Protein AF-0000000079914458 (afdb_homodimer)

Sequence (464 aa):
MTTPLTSVVPEGGSRGGVIVIQEAFGITQHIVDVCSRFADAGYHAVAPHLFHRAGDPVLGYDDLKTAMPLLGTLTSAQIDEDVDAAATALSAAGIGAGNTAIVGFCMGGTVAFHTAARLKLGAAVSFYGGGVEKGRFGYPSQIEAAGQLSTPWLGLFGDRDTGIPSEQVEELRNALSQVPVDTEIVRYPDAEHGFNCNDRPAVYNEAAARDAWSRTVDWFGTHLQVSSGGIGMTTPLTSVVPEGGSRGGVIVIQEAFGITQHIVDVCSRFADAGYHAVAPHLFHRAGDPVLGYDDLKTAMPLLGTLTSAQIDEDVDAAATALSAAGIGAGNTAIVGFCMGGTVAFHTAARLKLGAAVSFYGGGVEKGRFGYPSQIEAAGQLSTPWLGLFGDRDTGIPSEQVEELRNALSQVPVDTEIVRYPDAEHGFNCNDRPAVYNEAAARDAWSRTVDWFGTHLQVSSGGIG

Radius of gyration: 23.38 Å; Cα contacts (8 Å, |Δi|>4): 1071; chains: 2; bounding box: 54×64×51 Å

pLDDT: mean 94.35, std 11.03, range [17.78, 98.94]

Structure (mmCIF, N/CA/C/O backbone):
data_AF-0000000079914458-model_v1
#
loop_
_entity.id
_entity.type
_entity.pdbx_description
1 polymer Carboxymethylenebutenolidase
#
loop_
_atom_site.group_PDB
_atom_site.id
_atom_site.type_symbol
_atom_site.label_atom_id
_atom_site.label_alt_id
_atom_site.label_comp_id
_atom_site.label_asym_id
_atom_site.label_entity_id
_atom_site.label_seq_id
_atom_site.pdbx_PDB_ins_code
_atom_site.Cartn_x
_atom_site.Cartn_y
_atom_site.Cartn_z
_atom_site.occupancy
_atom_site.B_iso_or_equiv
_atom_site.auth_seq_id
_atom_site.auth_comp_id
_atom_site.auth_asym_id
_atom_site.auth_atom_id
_atom_site.pdbx_PDB_model_num
ATOM 1 N N . MET A 1 1 ? 5.465 6.758 -14.68 1 62.91 1 MET A N 1
ATOM 2 C CA . MET A 1 1 ? 4.852 6.898 -13.359 1 62.91 1 MET A CA 1
ATOM 3 C C . MET A 1 1 ? 5.371 5.832 -12.398 1 62.91 1 MET A C 1
ATOM 5 O O . MET A 1 1 ? 5.57 4.68 -12.797 1 62.91 1 MET A O 1
ATOM 9 N N . THR A 1 2 ? 5.734 6.363 -11.312 1 87 2 THR A N 1
ATOM 10 C CA . THR A 1 2 ? 6.328 5.449 -10.344 1 87 2 THR A CA 1
ATOM 11 C C . THR A 1 2 ? 5.266 4.555 -9.719 1 87 2 THR A C 1
ATOM 13 O O . THR A 1 2 ? 4.172 5.016 -9.391 1 87 2 THR A O 1
ATOM 16 N N . THR A 1 3 ? 5.457 3.311 -9.742 1 96.25 3 THR A N 1
ATOM 17 C CA . THR A 1 3 ? 4.527 2.311 -9.234 1 96.25 3 THR A CA 1
ATOM 18 C C . THR A 1 3 ? 4.422 2.398 -7.711 1 96.25 3 THR A C 1
ATOM 20 O O . THR A 1 3 ? 5.414 2.215 -7.004 1 96.25 3 THR A O 1
ATOM 23 N N . PRO A 1 4 ? 3.195 2.723 -7.234 1 98.44 4 PRO A N 1
ATOM 24 C CA . PRO A 1 4 ? 3.033 2.57 -5.785 1 98.44 4 PRO A CA 1
ATOM 25 C C . PRO A 1 4 ? 3.219 1.129 -5.32 1 98.44 4 PRO A C 1
ATOM 27 O O . PRO A 1 4 ? 2.795 0.194 -6.004 1 98.44 4 PRO A O 1
ATOM 30 N N . LEU A 1 5 ? 3.93 0.969 -4.188 1 98.75 5 LEU A N 1
ATOM 31 C CA . LEU A 1 5 ? 4.191 -0.349 -3.621 1 98.75 5 LEU A CA 1
ATOM 32 C C . LEU A 1 5 ? 3.682 -0.435 -2.186 1 98.75 5 LEU A C 1
ATOM 34 O O . LEU A 1 5 ? 3.916 0.474 -1.385 1 98.75 5 LEU A O 1
ATOM 38 N N . THR A 1 6 ? 2.926 -1.457 -1.888 1 98.75 6 THR A N 1
ATOM 39 C CA . THR A 1 6 ? 2.725 -1.828 -0.492 1 98.75 6 THR A CA 1
ATOM 40 C C . THR A 1 6 ? 3.834 -2.758 -0.013 1 98.75 6 THR A C 1
ATOM 42 O O . THR A 1 6 ? 4.098 -3.791 -0.634 1 98.75 6 THR A O 1
ATOM 45 N N . SER A 1 7 ? 4.473 -2.391 1.071 1 98.25 7 SER A N 1
ATOM 46 C CA . SER A 1 7 ? 5.641 -3.115 1.558 1 98.25 7 SER A CA 1
ATOM 47 C C . SER A 1 7 ? 5.508 -3.451 3.039 1 98.25 7 SER A C 1
ATOM 49 O O . SER A 1 7 ? 5.047 -2.625 3.83 1 98.25 7 SER A O 1
ATOM 51 N N . VAL A 1 8 ? 5.785 -4.645 3.391 1 98 8 VAL A N 1
ATOM 52 C CA . VAL A 1 8 ? 5.875 -5.086 4.777 1 98 8 VAL A CA 1
ATOM 53 C C . VAL A 1 8 ? 7.242 -5.723 5.031 1 98 8 VAL A C 1
ATOM 55 O O . VAL A 1 8 ? 7.582 -6.738 4.422 1 98 8 VAL A O 1
ATOM 58 N N . VAL A 1 9 ? 8 -5.133 5.891 1 96.25 9 VAL A N 1
ATOM 59 C CA . VAL A 1 9 ? 9.344 -5.602 6.215 1 96.25 9 VAL A CA 1
ATOM 60 C C . VAL A 1 9 ? 9.305 -6.457 7.48 1 96.25 9 VAL A C 1
ATOM 62 O O . VAL A 1 9 ? 8.68 -6.078 8.469 1 96.25 9 VAL A O 1
ATOM 65 N N . PRO A 1 10 ? 9.922 -7.656 7.383 1 95.44 10 PRO A N 1
ATOM 66 C CA . PRO A 1 10 ? 9.945 -8.469 8.602 1 95.44 10 PRO A CA 1
ATOM 67 C C . PRO A 1 10 ? 10.773 -7.836 9.719 1 95.44 10 PRO A C 1
ATOM 69 O O . PRO A 1 10 ? 11.648 -7.012 9.445 1 95.44 10 PRO A O 1
ATOM 72 N N . GLU A 1 11 ? 10.414 -8.281 10.914 1 88.81 11 GLU A N 1
ATOM 73 C CA . GLU A 1 11 ? 11.242 -7.879 12.055 1 88.81 11 GLU A CA 1
ATOM 74 C C . GLU A 1 11 ? 12.57 -8.625 12.062 1 88.81 11 GLU A C 1
ATOM 76 O O . GLU A 1 11 ? 12.617 -9.82 11.75 1 88.81 11 GLU A O 1
ATOM 81 N N . GLY A 1 12 ? 13.734 -8.086 12.375 1 85.44 12 GLY A N 1
ATOM 82 C CA . GLY A 1 12 ? 15 -8.758 12.602 1 85.44 12 GLY A CA 1
ATOM 83 C C . GLY A 1 12 ? 15.75 -9.078 11.32 1 85.44 12 GLY A C 1
ATOM 84 O O . GLY A 1 12 ? 16.625 -9.945 11.305 1 85.44 12 GLY A O 1
ATOM 85 N N . GLY A 1 13 ? 15.461 -8.492 10.156 1 86.44 13 GLY A N 1
ATOM 86 C CA . GLY A 1 13 ? 16.125 -8.766 8.898 1 86.44 13 GLY A CA 1
ATOM 87 C C . GLY A 1 13 ? 15.328 -9.664 7.977 1 86.44 13 GLY A C 1
ATOM 88 O O . GLY A 1 13 ? 14.484 -10.445 8.438 1 86.44 13 GLY A O 1
ATOM 89 N N . SER A 1 14 ? 15.633 -9.633 6.707 1 93.12 14 SER A N 1
ATOM 90 C CA . SER A 1 14 ? 14.875 -10.375 5.711 1 93.12 14 SER A CA 1
ATOM 91 C C . SER A 1 14 ? 15.664 -11.578 5.199 1 93.12 14 SER A C 1
ATOM 93 O O . SER A 1 14 ? 16.812 -11.438 4.793 1 93.12 14 SER A O 1
ATOM 95 N N . ARG A 1 15 ? 15.125 -12.766 5.246 1 94.94 15 ARG A N 1
ATOM 96 C CA . ARG A 1 15 ? 15.766 -13.953 4.684 1 94.94 15 ARG A CA 1
ATOM 97 C C . ARG A 1 15 ? 15.57 -14.008 3.174 1 94.94 15 ARG A C 1
ATOM 99 O O . ARG A 1 15 ? 16.141 -14.875 2.504 1 94.94 15 ARG A O 1
ATOM 106 N N . GLY A 1 16 ? 14.789 -13.164 2.615 1 97.38 16 GLY A N 1
ATOM 107 C CA . GLY A 1 16 ? 14.477 -13.031 1.202 1 97.38 16 GLY A CA 1
ATOM 108 C C . GLY A 1 16 ? 13.336 -12.07 0.932 1 97.38 16 GLY A C 1
ATOM 109 O O . GLY A 1 16 ? 12.867 -11.383 1.843 1 97.38 16 GLY A O 1
ATOM 110 N N . GLY A 1 17 ? 12.984 -11.953 -0.343 1 98.25 17 GLY A N 1
ATOM 111 C CA . GLY A 1 17 ? 11.891 -11.086 -0.754 1 98.25 17 GLY A CA 1
ATOM 112 C C . GLY A 1 17 ? 10.773 -11.836 -1.45 1 98.25 17 GLY A C 1
ATOM 113 O O . GLY A 1 17 ? 11 -12.883 -2.051 1 98.25 17 GLY A O 1
ATOM 114 N N . VAL A 1 18 ? 9.578 -11.328 -1.312 1 98.88 18 VAL A N 1
ATOM 115 C CA . VAL A 1 18 ? 8.43 -11.891 -2.018 1 98.88 18 VAL A CA 1
ATOM 116 C C . VAL A 1 18 ? 7.637 -10.773 -2.688 1 98.88 18 VAL A C 1
ATOM 118 O O . VAL A 1 18 ? 7.184 -9.844 -2.021 1 98.88 18 VAL A O 1
ATOM 121 N N . ILE A 1 19 ? 7.5 -10.812 -4.004 1 98.94 19 ILE A N 1
ATOM 122 C CA . ILE A 1 19 ? 6.574 -9.961 -4.738 1 98.94 19 ILE A CA 1
ATOM 123 C C . ILE A 1 19 ? 5.18 -10.586 -4.734 1 98.94 19 ILE A C 1
ATOM 125 O O . ILE A 1 19 ? 5 -11.719 -5.176 1 98.94 19 ILE A O 1
ATOM 129 N N . VAL A 1 20 ? 4.195 -9.883 -4.199 1 98.94 20 VAL A N 1
ATOM 130 C CA . VAL A 1 20 ? 2.828 -10.375 -4.074 1 98.94 20 VAL A CA 1
ATOM 131 C C . VAL A 1 20 ? 1.931 -9.688 -5.098 1 98.94 20 VAL A C 1
ATOM 133 O O . VAL A 1 20 ? 1.787 -8.461 -5.078 1 98.94 20 VAL A O 1
ATOM 136 N N . ILE A 1 21 ? 1.296 -10.461 -5.969 1 98.94 21 ILE A N 1
ATOM 137 C CA . ILE A 1 21 ? 0.483 -9.883 -7.031 1 98.94 21 ILE A CA 1
ATOM 138 C C . ILE A 1 21 ? -0.998 -10.086 -6.723 1 98.94 21 ILE A C 1
ATOM 140 O O . ILE A 1 21 ? -1.425 -11.203 -6.418 1 98.94 21 ILE A O 1
ATOM 144 N N . GLN A 1 22 ? -1.751 -9.094 -6.883 1 98.25 22 GLN A N 1
ATOM 145 C CA . GLN A 1 22 ? -3.148 -8.961 -6.48 1 98.25 22 GLN A CA 1
ATOM 146 C C . GLN A 1 22 ? -4.055 -9.82 -7.367 1 98.25 22 GLN A C 1
ATOM 148 O O . GLN A 1 22 ? -3.611 -10.344 -8.391 1 98.25 22 GLN A O 1
ATOM 153 N N . GLU A 1 23 ? -5.344 -9.938 -6.879 1 96.81 23 GLU A N 1
ATOM 154 C CA . GLU A 1 23 ? -6.465 -10.375 -7.703 1 96.81 23 GLU A CA 1
ATOM 155 C C . GLU A 1 23 ? -7.098 -9.195 -8.438 1 96.81 23 GLU A C 1
ATOM 157 O O . GLU A 1 23 ? -6.5 -8.125 -8.531 1 96.81 23 GLU A O 1
ATOM 162 N N . ALA A 1 24 ? -8.336 -9.414 -9 1 95.31 24 ALA A N 1
ATOM 163 C CA . ALA A 1 24 ? -9.016 -8.43 -9.828 1 95.31 24 ALA A CA 1
ATOM 164 C C . ALA A 1 24 ? -9.633 -7.316 -8.984 1 95.31 24 ALA A C 1
ATOM 166 O O . ALA A 1 24 ? -10.375 -6.477 -9.492 1 95.31 24 ALA A O 1
ATOM 167 N N . PHE A 1 25 ? -9.305 -7.254 -7.68 1 94.94 25 PHE A N 1
ATOM 168 C CA . PHE A 1 25 ? -10.023 -6.352 -6.793 1 94.94 25 PHE A CA 1
ATOM 169 C C . PHE A 1 25 ? -9.086 -5.301 -6.207 1 94.94 25 PHE A C 1
ATOM 171 O O . PHE A 1 25 ? -9.492 -4.492 -5.371 1 94.94 25 PHE A O 1
ATOM 178 N N . GLY A 1 26 ? -7.863 -5.305 -6.656 1 95.44 26 GLY A N 1
ATOM 179 C CA . GLY A 1 26 ? -6.891 -4.332 -6.184 1 95.44 26 GLY A CA 1
ATOM 180 C C . GLY A 1 26 ? -6.137 -4.789 -4.953 1 95.44 26 GLY A C 1
ATOM 181 O O . GLY A 1 26 ? -6.102 -5.984 -4.648 1 95.44 26 GLY A O 1
ATOM 182 N N . ILE A 1 27 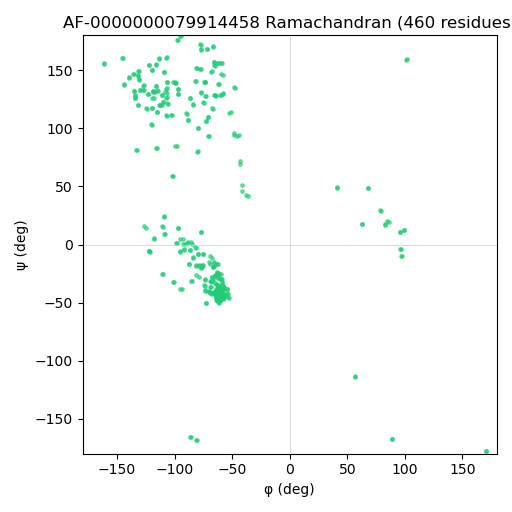? -5.426 -3.844 -4.309 1 97.44 27 ILE A N 1
ATOM 183 C CA . ILE A 1 27 ? -4.699 -4.133 -3.076 1 97.44 27 ILE A CA 1
ATOM 184 C C . ILE A 1 27 ? -5.664 -4.121 -1.893 1 97.44 27 ILE A C 1
ATOM 186 O O . ILE A 1 27 ? -5.73 -3.139 -1.148 1 97.44 27 ILE A O 1
ATOM 190 N N . THR A 1 28 ? -6.355 -5.242 -1.776 1 94.88 28 THR A N 1
ATOM 191 C CA . THR A 1 28 ? -7.363 -5.406 -0.735 1 94.88 28 THR A CA 1
ATOM 192 C C . THR A 1 28 ? -6.707 -5.684 0.614 1 94.88 28 THR A C 1
ATOM 194 O O . THR A 1 28 ? -5.5 -5.93 0.686 1 94.88 28 THR A O 1
ATOM 197 N N . GLN A 1 29 ? -7.586 -5.672 1.641 1 93.62 29 GLN A N 1
ATOM 198 C CA . GLN A 1 29 ? -7.129 -6.078 2.965 1 93.62 29 GLN A CA 1
ATOM 199 C C . GLN A 1 29 ? -6.496 -7.469 2.924 1 93.62 29 GLN A C 1
ATOM 201 O O . GLN A 1 29 ? -5.508 -7.727 3.611 1 93.62 29 GLN A O 1
ATOM 206 N N . HIS A 1 30 ? -7.062 -8.328 2.152 1 94.31 30 HIS A N 1
ATOM 207 C CA . HIS A 1 30 ? -6.547 -9.688 2.029 1 94.31 30 HIS A CA 1
ATOM 208 C C . HIS A 1 30 ? -5.129 -9.688 1.472 1 94.31 30 HIS A C 1
ATOM 210 O O . HIS A 1 30 ? -4.258 -10.398 1.981 1 94.31 30 HIS A O 1
ATOM 216 N N . ILE A 1 31 ? -4.875 -8.891 0.479 1 97.12 31 ILE A N 1
ATOM 217 C CA . ILE A 1 31 ? -3.553 -8.844 -0.134 1 97.12 31 ILE A CA 1
ATOM 218 C C . ILE A 1 31 ? -2.539 -8.297 0.869 1 97.12 31 ILE A C 1
ATOM 220 O O . ILE A 1 31 ? -1.424 -8.812 0.978 1 97.12 31 ILE A O 1
ATOM 224 N N . VAL A 1 32 ? -2.898 -7.289 1.619 1 97.19 32 VAL A N 1
ATOM 225 C CA . VAL A 1 32 ? -2.012 -6.746 2.643 1 97.19 32 VAL A CA 1
ATOM 226 C C . VAL A 1 32 ? -1.752 -7.801 3.717 1 97.19 32 VAL A C 1
ATOM 228 O O . VAL A 1 32 ? -0.623 -7.949 4.188 1 97.19 32 VAL A O 1
ATOM 231 N N . ASP A 1 33 ? -2.773 -8.539 4.086 1 95.81 33 ASP A N 1
ATOM 232 C CA . ASP A 1 33 ? -2.627 -9.617 5.055 1 95.81 33 ASP A CA 1
ATOM 233 C C . ASP A 1 33 ? -1.656 -10.68 4.551 1 95.81 33 ASP A C 1
ATOM 235 O O . ASP A 1 33 ? -0.872 -11.234 5.324 1 95.81 33 ASP A O 1
ATOM 239 N N . VAL A 1 34 ? -1.77 -10.992 3.285 1 97.19 34 VAL A N 1
ATOM 240 C CA . VAL A 1 34 ? -0.833 -11.945 2.695 1 97.19 34 VAL A CA 1
ATOM 241 C C . VAL A 1 34 ? 0.593 -11.414 2.828 1 97.19 34 VAL A C 1
ATOM 243 O O . VAL A 1 34 ? 1.505 -12.156 3.201 1 97.19 34 VAL A O 1
ATOM 246 N N . CYS A 1 35 ? 0.813 -10.141 2.533 1 98.12 35 CYS A N 1
ATOM 247 C CA . CYS A 1 35 ? 2.131 -9.539 2.713 1 98.12 35 CYS A CA 1
ATOM 248 C C . CYS A 1 35 ? 2.596 -9.672 4.16 1 98.12 35 CYS A C 1
ATOM 250 O O . CYS A 1 35 ? 3.752 -10.008 4.414 1 98.12 35 CYS A O 1
ATOM 252 N N . SER A 1 36 ? 1.718 -9.438 5.086 1 96.88 36 SER A N 1
ATOM 253 C CA . SER A 1 36 ? 2.049 -9.523 6.504 1 96.88 36 SER A CA 1
ATOM 254 C C . SER A 1 36 ? 2.418 -10.945 6.902 1 96.88 36 SER A C 1
ATOM 256 O O . SER A 1 36 ? 3.336 -11.156 7.699 1 96.88 36 SER A O 1
ATOM 258 N N . ARG A 1 37 ? 1.702 -11.922 6.387 1 96.44 37 ARG A N 1
ATOM 259 C CA . ARG A 1 37 ? 2.012 -13.32 6.672 1 96.44 37 ARG A CA 1
ATOM 260 C C . ARG A 1 37 ? 3.408 -13.688 6.18 1 96.44 37 ARG A C 1
ATOM 262 O O . ARG A 1 37 ? 4.145 -14.398 6.859 1 96.44 37 ARG A O 1
ATOM 269 N N . PHE A 1 38 ? 3.754 -13.211 4.984 1 97.69 38 PHE A N 1
ATOM 270 C CA . PHE A 1 38 ? 5.102 -13.477 4.496 1 97.69 38 PHE A CA 1
ATOM 271 C C . PHE A 1 38 ? 6.137 -12.781 5.375 1 97.69 38 PHE A C 1
ATOM 273 O O . PHE A 1 38 ? 7.203 -13.336 5.645 1 97.69 38 PHE A O 1
ATOM 280 N N . ALA A 1 39 ? 5.875 -11.562 5.797 1 97.12 39 ALA A N 1
ATOM 281 C CA . ALA A 1 39 ? 6.789 -10.867 6.703 1 97.12 39 ALA A CA 1
ATOM 282 C C . ALA A 1 39 ? 6.969 -11.648 8 1 97.12 39 ALA A C 1
ATOM 284 O O . ALA A 1 39 ? 8.086 -11.781 8.508 1 97.12 39 ALA A O 1
ATOM 285 N N . ASP A 1 40 ? 5.855 -12.164 8.539 1 95.25 40 ASP A N 1
ATOM 286 C CA . ASP A 1 40 ? 5.902 -12.984 9.75 1 95.25 40 ASP A CA 1
ATOM 287 C C . ASP A 1 40 ? 6.777 -14.219 9.547 1 95.25 40 ASP A C 1
ATOM 289 O O . ASP A 1 40 ? 7.391 -14.711 10.492 1 95.25 40 ASP A O 1
ATOM 293 N N . ALA A 1 41 ? 6.82 -14.672 8.305 1 95 41 ALA A N 1
ATOM 294 C CA . ALA A 1 41 ? 7.645 -15.828 7.969 1 95 41 ALA A CA 1
ATOM 295 C C . ALA A 1 41 ? 9.078 -15.406 7.664 1 95 41 ALA A C 1
ATOM 297 O O . ALA A 1 41 ? 9.906 -16.234 7.254 1 95 41 ALA A O 1
ATOM 298 N N . GLY A 1 42 ? 9.391 -14.117 7.773 1 95.38 42 GLY A N 1
ATOM 299 C CA . GLY A 1 42 ? 10.758 -13.633 7.664 1 95.38 42 GLY A CA 1
ATOM 300 C C . GLY A 1 42 ? 11.086 -13.078 6.293 1 95.38 42 GLY A C 1
ATOM 301 O O . GLY A 1 42 ? 12.258 -12.859 5.973 1 95.38 42 GLY A O 1
ATOM 302 N N . TYR A 1 43 ? 10.078 -12.844 5.434 1 97.38 43 TYR A N 1
ATOM 303 C CA . TYR A 1 43 ? 10.32 -12.344 4.086 1 97.38 43 TYR A CA 1
ATOM 304 C C . TYR A 1 43 ? 9.914 -10.883 3.969 1 97.38 43 TYR A C 1
ATOM 306 O O . TYR A 1 43 ? 8.898 -10.469 4.527 1 97.38 43 TYR A O 1
ATOM 314 N N . HIS A 1 44 ? 10.703 -10.039 3.258 1 97.69 44 HIS A N 1
ATOM 315 C CA . HIS A 1 44 ? 10.273 -8.711 2.846 1 97.69 44 HIS A CA 1
ATOM 316 C C . HIS A 1 44 ? 9.25 -8.789 1.712 1 97.69 44 HIS A C 1
ATOM 318 O O . HIS A 1 44 ? 9.609 -9.094 0.571 1 97.69 44 HIS A O 1
ATOM 324 N N . ALA A 1 45 ? 7.996 -8.523 2.029 1 98.75 45 ALA A N 1
ATOM 325 C CA . ALA A 1 45 ? 6.922 -8.656 1.05 1 98.75 45 ALA A CA 1
ATOM 326 C C . ALA A 1 45 ? 6.594 -7.309 0.409 1 98.75 45 ALA A C 1
ATOM 328 O O . ALA A 1 45 ? 6.484 -6.293 1.103 1 98.75 45 ALA A O 1
ATOM 329 N N . VAL A 1 46 ? 6.457 -7.297 -0.93 1 98.75 46 VAL A N 1
ATOM 330 C CA . VAL A 1 46 ? 6.145 -6.09 -1.683 1 98.75 46 VAL A CA 1
ATOM 331 C C . VAL A 1 46 ? 5.047 -6.383 -2.699 1 98.75 46 VAL A C 1
ATOM 333 O O . VAL A 1 46 ? 5.156 -7.32 -3.492 1 98.75 46 VAL A O 1
ATOM 336 N N . ALA A 1 47 ? 4.008 -5.602 -2.65 1 98.88 47 ALA A N 1
ATOM 337 C CA . ALA A 1 47 ? 2.912 -5.727 -3.611 1 98.88 47 ALA A CA 1
ATOM 338 C C . ALA A 1 47 ? 2.797 -4.473 -4.473 1 98.88 47 ALA A C 1
ATOM 340 O O . ALA A 1 47 ? 2.467 -3.395 -3.973 1 98.88 47 ALA A O 1
ATOM 341 N N . PRO A 1 48 ? 3.059 -4.613 -5.777 1 98.81 48 PRO A N 1
ATOM 342 C CA . PRO A 1 48 ? 2.812 -3.467 -6.652 1 98.81 48 PRO A CA 1
ATOM 343 C C . PRO A 1 48 ? 1.326 -3.227 -6.906 1 98.81 48 PRO A C 1
ATOM 345 O O . PRO A 1 48 ? 0.556 -4.184 -7.035 1 98.81 48 PRO A O 1
ATOM 348 N N . HIS A 1 49 ? 0.945 -1.956 -6.918 1 98.5 49 HIS A N 1
ATOM 349 C CA . HIS A 1 49 ? -0.425 -1.571 -7.238 1 98.5 49 HIS A CA 1
ATOM 350 C C . HIS A 1 49 ? -0.662 -1.581 -8.75 1 98.5 49 HIS A C 1
ATOM 352 O O . HIS A 1 49 ? -0.4 -0.586 -9.43 1 98.5 49 HIS A O 1
ATOM 358 N N . LEU A 1 50 ? -1.271 -2.625 -9.242 1 97.81 50 LEU A N 1
ATOM 359 C CA . LEU A 1 50 ? -1.343 -2.787 -10.688 1 97.81 50 LEU A CA 1
ATOM 360 C C . LEU A 1 50 ? -2.393 -1.858 -11.289 1 97.81 50 LEU A C 1
ATOM 362 O O . LEU A 1 50 ? -2.361 -1.571 -12.492 1 97.81 50 LEU A O 1
ATOM 366 N N . PHE A 1 51 ? -3.314 -1.379 -10.484 1 96.5 51 PHE A N 1
ATOM 367 C CA . PHE A 1 51 ? -4.395 -0.539 -10.992 1 96.5 51 PHE A CA 1
ATOM 368 C C . PHE A 1 51 ? -4.07 0.937 -10.789 1 96.5 51 PHE A C 1
ATOM 370 O O . PHE A 1 51 ? -4.945 1.793 -10.93 1 96.5 51 PHE A O 1
ATOM 377 N N . HIS A 1 52 ? -2.85 1.283 -10.492 1 95.44 52 HIS A N 1
ATOM 378 C CA . HIS A 1 52 ? -2.523 2.654 -10.117 1 95.44 52 HIS A CA 1
ATOM 379 C C . HIS A 1 52 ? -2.758 3.613 -11.281 1 95.44 52 HIS A C 1
ATOM 381 O O . HIS A 1 52 ? -3.115 4.773 -11.07 1 95.44 52 HIS A O 1
ATOM 387 N N . ARG A 1 53 ? -2.674 3.131 -12.562 1 94.69 53 ARG A N 1
ATOM 388 C CA . ARG A 1 53 ? -2.887 3.98 -13.734 1 94.69 53 ARG A CA 1
ATOM 389 C C . ARG A 1 53 ? -4.371 4.27 -13.938 1 94.69 53 ARG A C 1
ATOM 391 O O . ARG A 1 53 ? -4.734 5.184 -14.68 1 94.69 53 ARG A O 1
ATOM 398 N N . ALA A 1 54 ? -5.215 3.453 -13.289 1 92.38 54 ALA A N 1
ATOM 399 C CA . ALA A 1 54 ? -6.66 3.639 -13.383 1 92.38 54 ALA A CA 1
ATOM 400 C C . ALA A 1 54 ? -7.23 4.152 -12.062 1 92.38 54 ALA A C 1
ATOM 402 O O . ALA A 1 54 ? -8.391 3.889 -11.734 1 92.38 54 ALA A O 1
ATOM 403 N N . GLY A 1 55 ? -6.41 4.797 -11.219 1 88.38 55 GLY A N 1
ATOM 404 C CA . GLY A 1 55 ? -6.867 5.43 -9.992 1 88.38 55 GLY A CA 1
ATOM 405 C C . GLY A 1 55 ? -6.664 4.566 -8.766 1 88.38 55 GLY A C 1
ATOM 406 O O . GLY A 1 55 ? -6.988 4.98 -7.648 1 88.38 55 GLY A O 1
ATOM 407 N N . ASP A 1 56 ? -6.293 3.26 -8.953 1 91.69 56 ASP A N 1
ATOM 408 C CA . ASP A 1 56 ? -5.918 2.324 -7.898 1 91.69 56 ASP A CA 1
ATOM 409 C C . ASP A 1 56 ? -7.113 1.979 -7.016 1 91.69 56 ASP A C 1
ATOM 411 O O . ASP A 1 56 ? -7.043 2.09 -5.793 1 91.69 56 ASP A O 1
ATOM 415 N N . PRO A 1 57 ? -8.164 1.651 -7.598 1 90.19 57 PRO A N 1
ATOM 416 C CA . PRO A 1 57 ? -9.336 1.316 -6.789 1 90.19 57 PRO A CA 1
ATOM 417 C C . PRO A 1 57 ? -9.156 0.026 -5.992 1 90.19 57 PRO A C 1
ATOM 419 O O . PRO A 1 57 ? -8.398 -0.856 -6.402 1 90.19 57 PRO A O 1
ATOM 422 N N . VAL A 1 58 ? -9.773 -0.051 -4.871 1 92.81 58 VAL A N 1
ATOM 423 C CA . VAL A 1 58 ? -9.984 -1.278 -4.113 1 92.81 58 VAL A CA 1
ATOM 424 C C . VAL A 1 58 ? -11.469 -1.63 -4.105 1 92.81 58 VAL A C 1
ATOM 426 O O . VAL A 1 58 ? -12.297 -0.856 -3.615 1 92.81 58 VAL A O 1
ATOM 429 N N . LEU A 1 59 ? -11.789 -2.758 -4.609 1 91.25 59 LEU A N 1
ATOM 430 C CA . LEU A 1 59 ? -13.172 -3.119 -4.871 1 91.25 59 LEU A CA 1
ATOM 431 C C . LEU A 1 59 ? -13.648 -4.199 -3.902 1 91.25 59 LEU A C 1
ATOM 433 O O . LEU A 1 59 ? -12.852 -5.027 -3.451 1 91.25 59 LEU A O 1
ATOM 437 N N . GLY A 1 60 ? -14.953 -4.137 -3.605 1 88.25 60 GLY A N 1
ATOM 438 C CA . GLY A 1 60 ? -15.555 -5.281 -2.947 1 88.25 60 GLY A CA 1
ATOM 439 C C . GLY A 1 60 ? -15.578 -6.527 -3.812 1 88.25 60 GLY A C 1
ATOM 440 O O . GLY A 1 60 ? -15.625 -6.438 -5.039 1 88.25 60 GLY A O 1
ATOM 441 N N . TYR A 1 61 ? -15.602 -7.668 -3.203 1 88.12 61 TYR A N 1
ATOM 442 C CA . TYR A 1 61 ? -15.5 -8.93 -3.922 1 88.12 61 TYR A CA 1
ATOM 443 C C . TYR A 1 61 ? -16.766 -9.203 -4.73 1 88.12 61 TYR A C 1
ATOM 445 O O . TYR A 1 61 ? -16.766 -10.055 -5.621 1 88.12 61 TYR A O 1
ATOM 453 N N . ASP A 1 62 ? -17.781 -8.508 -4.445 1 86.5 62 ASP A N 1
ATOM 454 C CA . ASP A 1 62 ? -19.047 -8.664 -5.168 1 86.5 62 ASP A CA 1
ATOM 455 C C . ASP A 1 62 ? -19.125 -7.688 -6.34 1 86.5 62 ASP A C 1
ATOM 457 O O . ASP A 1 62 ? -20.094 -7.715 -7.109 1 86.5 62 ASP A O 1
ATOM 461 N N . ASP A 1 63 ? -18.125 -6.914 -6.527 1 89.06 63 ASP A N 1
ATOM 462 C CA . ASP A 1 63 ? -18.156 -5.871 -7.547 1 89.06 63 ASP A CA 1
ATOM 463 C C . ASP A 1 63 ? -17.391 -6.297 -8.797 1 89.06 63 ASP A C 1
ATOM 465 O O . ASP A 1 63 ? -16.516 -5.578 -9.266 1 89.06 63 ASP A O 1
ATOM 469 N N . LEU A 1 64 ? -17.828 -7.398 -9.391 1 83.94 64 LEU A N 1
ATOM 470 C CA . LEU A 1 64 ? -17.188 -7.914 -10.594 1 83.94 64 LEU A CA 1
ATOM 471 C C . LEU A 1 64 ? -17.438 -6.988 -11.781 1 83.94 64 LEU A C 1
ATOM 473 O O . LEU A 1 64 ? -16.594 -6.887 -12.68 1 83.94 64 LEU A O 1
ATOM 477 N N . LYS A 1 65 ? -18.609 -6.301 -11.805 1 88.12 65 LYS A N 1
ATOM 478 C CA . LYS A 1 65 ? -18.953 -5.395 -12.891 1 88.12 65 LYS A CA 1
ATOM 479 C C . LYS A 1 65 ? -17.922 -4.285 -13.047 1 88.12 65 LYS A C 1
ATOM 481 O O . LYS A 1 65 ? -17.594 -3.885 -14.164 1 88.12 65 LYS A O 1
ATOM 486 N N . THR A 1 66 ? -17.359 -3.84 -11.938 1 87.62 66 THR A N 1
ATOM 487 C CA . THR A 1 66 ? -16.344 -2.793 -11.961 1 87.62 66 THR A CA 1
ATOM 488 C C . THR A 1 66 ? -14.961 -3.389 -12.195 1 87.62 66 THR A C 1
ATOM 490 O O . THR A 1 66 ? -14.117 -2.773 -12.844 1 87.62 66 THR A O 1
ATOM 493 N N . ALA A 1 67 ? -14.719 -4.555 -11.75 1 90.38 67 ALA A N 1
ATOM 494 C CA . ALA A 1 67 ? -13.406 -5.199 -11.805 1 90.38 67 ALA A CA 1
ATOM 495 C C . ALA A 1 67 ? -13.039 -5.574 -13.234 1 90.38 67 ALA A C 1
ATOM 497 O O . ALA A 1 67 ? -11.883 -5.43 -13.641 1 90.38 67 ALA A O 1
ATOM 498 N N . MET A 1 68 ? -13.969 -6.066 -13.992 1 89.5 68 MET A N 1
ATOM 499 C CA . MET A 1 68 ? -13.695 -6.629 -15.312 1 89.5 68 MET A CA 1
ATOM 500 C C . MET A 1 68 ? -13.156 -5.562 -16.266 1 89.5 68 MET A C 1
ATOM 502 O O . MET A 1 68 ? -12.141 -5.773 -16.922 1 89.5 68 MET A O 1
ATOM 506 N N . PRO A 1 69 ? -13.781 -4.34 -16.297 1 90.69 69 PRO A N 1
ATOM 507 C CA . PRO A 1 69 ? -13.211 -3.285 -17.141 1 90.69 69 PRO A CA 1
ATOM 508 C C . PRO A 1 69 ? -11.797 -2.895 -16.703 1 90.69 69 PRO A C 1
ATOM 510 O O . PRO A 1 69 ? -10.961 -2.551 -17.547 1 90.69 69 PRO A O 1
ATOM 513 N N . LEU A 1 70 ? -11.555 -2.875 -15.438 1 91.44 70 LEU A N 1
ATOM 514 C CA . LEU A 1 70 ? -10.219 -2.555 -14.945 1 91.44 70 LEU A CA 1
ATOM 515 C C . LEU A 1 70 ? -9.188 -3.559 -15.461 1 91.44 70 LEU A C 1
ATOM 517 O O . LEU A 1 70 ? -8.094 -3.174 -15.867 1 91.44 70 LEU A O 1
ATOM 521 N N . LEU A 1 71 ? -9.57 -4.824 -15.445 1 92.75 71 LEU A N 1
ATOM 522 C CA . LEU A 1 71 ? -8.695 -5.859 -15.984 1 92.75 71 LEU A CA 1
ATOM 523 C C . LEU A 1 71 ? -8.383 -5.602 -17.453 1 92.75 71 LEU A C 1
ATOM 525 O O . LEU A 1 71 ? -7.258 -5.84 -17.906 1 92.75 71 LEU A O 1
ATOM 529 N N . GLY A 1 72 ? -9.383 -5.137 -18.125 1 91.75 72 GLY A N 1
ATOM 530 C CA . GLY A 1 72 ? -9.242 -4.875 -19.562 1 91.75 72 GLY A CA 1
ATOM 531 C C . GLY A 1 72 ? -8.281 -3.748 -19.859 1 91.75 72 GLY A C 1
ATOM 532 O O . GLY A 1 72 ? -7.797 -3.633 -21 1 91.75 72 GLY A O 1
ATOM 533 N N . THR A 1 73 ? -7.973 -2.881 -18.906 1 92 73 THR A N 1
ATOM 534 C CA . THR A 1 73 ? -7.074 -1.752 -19.125 1 92 73 THR A CA 1
ATOM 535 C C . THR A 1 73 ? -5.617 -2.18 -18.969 1 92 73 THR A C 1
ATOM 537 O O . THR A 1 73 ? -4.703 -1.448 -19.344 1 92 73 THR A O 1
ATOM 540 N N . LEU A 1 74 ? -5.367 -3.312 -18.469 1 96.19 74 LEU A N 1
ATOM 541 C CA . LEU A 1 74 ? -4.008 -3.768 -18.172 1 96.19 74 LEU A CA 1
ATOM 542 C C . LEU A 1 74 ? -3.334 -4.297 -19.438 1 96.19 74 LEU A C 1
ATOM 544 O O . LEU A 1 74 ? -3.977 -4.949 -20.266 1 96.19 74 LEU A O 1
ATOM 548 N N . THR A 1 75 ? -2.082 -4 -19.594 1 97.62 75 THR A N 1
ATOM 549 C CA . THR A 1 75 ? -1.244 -4.578 -20.641 1 97.62 75 THR A CA 1
ATOM 550 C C . THR A 1 75 ? -0.04 -5.293 -20.031 1 97.62 75 THR A C 1
ATOM 552 O O . THR A 1 75 ? 0.432 -4.922 -18.953 1 97.62 75 THR A O 1
ATOM 555 N N . SER A 1 76 ? 0.458 -6.273 -20.797 1 98.31 76 SER A N 1
ATOM 556 C CA . SER A 1 76 ? 1.617 -7.016 -20.312 1 98.31 76 SER A CA 1
ATOM 557 C C . SER A 1 76 ? 2.799 -6.086 -20.047 1 98.31 76 SER A C 1
ATOM 559 O O . SER A 1 76 ? 3.512 -6.242 -19.047 1 98.31 76 SER A O 1
ATOM 561 N N . ALA A 1 77 ? 2.979 -5.102 -20.906 1 97.94 77 ALA A N 1
ATOM 562 C CA . ALA A 1 77 ? 4.09 -4.168 -20.734 1 97.94 77 ALA A CA 1
ATOM 563 C C . ALA A 1 77 ? 3.971 -3.387 -19.438 1 97.94 77 ALA A C 1
ATOM 565 O O . ALA A 1 77 ? 4.953 -3.234 -18.703 1 97.94 77 ALA A O 1
ATOM 566 N N . GLN A 1 78 ? 2.773 -2.914 -19.141 1 97.5 78 GLN A N 1
ATOM 567 C CA . GLN A 1 78 ? 2.539 -2.146 -17.922 1 97.5 78 GLN A CA 1
ATOM 568 C C . GLN A 1 78 ? 2.68 -3.025 -16.672 1 97.5 78 GLN A C 1
ATOM 570 O O . GLN A 1 78 ? 3.258 -2.605 -15.672 1 97.5 78 GLN A O 1
ATOM 575 N N . ILE A 1 79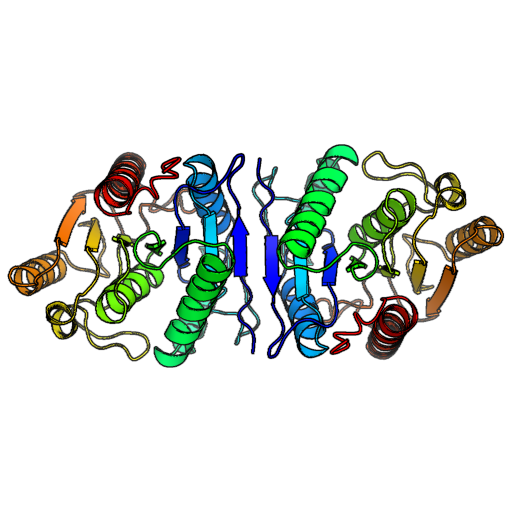 ? 2.148 -4.223 -16.75 1 98.56 79 ILE A N 1
ATOM 576 C CA . ILE A 1 79 ? 2.246 -5.176 -15.641 1 98.56 79 ILE A CA 1
ATOM 577 C C . ILE A 1 79 ? 3.713 -5.484 -15.359 1 98.56 79 ILE A C 1
ATOM 579 O O . ILE A 1 79 ? 4.148 -5.449 -14.203 1 98.56 79 ILE A O 1
ATOM 583 N N . ASP A 1 80 ? 4.457 -5.734 -16.438 1 98.69 80 ASP A N 1
ATOM 584 C CA . ASP A 1 80 ? 5.875 -6.047 -16.297 1 98.69 80 ASP A CA 1
ATOM 585 C C . ASP A 1 80 ? 6.629 -4.891 -15.633 1 98.69 80 ASP A C 1
ATOM 587 O O . ASP A 1 80 ? 7.48 -5.113 -14.773 1 98.69 80 ASP A O 1
ATOM 591 N N . GLU A 1 81 ? 6.301 -3.701 -16.047 1 98 81 GLU A N 1
ATOM 592 C CA . GLU A 1 81 ? 6.914 -2.518 -15.453 1 98 81 GLU A CA 1
ATOM 593 C C . GLU A 1 81 ? 6.648 -2.457 -13.945 1 98 81 GLU A C 1
ATOM 595 O O . GLU A 1 81 ? 7.543 -2.131 -13.164 1 98 81 GLU A O 1
ATOM 600 N N . ASP A 1 82 ? 5.457 -2.75 -13.555 1 98.44 82 ASP A N 1
ATOM 601 C CA . ASP A 1 82 ? 5.078 -2.699 -12.141 1 98.44 82 ASP A CA 1
ATOM 602 C C . ASP A 1 82 ? 5.773 -3.805 -11.352 1 98.44 82 ASP A C 1
ATOM 604 O O . ASP A 1 82 ? 6.223 -3.578 -10.227 1 98.44 82 ASP A O 1
ATOM 608 N N . VAL A 1 83 ? 5.867 -5.012 -11.914 1 98.81 83 VAL A N 1
ATOM 609 C CA . VAL A 1 83 ? 6.578 -6.109 -11.266 1 98.81 83 VAL A CA 1
ATOM 610 C C . VAL A 1 83 ? 8.055 -5.75 -11.117 1 98.81 83 VAL A C 1
ATOM 612 O O . VAL A 1 83 ? 8.656 -5.996 -10.07 1 98.81 83 VAL A O 1
ATOM 615 N N . ASP A 1 84 ? 8.617 -5.156 -12.164 1 98.5 84 ASP A N 1
ATOM 616 C CA . ASP A 1 84 ? 10.023 -4.758 -12.125 1 98.5 84 ASP A CA 1
ATOM 617 C C . ASP A 1 84 ? 10.266 -3.711 -11.039 1 98.5 84 ASP A C 1
ATOM 619 O O . ASP A 1 84 ? 11.32 -3.701 -10.398 1 98.5 84 ASP A O 1
ATOM 623 N N . ALA A 1 85 ? 9.336 -2.826 -10.836 1 97.94 85 ALA A N 1
ATOM 624 C CA . ALA A 1 85 ? 9.453 -1.836 -9.773 1 97.94 85 ALA A CA 1
ATOM 625 C C . ALA A 1 85 ? 9.539 -2.512 -8.406 1 97.94 85 ALA A C 1
ATOM 627 O O . ALA A 1 85 ? 10.328 -2.1 -7.551 1 97.94 85 ALA A O 1
ATOM 628 N N . ALA A 1 86 ? 8.719 -3.514 -8.188 1 98.56 86 ALA A N 1
ATOM 629 C CA . ALA A 1 86 ? 8.758 -4.262 -6.934 1 98.56 86 ALA A CA 1
ATOM 630 C C . ALA A 1 86 ? 10.094 -4.98 -6.766 1 98.56 86 ALA A C 1
ATOM 632 O O . ALA A 1 86 ? 10.688 -4.961 -5.684 1 98.56 86 ALA A O 1
ATOM 633 N N . ALA A 1 87 ? 10.57 -5.602 -7.824 1 98.31 87 ALA A N 1
ATOM 634 C CA . ALA A 1 87 ? 11.859 -6.281 -7.785 1 98.31 87 ALA A CA 1
ATOM 635 C C . ALA A 1 87 ? 12.992 -5.293 -7.488 1 98.31 87 ALA A C 1
ATOM 637 O O . ALA A 1 87 ? 13.906 -5.602 -6.719 1 98.31 87 ALA A O 1
ATOM 638 N N . THR A 1 88 ? 12.93 -4.176 -8.102 1 96.69 88 THR A N 1
ATOM 639 C CA . THR A 1 88 ? 13.93 -3.137 -7.879 1 96.69 88 THR A CA 1
ATOM 640 C C . THR A 1 88 ? 13.922 -2.686 -6.422 1 96.69 88 THR A C 1
ATOM 642 O O . THR A 1 88 ? 14.984 -2.473 -5.832 1 96.69 88 THR A O 1
ATOM 645 N N . ALA A 1 89 ? 12.734 -2.533 -5.867 1 96.12 89 ALA A N 1
ATOM 646 C CA . ALA A 1 89 ? 12.641 -2.15 -4.461 1 96.12 89 ALA A CA 1
ATOM 647 C C . ALA A 1 89 ? 13.32 -3.188 -3.566 1 96.12 89 ALA A C 1
ATOM 649 O O . ALA A 1 89 ? 14.016 -2.832 -2.615 1 96.12 89 ALA A O 1
ATOM 650 N N . LEU A 1 90 ? 13.102 -4.441 -3.818 1 97.25 90 LEU A N 1
ATOM 651 C CA . LEU A 1 90 ? 13.727 -5.508 -3.043 1 97.25 90 LEU A CA 1
ATOM 652 C C . LEU A 1 90 ? 15.242 -5.5 -3.232 1 97.25 90 LEU A C 1
ATOM 654 O O . LEU A 1 90 ? 15.992 -5.684 -2.271 1 97.25 90 LEU A O 1
ATOM 658 N N . SER A 1 91 ? 15.688 -5.293 -4.477 1 96.56 91 SER A N 1
ATOM 659 C CA . SER A 1 91 ? 17.125 -5.195 -4.746 1 96.56 91 SER A CA 1
ATOM 660 C C . SER A 1 91 ? 17.75 -4.043 -3.975 1 96.56 91 SER A C 1
ATOM 662 O O . SER A 1 91 ? 18.844 -4.188 -3.414 1 96.56 91 SER A O 1
ATOM 664 N N . ALA A 1 92 ? 17.094 -2.914 -3.908 1 92.31 92 ALA A N 1
ATOM 665 C CA . ALA A 1 92 ? 17.578 -1.747 -3.178 1 92.31 92 ALA A CA 1
ATOM 666 C C . ALA A 1 92 ? 17.703 -2.043 -1.686 1 92.31 92 ALA A C 1
ATOM 668 O O . ALA A 1 92 ? 18.484 -1.411 -0.981 1 92.31 92 ALA A O 1
ATOM 669 N N . ALA A 1 93 ? 16.906 -3.02 -1.255 1 93.62 93 ALA A N 1
ATOM 670 C CA . ALA A 1 93 ? 16.969 -3.426 0.147 1 93.62 93 ALA A CA 1
ATOM 671 C C . ALA A 1 93 ? 18.016 -4.508 0.368 1 93.62 93 ALA A C 1
ATOM 673 O O . ALA A 1 93 ? 18.109 -5.074 1.457 1 93.62 93 ALA A O 1
ATOM 674 N N . GLY A 1 94 ? 18.734 -4.891 -0.677 1 94.69 94 GLY A N 1
ATOM 675 C CA . GLY A 1 94 ? 19.828 -5.852 -0.556 1 94.69 94 GLY A CA 1
ATOM 676 C C . GLY A 1 94 ? 19.406 -7.273 -0.874 1 94.69 94 GLY A C 1
ATOM 677 O O . GLY A 1 94 ? 20.141 -8.219 -0.605 1 94.69 94 GLY A O 1
ATOM 678 N N . ILE A 1 95 ? 18.234 -7.418 -1.401 1 96.75 95 ILE A N 1
ATOM 679 C CA . ILE A 1 95 ? 17.719 -8.742 -1.728 1 96.75 95 ILE A CA 1
ATOM 680 C C . ILE A 1 95 ? 17.844 -8.992 -3.229 1 96.75 95 ILE A C 1
ATOM 682 O O . ILE A 1 95 ? 17.125 -8.391 -4.027 1 96.75 95 ILE A O 1
ATOM 686 N N . GLY A 1 96 ? 18.719 -9.906 -3.623 1 96.62 96 GLY A N 1
ATOM 687 C CA . GLY A 1 96 ? 18.984 -10.195 -5.023 1 96.62 96 GLY A CA 1
ATOM 688 C C . GLY A 1 96 ? 17.891 -11.039 -5.668 1 96.62 96 GLY A C 1
ATOM 689 O O . GLY A 1 96 ? 17.047 -11.609 -4.973 1 96.62 96 GLY A O 1
ATOM 690 N N . ALA A 1 97 ? 17.891 -11.141 -6.938 1 97.56 97 ALA A N 1
ATOM 691 C CA . ALA A 1 97 ? 16.875 -11.844 -7.711 1 97.56 97 ALA A CA 1
ATOM 692 C C . ALA A 1 97 ? 16.797 -13.312 -7.305 1 97.56 97 ALA A C 1
ATOM 694 O O . ALA A 1 97 ? 15.703 -13.875 -7.203 1 97.56 97 ALA A O 1
ATOM 695 N N . GLY A 1 98 ? 17.906 -13.938 -7.062 1 97.38 98 GLY A N 1
ATOM 696 C CA . GLY A 1 98 ? 17.922 -15.336 -6.68 1 97.38 98 GLY A CA 1
ATOM 697 C C . GLY A 1 98 ? 17.281 -15.594 -5.324 1 97.38 98 GLY A C 1
ATOM 698 O O . GLY A 1 98 ? 16.938 -16.734 -5.004 1 97.38 98 GLY A O 1
ATOM 699 N N . ASN A 1 99 ? 17.156 -14.516 -4.531 1 98.19 99 ASN A N 1
ATOM 700 C CA . ASN A 1 99 ? 16.531 -14.617 -3.219 1 98.19 99 ASN A CA 1
ATOM 701 C C . ASN A 1 99 ? 15.172 -13.922 -3.186 1 98.19 99 ASN A C 1
ATOM 703 O O . ASN A 1 99 ? 14.664 -13.578 -2.113 1 98.19 99 ASN A O 1
ATOM 707 N N . THR A 1 100 ? 14.648 -13.633 -4.34 1 98.56 100 THR A N 1
ATOM 708 C CA . THR A 1 100 ? 13.32 -13.039 -4.492 1 98.56 100 THR A CA 1
ATOM 709 C C . THR A 1 100 ? 12.344 -14.039 -5.109 1 98.56 100 THR A C 1
ATOM 711 O O . THR A 1 100 ? 12.672 -14.711 -6.086 1 98.56 100 THR A O 1
ATOM 714 N N . ALA A 1 101 ? 11.227 -14.219 -4.492 1 98.88 101 ALA A N 1
ATOM 715 C CA . ALA A 1 101 ? 10.133 -15.008 -5.055 1 98.88 101 ALA A CA 1
ATOM 716 C C . ALA A 1 101 ? 8.984 -14.102 -5.512 1 98.88 101 ALA A C 1
ATOM 718 O O . ALA A 1 101 ? 8.938 -12.922 -5.16 1 98.88 101 ALA A O 1
ATOM 719 N N . ILE A 1 102 ? 8.125 -14.648 -6.387 1 98.94 102 ILE A N 1
ATOM 720 C CA . ILE A 1 102 ? 6.871 -13.984 -6.746 1 98.94 102 ILE A CA 1
ATOM 721 C C . ILE A 1 102 ? 5.703 -14.945 -6.543 1 98.94 102 ILE A C 1
ATOM 723 O O . ILE A 1 102 ? 5.82 -16.141 -6.82 1 98.94 102 ILE A O 1
ATOM 727 N N . VAL A 1 103 ? 4.617 -14.438 -5.969 1 98.94 103 VAL A N 1
ATOM 728 C CA . VAL A 1 103 ? 3.369 -15.18 -5.82 1 98.94 103 VAL A CA 1
ATOM 729 C C . VAL A 1 103 ? 2.199 -14.328 -6.297 1 98.94 103 VAL A C 1
ATOM 731 O O . VAL A 1 103 ? 2.197 -13.102 -6.109 1 98.94 103 VAL A O 1
ATOM 734 N N . GLY A 1 104 ? 1.263 -14.938 -6.93 1 98.88 104 GLY A N 1
ATOM 735 C CA . GLY A 1 104 ? 0.098 -14.203 -7.395 1 98.88 104 GLY A CA 1
ATOM 736 C C . GLY A 1 104 ? -1.183 -15.016 -7.332 1 98.88 104 GLY A C 1
ATOM 737 O O . GLY A 1 104 ? -1.143 -16.25 -7.289 1 98.88 104 GLY A O 1
ATOM 738 N N . PHE A 1 105 ? -2.314 -14.336 -7.352 1 98.56 105 PHE A N 1
ATOM 739 C CA . PHE A 1 105 ? -3.635 -14.938 -7.184 1 98.56 105 PHE A CA 1
ATOM 740 C C . PHE A 1 105 ? -4.559 -14.539 -8.328 1 98.56 105 PHE A C 1
ATOM 742 O O . PHE A 1 105 ? -4.684 -13.352 -8.641 1 98.56 105 PHE A O 1
ATOM 749 N N . CYS A 1 106 ? -5.305 -15.516 -8.945 1 97.56 106 CYS A N 1
ATOM 750 C CA . CYS A 1 106 ? -6.199 -15.227 -10.062 1 97.56 106 CYS A CA 1
ATOM 751 C C . CYS A 1 106 ? -5.441 -14.562 -11.211 1 97.56 106 CYS A C 1
ATOM 753 O O . CYS A 1 106 ? -4.512 -15.141 -11.766 1 97.56 106 CYS A O 1
ATOM 755 N N . MET A 1 107 ? -5.711 -13.281 -11.539 1 97.38 107 MET A N 1
ATOM 756 C CA . MET A 1 107 ? -4.91 -12.562 -12.531 1 97.38 107 MET A CA 1
ATOM 757 C C . MET A 1 107 ? -3.443 -12.516 -12.109 1 97.38 107 MET A C 1
ATOM 759 O O . MET A 1 107 ? -2.549 -12.586 -12.953 1 97.38 107 MET A O 1
ATOM 763 N N . GLY A 1 108 ? -3.254 -12.398 -10.82 1 98.69 108 GLY A N 1
ATOM 764 C CA . GLY A 1 108 ? -1.896 -12.367 -10.305 1 98.69 108 GLY A CA 1
ATOM 765 C C . GLY A 1 108 ? -1.146 -13.672 -10.523 1 98.69 108 GLY A C 1
ATOM 766 O O . GLY A 1 108 ? 0.08 -13.672 -10.664 1 98.69 108 GLY A O 1
ATOM 767 N N . GLY A 1 109 ? -1.896 -14.781 -10.469 1 98.81 109 GLY A N 1
ATOM 768 C CA . GLY A 1 109 ? -1.271 -16.047 -10.812 1 98.81 109 GLY A CA 1
ATOM 769 C C . GLY A 1 109 ? -0.773 -16.094 -12.242 1 98.81 109 GLY A C 1
ATOM 770 O O . GLY A 1 109 ? 0.275 -16.688 -12.523 1 98.81 109 GLY A O 1
ATOM 771 N N . THR A 1 110 ? -1.55 -15.5 -13.172 1 98.75 110 THR A N 1
ATOM 772 C CA . THR A 1 110 ? -1.112 -15.352 -14.555 1 98.75 110 THR A CA 1
ATOM 773 C C . THR A 1 110 ? 0.166 -14.523 -14.641 1 98.75 110 THR A C 1
ATOM 775 O O . THR A 1 110 ? 1.121 -14.914 -15.312 1 98.75 110 THR A O 1
ATOM 778 N N . VAL A 1 111 ? 0.22 -13.461 -13.914 1 98.88 111 VAL A N 1
ATOM 779 C CA . VAL A 1 111 ? 1.367 -12.555 -13.898 1 98.88 111 VAL A CA 1
ATOM 780 C C . VAL A 1 111 ? 2.586 -13.281 -13.328 1 98.88 111 VAL A C 1
ATOM 782 O O . VAL A 1 111 ? 3.689 -13.172 -13.875 1 98.88 111 VAL A O 1
ATOM 785 N N . ALA A 1 112 ? 2.395 -14.039 -12.25 1 98.94 112 ALA A N 1
ATOM 786 C CA . ALA A 1 112 ? 3.498 -14.773 -11.641 1 98.94 112 ALA A CA 1
ATOM 787 C C . ALA A 1 112 ? 4.113 -15.758 -12.633 1 98.94 112 ALA A C 1
ATOM 789 O O . ALA A 1 112 ? 5.336 -15.875 -12.727 1 98.94 112 ALA A O 1
ATOM 790 N N . PHE A 1 113 ? 3.297 -16.484 -13.406 1 98.94 113 PHE A N 1
ATOM 791 C CA . PHE A 1 113 ? 3.781 -17.438 -14.398 1 98.94 113 PHE A CA 1
ATOM 792 C C . PHE A 1 113 ? 4.625 -16.719 -15.453 1 98.94 113 PHE A C 1
ATOM 794 O O . PHE A 1 113 ? 5.746 -17.141 -15.742 1 98.94 113 PHE A O 1
ATOM 801 N N . HIS A 1 114 ? 4.086 -15.648 -15.93 1 98.94 114 HIS A N 1
ATOM 802 C CA . HIS A 1 114 ? 4.773 -14.977 -17.031 1 98.94 114 HIS A CA 1
ATOM 803 C C . HIS A 1 114 ? 6.02 -14.25 -16.531 1 98.94 114 HIS A C 1
ATOM 805 O O . HIS A 1 114 ? 6.996 -14.102 -17.266 1 98.94 114 HIS A O 1
ATOM 811 N N . THR A 1 115 ? 5.984 -13.781 -15.281 1 98.88 115 THR A N 1
ATOM 812 C CA . THR A 1 115 ? 7.211 -13.242 -14.695 1 98.88 115 THR A CA 1
ATOM 813 C C . THR A 1 115 ? 8.281 -14.328 -14.609 1 98.88 115 THR A C 1
ATOM 815 O O . THR A 1 115 ? 9.453 -14.07 -14.891 1 98.88 115 THR A O 1
ATOM 818 N N . ALA A 1 116 ? 7.891 -15.562 -14.25 1 98.75 116 ALA A N 1
ATOM 819 C CA . ALA A 1 116 ? 8.812 -16.688 -14.148 1 98.75 116 ALA A CA 1
ATOM 820 C C . ALA A 1 116 ? 9.422 -17.016 -15.508 1 98.75 116 ALA A C 1
ATOM 822 O O . ALA A 1 116 ? 10.531 -17.562 -15.578 1 98.75 116 ALA A O 1
ATOM 823 N N . ALA A 1 117 ? 8.664 -16.719 -16.562 1 98.31 117 ALA A N 1
ATOM 824 C CA . ALA A 1 117 ? 9.164 -16.938 -17.906 1 98.31 117 ALA A CA 1
ATOM 825 C C . ALA A 1 117 ? 10.125 -15.828 -18.328 1 98.31 117 ALA A C 1
ATOM 827 O O . ALA A 1 117 ? 11.031 -16.062 -19.141 1 98.31 117 ALA A O 1
ATOM 828 N N . ARG A 1 118 ? 9.953 -14.68 -17.797 1 98.19 118 ARG A N 1
ATOM 829 C CA . ARG A 1 118 ? 10.664 -13.484 -18.234 1 98.19 118 ARG A CA 1
ATOM 830 C C . ARG A 1 118 ? 11.922 -13.25 -17.406 1 98.19 118 ARG A C 1
ATOM 832 O O . ARG A 1 118 ? 12.93 -12.766 -17.906 1 98.19 118 ARG A O 1
ATOM 839 N N . LEU A 1 119 ? 11.836 -13.523 -16.109 1 98.19 119 LEU A N 1
ATOM 840 C CA . LEU A 1 119 ? 12.914 -13.234 -15.172 1 98.19 119 LEU A CA 1
ATOM 841 C C . LEU A 1 119 ? 13.461 -14.516 -14.555 1 98.19 119 LEU A C 1
ATOM 843 O O . LEU A 1 119 ? 12.75 -15.523 -14.477 1 98.19 119 LEU A O 1
ATOM 847 N N . LYS A 1 120 ? 14.711 -14.445 -14.133 1 98.06 120 LYS A N 1
ATOM 848 C CA . LYS A 1 120 ? 15.305 -15.508 -13.328 1 98.06 120 LYS A CA 1
ATOM 849 C C . LYS A 1 120 ? 15.273 -15.156 -11.844 1 98.06 120 LYS A C 1
ATOM 851 O O . LYS A 1 120 ? 16.25 -14.625 -11.305 1 98.06 120 LYS A O 1
ATOM 856 N N . LEU A 1 121 ? 14.164 -15.461 -11.25 1 98.5 121 LEU A N 1
ATOM 857 C CA . LEU A 1 121 ? 14.016 -15.305 -9.805 1 98.5 121 LEU A CA 1
ATOM 858 C C . LEU A 1 121 ? 14.305 -16.609 -9.086 1 98.5 121 LEU A C 1
ATOM 860 O O . LEU A 1 121 ? 14.688 -17.609 -9.719 1 98.5 121 LEU A O 1
ATOM 864 N N . GLY A 1 122 ? 14.219 -16.609 -7.766 1 98.56 122 GLY A N 1
ATOM 865 C CA . GLY A 1 122 ? 14.422 -17.828 -6.996 1 98.56 122 GLY A CA 1
ATOM 866 C C . GLY A 1 122 ? 13.258 -18.797 -7.102 1 98.56 122 GLY A C 1
ATOM 867 O O . GLY A 1 122 ? 13.469 -20 -7.199 1 98.56 122 GLY A O 1
ATOM 868 N N . ALA A 1 123 ? 12.008 -18.188 -7.082 1 98.81 123 ALA A N 1
ATOM 869 C CA . ALA A 1 123 ? 10.828 -19.047 -7.102 1 98.81 123 ALA A CA 1
ATOM 870 C C . ALA A 1 123 ? 9.594 -18.266 -7.543 1 98.81 123 ALA A C 1
ATOM 872 O O . ALA A 1 123 ? 9.539 -17.047 -7.398 1 98.81 123 ALA A O 1
ATOM 873 N N . ALA A 1 124 ? 8.625 -19 -8.078 1 98.94 124 ALA A N 1
ATOM 874 C CA . ALA A 1 124 ? 7.328 -18.422 -8.43 1 98.94 124 ALA A CA 1
ATOM 875 C C . ALA A 1 124 ? 6.195 -19.375 -8.062 1 98.94 124 ALA A C 1
ATOM 877 O O . ALA A 1 124 ? 6.34 -20.594 -8.164 1 98.94 124 ALA A O 1
ATOM 878 N N . VAL A 1 125 ? 5.094 -18.812 -7.633 1 98.94 125 VAL A N 1
ATOM 879 C CA . VAL A 1 125 ? 3.908 -19.609 -7.309 1 98.94 125 VAL A CA 1
ATOM 880 C C . VAL A 1 125 ? 2.666 -18.938 -7.891 1 98.94 125 VAL A C 1
ATOM 882 O O . VAL A 1 125 ? 2.473 -17.719 -7.73 1 98.94 125 VAL A O 1
ATOM 885 N N . SER A 1 126 ? 1.828 -19.688 -8.562 1 98.94 126 SER A N 1
ATOM 886 C CA . SER A 1 126 ? 0.548 -19.219 -9.094 1 98.94 126 SER A CA 1
ATOM 887 C C . SER A 1 126 ? -0.619 -19.891 -8.375 1 98.94 126 SER A C 1
ATOM 889 O O . SER A 1 126 ? -0.738 -21.125 -8.391 1 98.94 126 SER A O 1
ATOM 891 N N . PHE A 1 127 ? -1.442 -19.109 -7.762 1 98.88 127 PHE A N 1
ATOM 892 C CA . PHE A 1 127 ? -2.744 -19.562 -7.297 1 98.88 127 PHE A CA 1
ATOM 893 C C . PHE A 1 127 ? -3.807 -19.375 -8.367 1 98.88 127 PHE A C 1
ATOM 895 O O . PHE A 1 127 ? -4.16 -18.234 -8.703 1 98.88 127 PHE A O 1
ATOM 902 N N . TYR A 1 128 ? -4.34 -20.391 -8.914 1 98.38 128 TYR A N 1
ATOM 903 C CA . TYR A 1 128 ? -5.422 -20.422 -9.891 1 98.38 128 TYR A CA 1
ATOM 904 C C . TYR A 1 128 ? -5.254 -19.328 -10.93 1 98.38 128 TYR A C 1
ATOM 906 O O . TYR A 1 128 ? -6.188 -18.562 -11.188 1 98.38 128 TYR A O 1
ATOM 914 N N . GLY A 1 129 ? -4.051 -19.25 -11.461 1 98.31 129 GLY A N 1
ATOM 915 C CA . GLY A 1 129 ? -3.758 -18.297 -12.523 1 98.31 129 GLY A CA 1
ATOM 916 C C . GLY A 1 129 ? -4.328 -18.719 -13.867 1 98.31 129 GLY A C 1
ATOM 917 O O . GLY A 1 129 ? -3.996 -19.797 -14.383 1 98.31 129 GLY A O 1
ATOM 918 N N . GLY A 1 130 ? -5.133 -17.906 -14.438 1 97.25 130 GLY A N 1
ATOM 919 C CA . GLY A 1 130 ? -5.738 -18.188 -15.734 1 97.25 130 GLY A CA 1
ATOM 920 C C . GLY A 1 130 ? -4.816 -17.891 -16.906 1 97.25 130 GLY A C 1
ATOM 921 O O . GLY A 1 130 ? -3.604 -17.766 -16.719 1 97.25 130 GLY A O 1
ATOM 922 N N . GLY A 1 131 ? -5.426 -17.906 -18.141 1 97.5 131 GLY A N 1
ATOM 923 C CA . GLY A 1 131 ? -4.656 -17.672 -19.359 1 97.5 131 GLY A CA 1
ATOM 924 C C . GLY A 1 131 ? -3.865 -18.891 -19.812 1 97.5 131 GLY A C 1
ATOM 925 O O . GLY A 1 131 ? -2.791 -18.75 -20.391 1 97.5 131 GLY A O 1
ATOM 926 N N . VAL A 1 132 ? -4.41 -20.078 -19.484 1 98.19 132 VAL A N 1
ATOM 927 C CA . VAL A 1 132 ? -3.689 -21.312 -19.75 1 98.19 132 VAL A CA 1
ATOM 928 C C . VAL A 1 132 ? -3.691 -21.609 -21.25 1 98.19 132 VAL A C 1
ATOM 930 O O . VAL A 1 132 ? -2.631 -21.781 -21.859 1 98.19 132 VAL A O 1
ATOM 933 N N . GLU A 1 133 ? -4.84 -21.562 -21.812 1 96.88 133 GLU A N 1
ATOM 934 C CA . GLU A 1 133 ? -4.969 -21.906 -23.219 1 96.88 133 GLU A CA 1
ATOM 935 C C . GLU A 1 133 ? -5.062 -20.641 -24.094 1 96.88 133 GLU A C 1
ATOM 937 O O . GLU A 1 133 ? -4.676 -20.656 -25.25 1 96.88 133 GLU A O 1
ATOM 942 N N . LYS A 1 134 ? -5.648 -19.609 -23.547 1 96.56 134 LYS A N 1
ATOM 943 C CA . LYS A 1 134 ? -5.773 -18.328 -24.234 1 96.56 134 LYS A CA 1
ATOM 944 C C . LYS A 1 134 ? -5.066 -17.219 -23.469 1 96.56 134 LYS A C 1
ATOM 946 O O . LYS A 1 134 ? -5.305 -17.031 -22.281 1 96.56 134 LYS A O 1
ATOM 951 N N . GLY A 1 135 ? -4.309 -16.5 -24.203 1 96.56 135 GLY A N 1
ATOM 952 C CA . GLY A 1 135 ? -3.547 -15.422 -23.594 1 96.56 135 GLY A CA 1
ATOM 953 C C . GLY A 1 135 ? -4.422 -14.391 -22.906 1 96.56 135 GLY A C 1
ATOM 954 O O . GLY A 1 135 ? -5.594 -14.234 -23.25 1 96.56 135 GLY A O 1
ATOM 955 N N . ARG A 1 136 ? -3.836 -13.688 -21.938 1 96 136 ARG A N 1
ATOM 956 C CA . ARG A 1 136 ? -4.484 -12.602 -21.219 1 96 136 ARG A CA 1
ATOM 957 C C . ARG A 1 136 ? -3.549 -11.414 -21.062 1 96 136 ARG A C 1
ATOM 959 O O . ARG A 1 136 ? -2.334 -11.578 -20.938 1 96 136 ARG A O 1
ATOM 966 N N . PHE A 1 137 ? -4.102 -10.203 -21.078 1 96.94 137 PHE A N 1
ATOM 967 C CA . PHE A 1 137 ? -3.426 -8.945 -20.797 1 96.94 137 PHE A CA 1
ATOM 968 C C . PHE A 1 137 ? -2.322 -8.672 -21.812 1 96.94 137 PHE A C 1
ATOM 970 O O . PHE A 1 137 ? -1.366 -7.949 -21.516 1 96.94 137 PHE A O 1
ATOM 977 N N . GLY A 1 138 ? -2.379 -9.352 -22.922 1 97.44 138 GLY A N 1
ATOM 978 C CA . GLY A 1 138 ? -1.354 -9.195 -23.938 1 97.44 138 GLY A CA 1
ATOM 979 C C . GLY A 1 138 ? -0.268 -10.25 -23.859 1 97.44 138 GLY A C 1
ATOM 980 O O . GLY A 1 138 ? 0.654 -10.266 -24.672 1 97.44 138 GLY A O 1
ATOM 981 N N . TYR A 1 139 ? -0.313 -11.125 -22.859 1 98.38 139 TYR A N 1
ATOM 982 C CA . TYR A 1 139 ? 0.589 -12.266 -22.781 1 98.38 139 TYR A CA 1
ATOM 983 C C . TYR A 1 139 ? 0.136 -13.383 -23.719 1 98.38 139 TYR A C 1
ATOM 985 O O . TYR A 1 139 ? -1.059 -13.523 -23.984 1 98.38 139 TYR A O 1
ATOM 993 N N . PRO A 1 140 ? 1.082 -14.156 -24.188 1 98.5 140 PRO A N 1
ATOM 994 C CA . PRO A 1 140 ? 0.653 -15.422 -24.781 1 98.5 140 PRO A CA 1
ATOM 995 C C . PRO A 1 140 ? 0.048 -16.375 -23.766 1 98.5 140 PRO A C 1
ATOM 997 O O . PRO A 1 140 ? 0.049 -16.094 -22.562 1 98.5 140 PRO A O 1
ATOM 1000 N N . SER A 1 141 ? -0.55 -17.469 -24.25 1 98.62 141 SER A N 1
ATOM 1001 C CA . SER A 1 141 ? -1.039 -18.469 -23.312 1 98.62 141 SER A CA 1
ATOM 1002 C C . SER A 1 141 ? 0.103 -19.062 -22.5 1 98.62 141 SER A C 1
ATOM 1004 O O . SER A 1 141 ? 1.261 -19.031 -22.922 1 98.62 141 SER A O 1
ATOM 1006 N N . GLN A 1 142 ? -0.209 -19.578 -21.344 1 98.69 142 GLN A N 1
ATOM 1007 C CA . GLN A 1 142 ? 0.805 -20.219 -20.5 1 98.69 142 GLN A CA 1
ATOM 1008 C C . GLN A 1 142 ? 1.407 -21.438 -21.203 1 98.69 142 GLN A C 1
ATOM 1010 O O . GLN A 1 142 ? 2.605 -21.703 -21.062 1 98.69 142 GLN A O 1
ATOM 1015 N N . ILE A 1 143 ? 0.604 -22.141 -21.969 1 98.31 143 ILE A N 1
ATOM 1016 C CA . ILE A 1 143 ? 1.092 -23.312 -22.703 1 98.31 143 ILE A CA 1
ATOM 1017 C C . ILE A 1 143 ? 2.129 -22.859 -23.734 1 98.31 143 ILE A C 1
ATOM 1019 O O . ILE A 1 143 ? 3.195 -23.469 -23.859 1 98.31 143 ILE A O 1
ATOM 1023 N N . GLU A 1 144 ? 1.837 -21.734 -24.406 1 97.88 144 GLU A N 1
ATOM 1024 C CA . GLU A 1 144 ? 2.764 -21.203 -25.406 1 97.88 144 GLU A CA 1
ATOM 1025 C C . GLU A 1 144 ? 4.055 -20.719 -24.766 1 97.88 144 GLU A C 1
ATOM 1027 O O . GLU A 1 144 ? 5.129 -20.812 -25.359 1 97.88 144 GLU A O 1
ATOM 1032 N N . ALA A 1 145 ? 3.975 -20.25 -23.531 1 98.12 145 ALA A N 1
ATOM 1033 C CA . ALA A 1 145 ? 5.113 -19.625 -22.875 1 98.12 145 ALA A CA 1
ATOM 1034 C C . ALA A 1 145 ? 5.875 -20.625 -22.016 1 98.12 145 ALA A C 1
ATOM 1036 O O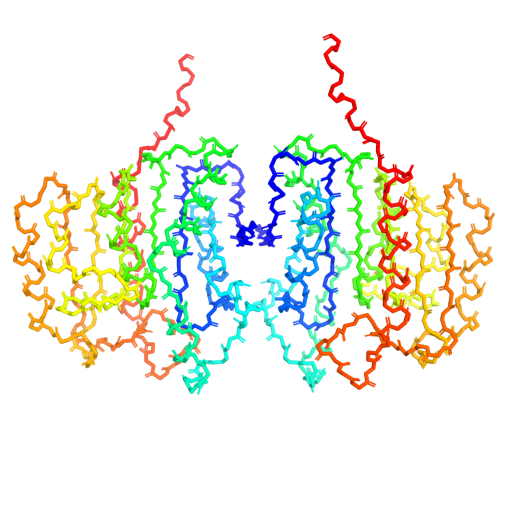 . ALA A 1 145 ? 6.93 -20.297 -21.469 1 98.12 145 ALA A O 1
ATOM 1037 N N . ALA A 1 146 ? 5.371 -21.828 -21.875 1 98.12 146 ALA A N 1
ATOM 1038 C CA . ALA A 1 146 ? 5.891 -22.828 -20.938 1 98.12 146 ALA A CA 1
ATOM 1039 C C . ALA A 1 146 ? 7.383 -23.047 -21.141 1 98.12 146 ALA A C 1
ATOM 1041 O O . ALA A 1 146 ? 8.148 -23.094 -20.172 1 98.12 146 ALA A O 1
ATOM 1042 N N . GLY A 1 147 ? 7.816 -23.125 -22.328 1 97.31 147 GLY A N 1
ATOM 1043 C CA . GLY A 1 147 ? 9.203 -23.406 -22.656 1 97.31 147 GLY A CA 1
ATOM 1044 C C . GLY A 1 147 ? 10.156 -22.297 -22.266 1 97.31 147 GLY A C 1
ATOM 1045 O O . GLY A 1 147 ? 11.375 -22.484 -22.266 1 97.31 147 GLY A O 1
ATOM 1046 N N . GLN A 1 148 ? 9.648 -21.141 -21.906 1 97.56 148 GLN A N 1
ATOM 1047 C CA . GLN A 1 148 ? 10.477 -19.969 -21.594 1 97.56 148 GLN A CA 1
ATOM 1048 C C . GLN A 1 148 ? 10.68 -19.828 -20.094 1 97.56 148 GLN A C 1
ATOM 1050 O O . GLN A 1 148 ? 11.359 -18.906 -19.641 1 97.56 148 GLN A O 1
ATOM 1055 N N . LEU A 1 149 ? 10.125 -20.75 -19.297 1 98.12 149 LEU A N 1
ATOM 1056 C CA . LEU A 1 149 ? 10.25 -20.625 -17.844 1 98.12 149 LEU A CA 1
ATOM 1057 C C . LEU A 1 149 ? 11.711 -20.625 -17.422 1 98.12 149 LEU A C 1
ATOM 1059 O O . LEU A 1 149 ? 12.477 -21.5 -17.812 1 98.12 149 LEU A O 1
ATOM 1063 N N . SER A 1 150 ? 12.07 -19.609 -16.625 1 97.56 150 SER A N 1
ATOM 1064 C CA . SER A 1 150 ? 13.438 -19.469 -16.141 1 97.56 150 SER A CA 1
ATOM 1065 C C . SER A 1 150 ? 13.484 -19.453 -14.609 1 97.56 150 SER A C 1
ATOM 1067 O O . SER A 1 150 ? 14.562 -19.453 -14.016 1 97.56 150 SER A O 1
ATOM 1069 N N . THR A 1 151 ? 12.391 -19.453 -13.969 1 98.56 151 THR A N 1
ATOM 1070 C CA . THR A 1 151 ? 12.219 -19.5 -12.516 1 98.56 151 THR A CA 1
ATOM 1071 C C . THR A 1 151 ? 11.453 -20.75 -12.109 1 98.56 151 THR A C 1
ATOM 1073 O O . THR A 1 151 ? 10.438 -21.094 -12.711 1 98.56 151 THR A O 1
ATOM 1076 N N . PRO A 1 152 ? 11.977 -21.516 -11.094 1 98.75 152 PRO A N 1
ATOM 1077 C CA . PRO A 1 152 ? 11.148 -22.609 -10.586 1 98.75 152 PRO A CA 1
ATOM 1078 C C . PRO A 1 152 ? 9.711 -22.188 -10.289 1 98.75 152 PRO A C 1
ATOM 1080 O O . PRO A 1 152 ? 9.492 -21.125 -9.703 1 98.75 152 PRO A O 1
ATOM 1083 N N . TRP A 1 153 ? 8.742 -23.031 -10.727 1 98.88 153 TRP A N 1
ATOM 1084 C CA . TRP A 1 153 ? 7.355 -22.578 -10.711 1 98.88 153 TRP A CA 1
ATOM 1085 C C . TRP A 1 153 ? 6.43 -23.641 -10.133 1 98.88 153 TRP A C 1
ATOM 1087 O O . TRP A 1 153 ? 6.488 -24.797 -10.539 1 98.88 153 TRP A O 1
ATOM 1097 N N . LEU A 1 154 ? 5.617 -23.25 -9.148 1 98.94 154 LEU A N 1
ATOM 1098 C CA . LEU A 1 154 ? 4.559 -24.047 -8.555 1 98.94 154 LEU A CA 1
ATOM 1099 C C . LEU A 1 154 ? 3.186 -23.5 -8.93 1 98.94 154 LEU A C 1
ATOM 1101 O O . LEU A 1 154 ? 2.898 -22.328 -8.719 1 98.94 154 LEU A O 1
ATOM 1105 N N . GLY A 1 155 ? 2.379 -24.344 -9.531 1 98.88 155 GLY A N 1
ATOM 1106 C CA . GLY A 1 155 ? 1.003 -23.984 -9.844 1 98.88 155 GLY A CA 1
ATOM 1107 C C . GLY A 1 155 ? -0.009 -24.703 -8.961 1 98.88 155 GLY A C 1
ATOM 1108 O O . GLY A 1 155 ? 0.071 -25.922 -8.766 1 98.88 155 GLY A O 1
ATOM 1109 N N . LEU A 1 156 ? -0.958 -23.922 -8.406 1 98.94 156 LEU A N 1
ATOM 1110 C CA . LEU A 1 156 ? -2 -24.422 -7.516 1 98.94 156 LEU A CA 1
ATOM 1111 C C . LEU A 1 156 ? -3.385 -24.156 -8.094 1 98.94 156 LEU A C 1
ATOM 1113 O O . LEU A 1 156 ? -3.768 -23 -8.273 1 98.94 156 LEU A O 1
ATOM 1117 N N . PHE 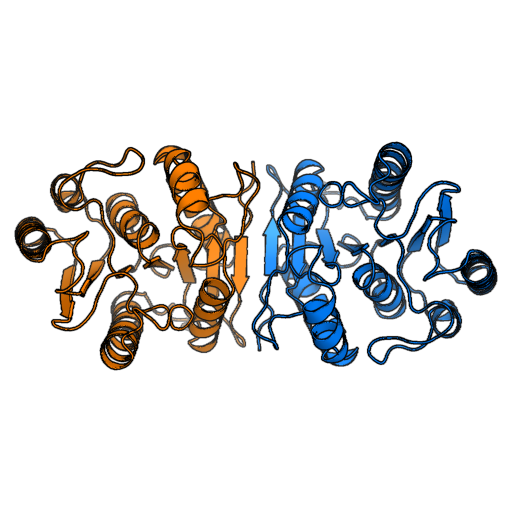A 1 157 ? -4.121 -25.219 -8.375 1 98.75 157 PHE A N 1
ATOM 1118 C CA . PHE A 1 157 ? -5.387 -25.062 -9.086 1 98.75 157 PHE A CA 1
ATOM 1119 C C . PHE A 1 157 ? -6.5 -25.828 -8.383 1 98.75 157 PHE A C 1
ATOM 1121 O O . PHE A 1 157 ? -6.242 -26.844 -7.723 1 98.75 157 PHE A O 1
ATOM 1128 N N . GLY A 1 158 ? -7.707 -25.328 -8.492 1 98.56 158 GLY A N 1
ATOM 1129 C CA . GLY A 1 158 ? -8.891 -26.047 -8.055 1 98.56 158 GLY A CA 1
ATOM 1130 C C . GLY A 1 158 ? -9.625 -26.734 -9.188 1 98.56 158 GLY A C 1
ATOM 1131 O O . GLY A 1 158 ? -9.891 -26.125 -10.227 1 98.56 158 GLY A O 1
ATOM 1132 N N . ASP A 1 159 ? -10.078 -27.922 -8.961 1 98 159 ASP A N 1
ATOM 1133 C CA . ASP A 1 159 ? -10.719 -28.688 -10.023 1 98 159 ASP A CA 1
ATOM 1134 C C . ASP A 1 159 ? -12.141 -28.203 -10.281 1 98 159 ASP A C 1
ATOM 1136 O O . ASP A 1 159 ? -12.734 -28.516 -11.32 1 98 159 ASP A O 1
ATOM 1140 N N . ARG A 1 160 ? -12.711 -27.516 -9.367 1 97.69 160 ARG A N 1
ATOM 1141 C CA . ARG A 1 160 ? -14.07 -27 -9.555 1 97.69 160 ARG A CA 1
ATOM 1142 C C . ARG A 1 160 ? -14.055 -25.594 -10.117 1 97.69 160 ARG A C 1
ATOM 1144 O O . ARG A 1 160 ? -15.094 -24.922 -10.164 1 97.69 160 ARG A O 1
ATOM 1151 N N . ASP A 1 161 ? -12.852 -25.094 -10.445 1 97.31 161 ASP A N 1
ATOM 1152 C CA . ASP A 1 161 ? -12.719 -23.812 -11.133 1 97.31 161 ASP A CA 1
ATOM 1153 C C . ASP A 1 161 ? -13.188 -23.922 -12.586 1 97.31 161 ASP A C 1
ATOM 1155 O O . ASP A 1 161 ? -12.484 -24.484 -13.43 1 97.31 161 ASP A O 1
ATOM 1159 N N . THR A 1 162 ? -14.289 -23.328 -12.93 1 94.75 162 THR A N 1
ATOM 1160 C CA . THR A 1 162 ? -14.867 -23.453 -14.266 1 94.75 162 THR A CA 1
ATOM 1161 C C . THR A 1 162 ? -14.141 -22.562 -15.258 1 94.75 162 THR A C 1
ATOM 1163 O O . THR A 1 162 ? -14.258 -22.75 -16.469 1 94.75 162 THR A O 1
ATOM 1166 N N . GLY A 1 163 ? -13.406 -21.562 -14.75 1 95.31 163 GLY A N 1
ATOM 1167 C CA . GLY A 1 163 ? -12.641 -20.672 -15.617 1 95.31 163 GLY A CA 1
ATOM 1168 C C . GLY A 1 163 ? -11.312 -21.266 -16.047 1 95.31 163 GLY A C 1
ATOM 1169 O O . GLY A 1 163 ? -10.695 -20.781 -17 1 95.31 163 GLY A O 1
ATOM 1170 N N . ILE A 1 164 ? -10.844 -22.281 -15.352 1 97.81 164 ILE A N 1
ATOM 1171 C CA . ILE A 1 164 ? -9.617 -23 -15.656 1 97.81 164 ILE A CA 1
ATOM 1172 C C . ILE A 1 164 ? -9.875 -24.5 -15.586 1 97.81 164 ILE A C 1
ATOM 1174 O O . ILE A 1 164 ? -9.492 -25.172 -14.617 1 97.81 164 ILE A O 1
ATOM 1178 N N . PRO A 1 165 ? -10.414 -25 -16.625 1 96.88 165 PRO A N 1
ATOM 1179 C CA . PRO A 1 165 ? -10.758 -26.422 -16.625 1 96.88 165 PRO A CA 1
ATOM 1180 C C . PRO A 1 165 ? -9.555 -27.328 -16.359 1 96.88 165 PRO A C 1
ATOM 1182 O O . PRO A 1 165 ? -8.453 -27.031 -16.844 1 96.88 165 PRO A O 1
ATOM 1185 N N . SER A 1 166 ? -9.836 -28.453 -15.656 1 97.19 166 SER A N 1
ATOM 1186 C CA . SER A 1 166 ? -8.766 -29.375 -15.266 1 97.19 166 SER A CA 1
ATOM 1187 C C . SER A 1 166 ? -8.023 -29.906 -16.484 1 97.19 166 SER A C 1
ATOM 1189 O O . SER A 1 166 ? -6.816 -30.156 -16.422 1 97.19 166 SER A O 1
ATOM 1191 N N . GLU A 1 167 ? -8.703 -30.062 -17.594 1 97.25 167 GLU A N 1
ATOM 1192 C CA . GLU A 1 167 ? -8.062 -30.516 -18.828 1 97.25 167 GLU A CA 1
ATOM 1193 C C . GLU A 1 167 ? -6.973 -29.547 -19.281 1 97.25 167 GLU A C 1
ATOM 1195 O O . GLU A 1 167 ? -5.91 -29.969 -19.734 1 97.25 167 GLU A O 1
ATOM 1200 N N . GLN A 1 168 ? -7.227 -28.281 -19.188 1 97.56 168 GLN A N 1
ATOM 1201 C CA . GLN A 1 168 ? -6.242 -27.266 -19.531 1 97.56 168 GLN A CA 1
ATOM 1202 C C . GLN A 1 168 ? -5.031 -27.328 -18.609 1 97.56 168 GLN A C 1
ATOM 1204 O O . GLN A 1 168 ? -3.895 -27.141 -19.047 1 97.56 168 GLN A O 1
ATOM 1209 N N . VAL A 1 169 ? -5.273 -27.562 -17.344 1 98.44 169 VAL A N 1
ATOM 1210 C CA . VAL A 1 169 ? -4.207 -27.672 -16.344 1 98.44 169 VAL A CA 1
ATOM 1211 C C . VAL A 1 169 ? -3.295 -28.844 -16.688 1 98.44 169 VAL A C 1
ATOM 1213 O O . VAL A 1 169 ? -2.07 -28.734 -16.594 1 98.44 169 VAL A O 1
ATOM 1216 N N . GLU A 1 170 ? -3.908 -29.938 -17.094 1 98.19 170 GLU A N 1
ATOM 1217 C CA . GLU A 1 170 ? -3.113 -31.109 -17.469 1 98.19 170 GLU A CA 1
ATOM 1218 C C . GLU A 1 170 ? -2.326 -30.844 -18.75 1 98.19 170 GLU A C 1
ATOM 1220 O O . GLU A 1 170 ? -1.203 -31.344 -18.906 1 98.19 170 GLU A O 1
ATOM 1225 N N . GLU A 1 171 ? -2.945 -30.109 -19.672 1 98 171 GLU A N 1
ATOM 1226 C CA . GLU A 1 171 ? -2.195 -29.719 -20.859 1 98 171 GLU A CA 1
ATOM 1227 C C . GLU A 1 171 ? -0.987 -28.859 -20.5 1 98 171 GLU A C 1
ATOM 1229 O O . GLU A 1 171 ? 0.09 -29.016 -21.078 1 98 171 GLU A O 1
ATOM 1234 N N . LEU A 1 172 ? -1.164 -27.984 -19.562 1 98.5 172 LEU A N 1
ATOM 1235 C CA . LEU A 1 172 ? -0.057 -27.172 -19.078 1 98.5 172 LEU A CA 1
ATOM 1236 C C . LEU A 1 172 ? 1.019 -28.047 -18.438 1 98.5 172 LEU A C 1
ATOM 1238 O O . LEU A 1 172 ? 2.211 -27.844 -18.688 1 98.5 172 LEU A O 1
ATOM 1242 N N . ARG A 1 173 ? 0.633 -29.031 -17.609 1 98.31 173 ARG A N 1
ATOM 1243 C CA . ARG A 1 173 ? 1.568 -29.969 -17 1 98.31 173 ARG A CA 1
ATOM 1244 C C . ARG A 1 173 ? 2.434 -30.641 -18.062 1 98.31 173 ARG A C 1
ATOM 1246 O O . ARG A 1 173 ? 3.65 -30.766 -17.891 1 98.31 173 ARG A O 1
ATOM 1253 N N . ASN A 1 174 ? 1.792 -31.062 -19.094 1 98 174 ASN A N 1
ATOM 1254 C CA . ASN A 1 174 ? 2.512 -31.703 -20.188 1 98 174 ASN A CA 1
ATOM 1255 C C . ASN A 1 174 ? 3.506 -30.75 -20.844 1 98 174 ASN A C 1
ATOM 1257 O O . ASN A 1 174 ? 4.637 -31.141 -21.141 1 98 174 ASN A O 1
ATOM 1261 N N . ALA A 1 175 ? 3.055 -29.531 -21.094 1 97.62 175 ALA A N 1
ATOM 1262 C CA . ALA A 1 175 ? 3.912 -28.531 -21.719 1 97.62 175 ALA A CA 1
ATOM 1263 C C . ALA A 1 175 ? 5.133 -28.234 -20.859 1 97.62 175 ALA A C 1
ATOM 1265 O O . ALA A 1 175 ? 6.18 -27.812 -21.375 1 97.62 175 ALA A O 1
ATOM 1266 N N . LEU A 1 176 ? 5.035 -28.453 -19.547 1 97.88 176 LEU A N 1
ATOM 1267 C CA . LEU A 1 176 ? 6.082 -28.109 -18.594 1 97.88 176 LEU A CA 1
ATOM 1268 C C . LEU A 1 176 ? 7.031 -29.281 -18.375 1 97.88 176 LEU A C 1
ATOM 1270 O O . LEU A 1 176 ? 8.023 -29.156 -17.656 1 97.88 176 LEU A O 1
ATOM 1274 N N . SER A 1 177 ? 6.781 -30.406 -18.953 1 94.31 177 SER A N 1
ATOM 1275 C CA . SER A 1 177 ? 7.508 -31.641 -18.688 1 94.31 177 SER A CA 1
ATOM 1276 C C . SER A 1 177 ? 8.961 -31.547 -19.141 1 94.31 177 SER A C 1
ATOM 1278 O O . SER A 1 177 ? 9.82 -32.281 -18.641 1 94.31 177 SER A O 1
ATOM 1280 N N . GLN A 1 178 ? 9.367 -30.609 -19.953 1 89.94 178 GLN A N 1
ATOM 1281 C CA . GLN A 1 178 ? 10.727 -30.578 -20.5 1 89.94 178 GLN A CA 1
ATOM 1282 C C . GLN A 1 178 ? 11.414 -29.25 -20.203 1 89.94 178 GLN A C 1
ATOM 1284 O O . GLN A 1 178 ? 12.414 -28.906 -20.844 1 89.94 178 GLN A O 1
ATOM 1289 N N . VAL A 1 179 ? 10.859 -28.547 -19.344 1 94.62 179 VAL A N 1
ATOM 1290 C CA . VAL A 1 179 ? 11.484 -27.25 -19.047 1 94.62 179 VAL A CA 1
ATOM 1291 C C . VAL A 1 179 ? 12.664 -27.453 -18.094 1 94.62 179 VAL A C 1
ATOM 1293 O O . VAL A 1 179 ? 12.68 -28.391 -17.312 1 94.62 179 VAL A O 1
ATOM 1296 N N . PRO A 1 180 ? 13.688 -26.578 -18.125 1 94.12 180 PRO A N 1
ATOM 1297 C CA . PRO A 1 180 ? 14.945 -26.781 -17.406 1 94.12 180 PRO A CA 1
ATOM 1298 C C . PRO A 1 180 ? 14.859 -26.375 -15.93 1 94.12 180 PRO A C 1
ATOM 1300 O O . PRO A 1 180 ? 15.844 -26.484 -15.203 1 94.12 180 PRO A O 1
ATOM 1303 N N . VAL A 1 181 ? 13.82 -25.891 -15.469 1 97.56 181 VAL A N 1
ATOM 1304 C CA 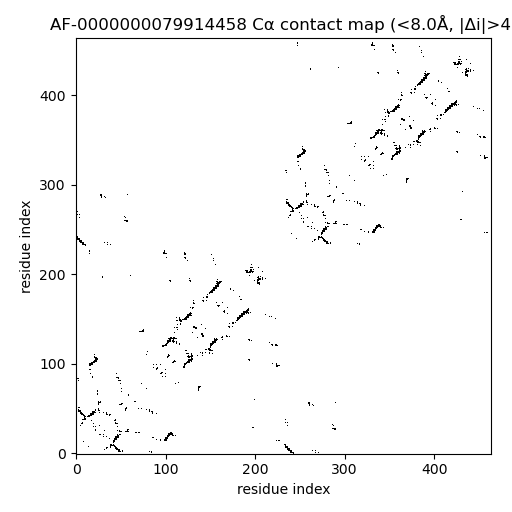. VAL A 1 181 ? 13.664 -25.5 -14.07 1 97.56 181 VAL A CA 1
ATOM 1305 C C . VAL A 1 181 ? 12.633 -26.406 -13.398 1 97.56 181 VAL A C 1
ATOM 1307 O O . VAL A 1 181 ? 11.836 -27.062 -14.07 1 97.56 181 VAL A O 1
ATOM 1310 N N . ASP A 1 182 ? 12.672 -26.438 -12.078 1 98.06 182 ASP A N 1
ATOM 1311 C CA . ASP A 1 182 ? 11.695 -27.234 -11.336 1 98.06 182 ASP A CA 1
ATOM 1312 C C . ASP A 1 182 ? 10.281 -26.672 -11.516 1 98.06 182 ASP A C 1
ATOM 1314 O O . ASP A 1 182 ? 10.07 -25.453 -11.391 1 98.06 182 ASP A O 1
ATOM 1318 N N . THR A 1 183 ? 9.383 -27.531 -11.891 1 98.69 183 THR A N 1
ATOM 1319 C CA . THR A 1 183 ? 7.973 -27.156 -11.945 1 98.69 183 THR A CA 1
ATOM 1320 C C . THR A 1 183 ? 7.105 -28.203 -11.25 1 98.69 183 THR A C 1
ATOM 1322 O O . THR A 1 183 ? 7.426 -29.391 -11.266 1 98.69 183 THR A O 1
ATOM 1325 N N . GLU A 1 184 ? 6.082 -27.766 -10.633 1 98.44 184 GLU A N 1
ATOM 1326 C CA . GLU A 1 184 ? 5.09 -28.625 -10 1 98.44 184 GLU A CA 1
ATOM 1327 C C . GLU A 1 184 ? 3.686 -28.047 -10.141 1 98.44 184 GLU A C 1
ATOM 1329 O O . GLU A 1 184 ? 3.504 -26.828 -10.086 1 98.44 184 GLU A O 1
ATOM 1334 N N . ILE A 1 185 ? 2.717 -28.906 -10.43 1 98.75 185 ILE A N 1
ATOM 1335 C CA . ILE A 1 185 ? 1.311 -28.516 -10.43 1 98.75 185 ILE A CA 1
ATOM 1336 C C . ILE A 1 185 ? 0.549 -29.359 -9.398 1 98.75 185 ILE A C 1
ATOM 1338 O O . ILE A 1 185 ? 0.64 -30.578 -9.398 1 98.75 185 ILE A O 1
ATOM 1342 N N . VAL A 1 186 ? -0.132 -28.719 -8.523 1 98.81 186 VAL A N 1
ATOM 1343 C CA . VAL A 1 186 ? -1.008 -29.359 -7.539 1 98.81 186 VAL A CA 1
ATOM 1344 C C . VAL A 1 186 ? -2.459 -28.969 -7.812 1 98.81 186 VAL A C 1
ATOM 1346 O O . VAL A 1 186 ? -2.76 -27.797 -8.039 1 98.81 186 VAL A O 1
ATOM 1349 N N . ARG A 1 187 ? -3.33 -29.953 -7.824 1 98.69 187 ARG A N 1
ATOM 1350 C CA . ARG A 1 187 ? -4.758 -29.734 -8.031 1 98.69 187 ARG A CA 1
ATOM 1351 C C . ARG A 1 187 ? -5.559 -30.141 -6.797 1 98.69 187 ARG A C 1
ATOM 1353 O O . ARG A 1 187 ? -5.266 -31.156 -6.164 1 98.69 187 ARG A O 1
ATOM 1360 N N . TYR A 1 188 ? -6.512 -29.281 -6.445 1 98.69 188 TYR A N 1
ATOM 1361 C CA . TYR A 1 188 ? -7.414 -29.531 -5.324 1 98.69 188 TYR A CA 1
ATOM 1362 C C . TYR A 1 188 ? -8.812 -29.891 -5.816 1 98.69 188 TYR A C 1
ATOM 1364 O O . TYR A 1 188 ? -9.555 -29.016 -6.277 1 98.69 188 TYR A O 1
ATOM 1372 N N . PRO A 1 189 ? -9.258 -31.125 -5.645 1 97.94 189 PRO A N 1
ATOM 1373 C CA . PRO A 1 189 ? -10.477 -31.625 -6.293 1 97.94 189 PRO A CA 1
ATOM 1374 C C . PRO A 1 189 ? -11.719 -30.828 -5.879 1 97.94 189 PRO A C 1
ATOM 1376 O O . PRO A 1 189 ? -12.641 -30.656 -6.684 1 97.94 189 PRO A O 1
ATOM 1379 N N . ASP A 1 190 ? -11.719 -30.281 -4.648 1 97.31 190 ASP A N 1
ATOM 1380 C CA . ASP A 1 190 ? -12.953 -29.688 -4.141 1 97.31 190 ASP A CA 1
ATOM 1381 C C . ASP A 1 190 ? -12.859 -28.172 -4.102 1 97.31 190 ASP A C 1
ATOM 1383 O O . ASP A 1 190 ? -13.734 -27.5 -3.551 1 97.31 190 ASP A O 1
ATOM 1387 N N . ALA A 1 191 ? -11.828 -27.641 -4.66 1 97.81 191 ALA A N 1
ATOM 1388 C CA . ALA A 1 191 ? -11.609 -26.188 -4.555 1 97.81 191 ALA A CA 1
ATOM 1389 C C . ALA A 1 191 ? -12.055 -25.469 -5.824 1 97.81 191 ALA A C 1
ATOM 1391 O O . ALA A 1 191 ? -11.867 -25.984 -6.934 1 97.81 191 ALA A O 1
ATOM 1392 N N . GLU A 1 192 ? -12.688 -24.312 -5.648 1 97.19 192 GLU A N 1
ATOM 1393 C CA . GLU A 1 192 ? -13.125 -23.438 -6.73 1 97.19 192 GLU A CA 1
ATOM 1394 C C . GLU A 1 192 ? -12.117 -22.312 -6.977 1 97.19 192 GLU A C 1
ATOM 1396 O O . GLU A 1 192 ? -11.078 -22.266 -6.324 1 97.19 192 GLU A O 1
ATOM 1401 N N . HIS A 1 193 ? -12.398 -21.5 -8.031 1 95.81 193 HIS A N 1
ATOM 1402 C CA . HIS A 1 193 ? -11.586 -20.312 -8.273 1 95.81 193 HIS A CA 1
ATOM 1403 C C . HIS A 1 193 ? -11.602 -19.391 -7.062 1 95.81 193 HIS A C 1
ATOM 1405 O O . HIS A 1 193 ? -12.664 -19.094 -6.508 1 95.81 193 HIS A O 1
ATOM 1411 N N . GLY A 1 194 ? -10.414 -18.969 -6.625 1 95.69 194 GLY A N 1
ATOM 1412 C CA . GLY A 1 194 ? -10.336 -18.062 -5.496 1 95.69 194 GLY A CA 1
ATOM 1413 C C . GLY A 1 194 ? -10.367 -18.766 -4.156 1 95.69 194 GLY A C 1
ATOM 1414 O O . GLY A 1 194 ? -10.625 -18.141 -3.123 1 95.69 194 GLY A O 1
ATOM 1415 N N . PHE A 1 195 ? -10.062 -20.016 -4.074 1 95.75 195 PHE A N 1
ATOM 1416 C CA . PHE A 1 195 ? -10.234 -20.844 -2.883 1 95.75 195 PHE A CA 1
ATOM 1417 C C . PHE A 1 195 ? -9.352 -20.328 -1.747 1 95.75 195 PHE A C 1
ATOM 1419 O O . PHE A 1 195 ? -9.562 -20.688 -0.585 1 95.75 195 PHE A O 1
ATOM 1426 N N . ASN A 1 196 ? -8.367 -19.5 -2.018 1 95.25 196 ASN A N 1
ATOM 1427 C CA . ASN A 1 196 ? -7.406 -19.062 -1.014 1 95.25 196 ASN A CA 1
ATOM 1428 C C . ASN A 1 196 ? -7.898 -17.828 -0.263 1 95.25 196 ASN A C 1
ATOM 1430 O O . ASN A 1 196 ? -7.344 -17.453 0.776 1 95.25 196 ASN A O 1
ATOM 1434 N N . CYS A 1 197 ? -8.867 -17.125 -0.757 1 91.75 197 CYS A N 1
ATOM 1435 C CA . CYS A 1 197 ? -9.273 -15.836 -0.197 1 91.75 197 CYS A CA 1
ATOM 1436 C C . CYS A 1 197 ? -10.312 -16.016 0.904 1 91.75 197 CYS A C 1
ATOM 1438 O O . CYS A 1 197 ? -11.492 -16.203 0.623 1 91.75 197 CYS A O 1
ATOM 1440 N N . ASN A 1 198 ? -9.898 -15.82 2.098 1 90.5 198 ASN A N 1
ATOM 1441 C CA . ASN A 1 198 ? -10.781 -16.031 3.242 1 90.5 198 ASN A CA 1
ATOM 1442 C C . ASN A 1 198 ? -11.789 -14.883 3.383 1 90.5 198 ASN A C 1
ATOM 1444 O O . ASN A 1 198 ? -12.758 -14.992 4.133 1 90.5 198 ASN A O 1
ATOM 1448 N N . ASP A 1 199 ? -11.633 -13.844 2.629 1 87.62 199 ASP A N 1
ATOM 1449 C CA . ASP A 1 199 ? -12.594 -12.742 2.623 1 87.62 199 ASP A CA 1
ATOM 1450 C C . ASP A 1 199 ? -13.734 -13.016 1.648 1 87.62 199 ASP A C 1
ATOM 1452 O O . ASP A 1 199 ? -14.672 -12.219 1.545 1 87.62 199 ASP A O 1
ATOM 1456 N N . ARG A 1 200 ? -13.609 -14.102 0.937 1 89.81 200 ARG A N 1
ATOM 1457 C CA . ARG A 1 200 ? -14.68 -14.578 0.058 1 89.81 200 ARG A CA 1
ATOM 1458 C C . ARG A 1 200 ? -15.219 -15.922 0.528 1 89.81 200 ARG A C 1
ATOM 1460 O O . ARG A 1 200 ? -14.938 -16.953 -0.086 1 89.81 200 ARG A O 1
ATOM 1467 N N . PRO A 1 201 ? -16.109 -15.922 1.475 1 88.44 201 PRO A N 1
ATOM 1468 C CA . PRO A 1 201 ? -16.547 -17.156 2.119 1 88.44 201 PRO A CA 1
ATOM 1469 C C . PRO A 1 201 ? -17.25 -18.109 1.151 1 88.44 201 PRO A C 1
ATOM 1471 O O . PRO A 1 201 ? -17.234 -19.328 1.354 1 88.44 201 PRO A O 1
ATOM 1474 N N . ALA A 1 202 ? -17.812 -17.641 0.081 1 89.5 202 ALA A N 1
ATOM 1475 C CA . ALA A 1 202 ? -18.562 -18.453 -0.864 1 89.5 202 ALA A CA 1
ATOM 1476 C C . ALA A 1 202 ? -17.641 -19.422 -1.596 1 89.5 202 ALA A C 1
ATOM 1478 O O . ALA A 1 202 ? -18.062 -20.516 -2.004 1 89.5 202 ALA A O 1
ATOM 1479 N N . VAL A 1 203 ? -16.375 -19.062 -1.753 1 92.5 203 VAL A N 1
ATOM 1480 C CA . VAL A 1 203 ? -15.484 -19.906 -2.559 1 92.5 203 VAL A CA 1
ATOM 1481 C C . VAL A 1 203 ? -14.281 -20.344 -1.722 1 92.5 203 VAL A C 1
ATOM 1483 O O . VAL A 1 203 ? -13.523 -21.219 -2.129 1 92.5 203 VAL A O 1
ATOM 1486 N N . TYR A 1 204 ? -14.188 -19.828 -0.518 1 94.38 204 TYR A N 1
ATOM 1487 C CA . TYR A 1 204 ? -13.062 -20.172 0.347 1 94.38 204 TYR A CA 1
ATOM 1488 C C . TYR A 1 204 ? -13.094 -21.656 0.704 1 94.38 204 TYR A C 1
ATOM 1490 O O . TYR A 1 204 ? -14.133 -22.188 1.095 1 94.38 204 TYR A O 1
ATOM 1498 N N . ASN A 1 205 ? -11.945 -22.297 0.487 1 97.25 205 ASN A N 1
ATOM 1499 C CA . ASN A 1 205 ? -11.727 -23.672 0.909 1 97.25 205 ASN A CA 1
ATOM 1500 C C . ASN A 1 205 ? -10.555 -23.781 1.885 1 97.25 205 ASN A C 1
ATOM 1502 O O . ASN A 1 205 ? -9.391 -23.734 1.476 1 97.25 205 ASN A O 1
ATOM 1506 N N . GLU A 1 206 ? -10.906 -23.938 3.154 1 96.5 206 GLU A N 1
ATOM 1507 C CA . GLU A 1 206 ? -9.914 -23.828 4.219 1 96.5 206 GLU A CA 1
ATOM 1508 C C . GLU A 1 206 ? -8.812 -24.875 4.055 1 96.5 206 GLU A C 1
ATOM 1510 O O . GLU A 1 206 ? -7.629 -24.562 4.176 1 96.5 206 GLU A O 1
ATOM 1515 N N . ALA A 1 207 ? -9.195 -26.141 3.777 1 97.44 207 ALA A N 1
ATOM 1516 C CA . ALA A 1 207 ? -8.219 -27.219 3.65 1 97.44 207 ALA A CA 1
ATOM 1517 C C . ALA A 1 207 ? -7.266 -26.953 2.486 1 97.44 207 ALA A C 1
ATOM 1519 O O . ALA A 1 207 ? -6.047 -27.078 2.635 1 97.44 207 ALA A O 1
ATOM 1520 N N . ALA A 1 208 ? -7.77 -26.609 1.328 1 98.19 208 ALA A N 1
ATOM 1521 C CA . ALA A 1 208 ? -6.949 -26.312 0.157 1 98.19 208 ALA A CA 1
ATOM 1522 C C . ALA A 1 208 ? -6.051 -25.109 0.411 1 98.19 208 ALA A C 1
ATOM 1524 O O . ALA A 1 208 ? -4.867 -25.125 0.066 1 98.19 208 ALA A O 1
ATOM 1525 N N . ALA A 1 209 ? -6.617 -24.078 1.025 1 97.88 209 ALA A N 1
ATOM 1526 C CA . ALA A 1 209 ? -5.859 -22.859 1.312 1 97.88 209 ALA A CA 1
ATOM 1527 C C . ALA A 1 209 ? -4.691 -23.141 2.248 1 97.88 209 ALA A C 1
ATOM 1529 O O . ALA A 1 209 ? -3.58 -22.656 2.035 1 97.88 209 ALA A O 1
ATOM 1530 N N . ARG A 1 210 ? -4.898 -23.906 3.328 1 97.12 210 ARG A N 1
ATOM 1531 C CA . ARG A 1 210 ? -3.859 -24.25 4.293 1 97.12 210 ARG A CA 1
ATOM 1532 C C . ARG A 1 210 ? -2.738 -25.047 3.635 1 97.12 210 ARG A C 1
ATOM 1534 O O . ARG A 1 210 ? -1.559 -24.766 3.852 1 97.12 210 ARG A O 1
ATOM 1541 N N . ASP A 1 211 ? -3.137 -26.047 2.867 1 98.56 211 ASP A N 1
ATOM 1542 C CA . ASP A 1 211 ? -2.139 -26.844 2.17 1 98.56 211 ASP A CA 1
ATOM 1543 C C . ASP A 1 211 ? -1.357 -26 1.164 1 98.56 211 ASP A C 1
ATOM 1545 O O . ASP A 1 211 ? -0.131 -26.109 1.085 1 98.56 211 ASP A O 1
ATOM 1549 N N . ALA A 1 212 ? -2.076 -25.234 0.37 1 98.62 212 ALA A N 1
ATOM 1550 C CA . ALA A 1 212 ? -1.455 -24.375 -0.641 1 98.62 212 ALA A CA 1
ATOM 1551 C C . ALA A 1 212 ? -0.442 -23.438 -0.01 1 98.62 212 ALA A C 1
ATOM 1553 O O . ALA A 1 212 ? 0.643 -23.219 -0.557 1 98.62 212 ALA A O 1
ATOM 1554 N N . TRP A 1 213 ? -0.796 -22.828 1.116 1 98.19 213 TRP A N 1
ATOM 1555 C CA . TRP A 1 213 ? 0.125 -21.953 1.829 1 98.19 213 TRP A CA 1
ATOM 1556 C C . TRP A 1 213 ? 1.375 -22.719 2.264 1 98.19 213 TRP A C 1
ATOM 1558 O O . TRP A 1 213 ? 2.496 -22.25 2.055 1 98.19 213 TRP A O 1
ATOM 1568 N N . SER A 1 214 ? 1.188 -23.844 2.855 1 98.06 214 SER A N 1
ATOM 1569 C CA . SER A 1 214 ? 2.316 -24.656 3.297 1 98.06 214 SER A CA 1
ATOM 1570 C C . SER A 1 214 ? 3.242 -25 2.133 1 98.06 214 SER A C 1
ATOM 1572 O O . SER A 1 214 ? 4.465 -24.875 2.25 1 98.06 214 SER A O 1
ATOM 1574 N N . ARG A 1 215 ? 2.676 -25.406 1.037 1 98.5 215 ARG A N 1
ATOM 1575 C CA . ARG A 1 215 ? 3.463 -25.734 -0.145 1 98.5 215 ARG A CA 1
ATOM 1576 C C . ARG A 1 215 ? 4.215 -24.516 -0.664 1 98.5 215 ARG A C 1
ATOM 1578 O O . ARG A 1 215 ? 5.348 -24.641 -1.136 1 98.5 215 ARG A O 1
ATOM 1585 N N . THR A 1 216 ? 3.588 -23.359 -0.621 1 98.69 216 THR A N 1
ATOM 1586 C CA . THR A 1 216 ? 4.211 -22.125 -1.066 1 98.69 216 THR A CA 1
ATOM 1587 C C . THR A 1 216 ? 5.441 -21.797 -0.226 1 98.69 216 THR A C 1
ATOM 1589 O O . THR A 1 216 ? 6.523 -21.547 -0.768 1 98.69 216 THR A O 1
ATOM 1592 N N . VAL A 1 217 ? 5.316 -21.828 1.078 1 97.38 217 VAL A N 1
ATOM 1593 C CA . VAL A 1 217 ? 6.418 -21.516 1.982 1 97.38 217 VAL A CA 1
ATOM 1594 C C . VAL A 1 217 ? 7.539 -22.531 1.812 1 97.38 217 VAL A C 1
ATOM 1596 O O . VAL A 1 217 ? 8.719 -22.172 1.761 1 97.38 217 VAL A O 1
ATOM 1599 N N . ASP A 1 218 ? 7.18 -23.812 1.691 1 97.5 218 ASP A N 1
ATOM 1600 C CA . ASP A 1 218 ? 8.172 -24.875 1.464 1 97.5 218 ASP A CA 1
ATOM 1601 C C . ASP A 1 218 ? 8.906 -24.656 0.144 1 97.5 218 ASP A C 1
ATOM 1603 O O . ASP A 1 218 ? 10.117 -24.859 0.062 1 97.5 218 ASP A O 1
ATOM 1607 N N . TRP A 1 219 ? 8.109 -24.297 -0.922 1 98.44 219 TRP A N 1
ATOM 1608 C CA . TRP A 1 219 ? 8.695 -24.031 -2.234 1 98.44 219 TRP A CA 1
ATOM 1609 C C . TRP A 1 219 ? 9.727 -22.922 -2.156 1 98.44 219 TRP A C 1
ATOM 1611 O O . TRP A 1 219 ? 10.82 -23.031 -2.713 1 98.44 219 TRP A O 1
ATOM 1621 N N . PHE A 1 220 ? 9.391 -21.828 -1.483 1 98 220 PHE A N 1
ATOM 1622 C CA . PHE A 1 220 ? 10.32 -20.734 -1.301 1 98 220 PHE A CA 1
ATOM 1623 C C . PHE A 1 220 ? 11.547 -21.172 -0.51 1 98 220 PHE A C 1
ATOM 1625 O O . PHE A 1 220 ? 12.68 -20.844 -0.869 1 98 220 PHE A O 1
ATOM 1632 N N . GLY A 1 221 ? 11.367 -21.922 0.581 1 94.94 221 GLY A N 1
ATOM 1633 C CA . GLY A 1 221 ? 12.469 -22.438 1.372 1 94.94 221 GLY A CA 1
ATOM 1634 C C . GLY A 1 221 ? 13.445 -23.281 0.565 1 94.94 221 GLY A C 1
ATOM 1635 O O . GLY A 1 221 ? 14.656 -23.234 0.798 1 94.94 221 GLY A O 1
ATOM 1636 N N . THR A 1 222 ? 12.938 -24.031 -0.353 1 96.06 222 THR A N 1
ATOM 1637 C CA . THR A 1 222 ? 13.734 -24.922 -1.175 1 96.06 222 THR A CA 1
ATOM 1638 C C . THR A 1 222 ? 14.531 -24.156 -2.217 1 96.06 222 THR A C 1
ATOM 1640 O O . THR A 1 222 ? 15.672 -24.5 -2.516 1 96.06 222 THR A O 1
ATOM 1643 N N . HIS A 1 223 ? 13.961 -23.047 -2.754 1 97.5 223 HIS A N 1
ATOM 1644 C CA . HIS A 1 223 ? 14.508 -22.5 -3.988 1 97.5 223 HIS A CA 1
ATOM 1645 C C . HIS A 1 223 ? 15.188 -21.156 -3.736 1 97.5 223 HIS A C 1
ATOM 1647 O O . HIS A 1 223 ? 15.984 -20.688 -4.559 1 97.5 223 HIS A O 1
ATOM 1653 N N . LEU A 1 224 ? 14.75 -20.438 -2.639 1 95.5 224 LEU A N 1
ATOM 1654 C CA . LEU A 1 224 ? 15.422 -19.188 -2.346 1 95.5 224 LEU A CA 1
ATOM 1655 C C . LEU A 1 224 ? 16.766 -19.422 -1.675 1 95.5 224 LEU A C 1
ATOM 1657 O O . LEU A 1 224 ? 16.906 -20.344 -0.861 1 95.5 224 LEU A O 1
ATOM 1661 N N . GLN A 1 225 ? 17.781 -18.797 -2.162 1 77.75 225 GLN A N 1
ATOM 1662 C CA . GLN A 1 225 ? 19.156 -18.953 -1.701 1 77.75 225 GLN A CA 1
ATOM 1663 C C . GLN A 1 225 ? 19.344 -18.328 -0.32 1 77.75 225 GLN A C 1
ATOM 1665 O O . GLN A 1 225 ? 18.828 -17.25 -0.047 1 77.75 225 GLN A O 1
ATOM 1670 N N . VAL A 1 226 ? 19.219 -19.016 0.774 1 61.88 226 VAL A N 1
ATOM 1671 C CA . VAL A 1 226 ? 19.453 -18.375 2.062 1 61.88 226 VAL A CA 1
ATOM 1672 C C . VAL A 1 226 ? 20.766 -17.594 2.023 1 61.88 226 VAL A C 1
ATOM 1674 O O . VAL A 1 226 ? 21.797 -18.141 1.629 1 61.88 226 VAL A O 1
ATOM 1677 N N . SER A 1 227 ? 20.75 -16.312 1.736 1 51.41 227 SER A N 1
ATOM 1678 C CA . SER A 1 227 ? 22 -15.57 1.875 1 51.41 227 SER A CA 1
ATOM 1679 C C . SER A 1 227 ? 22.719 -15.93 3.172 1 51.41 227 SER A C 1
ATOM 1681 O O . SER A 1 227 ? 22.109 -15.977 4.238 1 51.41 227 SER A O 1
ATOM 1683 N N . SER A 1 228 ? 23.656 -16.922 3.049 1 41.41 228 SER A N 1
ATOM 1684 C CA . SER A 1 228 ? 24.594 -17.078 4.156 1 41.41 228 SER A CA 1
ATOM 1685 C C . SER A 1 228 ? 25.094 -15.719 4.656 1 41.41 228 SER A C 1
ATOM 1687 O O . SER A 1 228 ? 25.719 -14.969 3.902 1 41.41 228 SER A O 1
ATOM 1689 N N . GLY A 1 229 ? 24.469 -14.883 5.234 1 37.59 229 GLY A N 1
ATOM 1690 C CA . GLY A 1 229 ? 25.359 -14 5.98 1 37.59 229 GLY A CA 1
ATOM 1691 C C . GLY A 1 229 ? 26.531 -14.727 6.621 1 37.59 229 GLY A C 1
ATOM 1692 O O . GLY A 1 229 ? 26.406 -15.242 7.734 1 37.59 229 GLY A O 1
ATOM 1693 N N . GLY A 1 230 ? 27.203 -15.656 6 1 26.34 230 GLY A N 1
ATOM 1694 C CA . GLY A 1 230 ? 28.469 -16.078 6.574 1 26.34 230 GLY A CA 1
ATOM 1695 C C . GLY A 1 230 ? 29.391 -14.922 6.883 1 26.34 230 GLY A C 1
ATOM 1696 O O . GLY A 1 230 ? 29.438 -13.938 6.145 1 26.34 230 GLY A O 1
ATOM 1697 N N . ILE A 1 231 ? 29.688 -14.664 8.18 1 28.67 231 ILE A N 1
ATOM 1698 C CA . ILE A 1 231 ? 30.969 -14.172 8.664 1 28.67 231 ILE A CA 1
ATOM 1699 C C . ILE A 1 231 ? 32.094 -14.891 7.945 1 28.67 231 ILE A C 1
ATOM 1701 O O . ILE A 1 231 ? 32.375 -16.062 8.211 1 28.67 231 ILE A O 1
ATOM 1705 N N . GLY A 1 232 ? 31.969 -14.867 6.598 1 17.78 232 GLY A N 1
ATOM 1706 C CA . GLY A 1 232 ? 33.344 -15.086 6.195 1 17.78 232 GLY A CA 1
ATOM 1707 C C . GLY A 1 232 ? 34.25 -13.922 6.539 1 17.78 232 GLY A C 1
ATOM 1708 O O . GLY A 1 232 ? 33.781 -12.797 6.711 1 17.78 232 GLY A O 1
ATOM 1709 N N . MET B 1 1 ? 4.148 -6.238 15.211 1 62.75 1 MET B N 1
ATOM 1710 C CA . MET B 1 1 ? 3.707 -6.387 13.82 1 62.75 1 MET B CA 1
ATOM 1711 C C . MET B 1 1 ? 4.258 -5.258 12.953 1 62.75 1 MET B C 1
ATOM 1713 O O . MET B 1 1 ? 4.324 -4.109 13.391 1 62.75 1 MET B O 1
ATOM 1717 N N . THR B 1 2 ? 4.793 -5.73 11.914 1 87.25 2 THR B N 1
ATOM 1718 C CA . THR B 1 2 ? 5.43 -4.75 11.039 1 87.25 2 THR B CA 1
ATOM 1719 C C . THR B 1 2 ? 4.387 -3.932 10.289 1 87.25 2 THR B C 1
ATOM 1721 O O . THR B 1 2 ? 3.377 -4.473 9.828 1 87.25 2 THR B O 1
ATOM 1724 N N . THR B 1 3 ? 4.461 -2.684 10.344 1 96.31 3 THR B N 1
ATOM 1725 C CA . THR B 1 3 ? 3.531 -1.75 9.719 1 96.31 3 THR B CA 1
ATOM 1726 C C . THR B 1 3 ? 3.613 -1.84 8.195 1 96.31 3 THR B C 1
ATOM 1728 O O . THR B 1 3 ? 4.668 -1.586 7.609 1 96.31 3 THR B O 1
ATOM 1731 N N . PRO B 1 4 ? 2.488 -2.248 7.578 1 98.5 4 PRO B N 1
ATOM 1732 C CA . PRO B 1 4 ? 2.486 -2.102 6.121 1 98.5 4 PRO B CA 1
ATOM 1733 C C . PRO B 1 4 ? 2.625 -0.649 5.676 1 98.5 4 PRO B C 1
ATOM 1735 O O . PRO B 1 4 ? 2.057 0.25 6.297 1 98.5 4 PRO B O 1
ATOM 1738 N N . LEU B 1 5 ? 3.449 -0.426 4.641 1 98.75 5 LEU B N 1
ATOM 1739 C CA . LEU B 1 5 ? 3.684 0.91 4.102 1 98.75 5 LEU B CA 1
ATOM 1740 C C . LEU B 1 5 ? 3.346 0.965 2.615 1 98.75 5 LEU B C 1
ATOM 1742 O O . LEU B 1 5 ? 3.736 0.08 1.853 1 98.75 5 LEU B O 1
ATOM 1746 N N . THR B 1 6 ? 2.564 1.926 2.221 1 98.75 6 THR B N 1
ATOM 1747 C CA . THR B 1 6 ? 2.504 2.289 0.81 1 98.75 6 THR B CA 1
ATOM 1748 C C . THR B 1 6 ? 3.594 3.297 0.462 1 98.75 6 THR B C 1
ATOM 1750 O O . THR B 1 6 ? 3.707 4.344 1.104 1 98.75 6 THR B O 1
ATOM 1753 N N . SER B 1 7 ? 4.375 2.98 -0.531 1 98.31 7 SER B N 1
ATOM 1754 C CA . SER B 1 7 ? 5.543 3.785 -0.875 1 98.31 7 SER B CA 1
ATOM 1755 C C . SER B 1 7 ? 5.57 4.113 -2.363 1 98.31 7 SER B C 1
ATOM 1757 O O . SER B 1 7 ? 5.27 3.258 -3.199 1 98.31 7 SER B O 1
ATOM 1759 N N . VAL B 1 8 ? 5.809 5.324 -2.684 1 98 8 VAL B N 1
ATOM 1760 C CA . VAL B 1 8 ? 6.035 5.777 -4.051 1 98 8 VAL B CA 1
ATOM 1761 C C . VAL B 1 8 ? 7.375 6.504 -4.141 1 98 8 VAL B C 1
ATOM 1763 O O . VAL B 1 8 ? 7.57 7.539 -3.496 1 98 8 VAL B O 1
ATOM 1766 N N . VAL B 1 9 ? 8.273 5.98 -4.902 1 96.12 9 VAL B N 1
ATOM 1767 C CA . VAL B 1 9 ? 9.609 6.543 -5.066 1 96.12 9 VAL B CA 1
ATOM 1768 C C . VAL B 1 9 ? 9.664 7.395 -6.332 1 96.12 9 VAL B C 1
ATOM 1770 O O . VAL B 1 9 ? 9.195 6.973 -7.391 1 96.12 9 VAL B O 1
ATOM 1773 N N . PRO B 1 10 ? 10.18 8.625 -6.164 1 95.31 10 PRO B N 1
ATOM 1774 C CA . PRO B 1 10 ? 10.289 9.438 -7.375 1 95.31 10 PRO B CA 1
ATOM 1775 C C . PRO B 1 10 ? 11.289 8.875 -8.375 1 95.31 10 PRO B C 1
ATOM 1777 O O . PRO B 1 10 ? 12.188 8.109 -7.996 1 95.31 10 PRO B O 1
ATOM 1780 N N . GLU B 1 11 ? 11.047 9.289 -9.617 1 88.75 11 GLU B N 1
ATOM 1781 C CA . GLU B 1 11 ? 12.031 8.953 -10.641 1 88.75 11 GLU B CA 1
ATOM 1782 C C . GLU B 1 11 ? 13.297 9.797 -10.5 1 88.75 11 GLU B C 1
ATOM 1784 O O . GLU B 1 11 ? 13.219 10.984 -10.188 1 88.75 11 GLU B O 1
ATOM 1789 N N . GLY B 1 12 ? 14.516 9.328 -10.664 1 85.5 12 GLY B N 1
ATOM 1790 C CA . GLY B 1 12 ? 15.75 10.094 -10.742 1 85.5 12 GLY B CA 1
ATOM 1791 C C . GLY B 1 12 ? 16.312 10.461 -9.383 1 85.5 12 GLY B C 1
ATOM 1792 O O . GLY B 1 12 ? 17.094 11.406 -9.266 1 85.5 12 GLY B O 1
ATOM 1793 N N . GLY B 1 13 ? 15.93 9.844 -8.266 1 86.31 13 GLY B N 1
ATOM 1794 C CA . GLY B 1 13 ? 16.422 10.164 -6.938 1 86.31 13 GLY B CA 1
ATOM 1795 C C . GLY B 1 13 ? 15.461 11.008 -6.129 1 86.31 13 GLY B C 1
ATOM 1796 O O . GLY B 1 13 ? 14.625 11.719 -6.691 1 86.31 13 GLY B O 1
ATOM 1797 N N . SER B 1 14 ? 15.602 10.984 -4.824 1 93 14 SER B N 1
ATOM 1798 C CA . SER B 1 14 ? 14.68 11.68 -3.93 1 93 14 SER B CA 1
ATOM 1799 C C . SER B 1 14 ? 15.32 12.93 -3.338 1 93 14 SER B C 1
ATOM 1801 O O . SER B 1 14 ? 16.438 12.875 -2.797 1 93 14 SER B O 1
ATOM 1803 N N . ARG B 1 15 ? 14.719 14.086 -3.443 1 94.81 15 ARG B N 1
ATOM 1804 C CA . ARG B 1 15 ? 15.203 15.312 -2.809 1 94.81 15 ARG B CA 1
ATOM 1805 C C . ARG B 1 15 ? 14.828 15.344 -1.332 1 94.81 15 ARG B C 1
ATOM 1807 O O . ARG B 1 15 ? 15.25 16.25 -0.6 1 94.81 15 ARG B O 1
ATOM 1814 N N . GLY B 1 16 ? 14.047 14.438 -0.873 1 97.38 16 GLY B N 1
ATOM 1815 C CA . GLY B 1 16 ? 13.578 14.281 0.494 1 97.38 16 GLY B CA 1
ATOM 1816 C C . GLY B 1 16 ? 12.477 13.242 0.628 1 97.38 16 GLY B C 1
ATOM 1817 O O . GLY B 1 16 ? 12.172 12.523 -0.326 1 97.38 16 GLY B O 1
ATOM 1818 N N . GLY B 1 17 ? 11.984 13.102 1.852 1 98.25 17 GLY B N 1
ATOM 1819 C CA . GLY B 1 17 ? 10.914 12.156 2.133 1 98.25 17 GLY B CA 1
ATOM 1820 C C . GLY B 1 17 ? 9.664 12.82 2.688 1 98.25 17 GLY B C 1
ATOM 1821 O O . GLY B 1 17 ? 9.742 13.891 3.307 1 98.25 17 GLY B O 1
ATOM 1822 N N . VAL B 1 18 ? 8.531 12.242 2.41 1 98.88 18 VAL B N 1
ATOM 1823 C CA . VAL B 1 18 ? 7.273 12.727 2.971 1 98.88 18 VAL B CA 1
ATOM 1824 C C . VAL B 1 18 ? 6.484 11.547 3.545 1 98.88 18 VAL B C 1
ATOM 1826 O O . VAL B 1 18 ? 6.184 10.586 2.834 1 98.88 18 VAL B O 1
ATOM 1829 N N . ILE B 1 19 ? 6.188 11.578 4.832 1 98.94 19 ILE B N 1
ATOM 1830 C CA . ILE B 1 19 ? 5.242 10.656 5.453 1 98.94 19 ILE B CA 1
ATOM 1831 C C . ILE B 1 19 ? 3.82 11.18 5.281 1 98.94 19 ILE B C 1
ATOM 1833 O O . ILE B 1 19 ? 3.512 12.305 5.691 1 98.94 19 ILE B O 1
ATOM 1837 N N . VAL B 1 20 ? 2.957 10.414 4.637 1 98.94 20 VAL B N 1
ATOM 1838 C CA . VAL B 1 20 ? 1.583 10.812 4.348 1 98.94 20 VAL B CA 1
ATOM 1839 C C . VAL B 1 20 ? 0.622 10.055 5.262 1 98.94 20 VAL B C 1
ATOM 1841 O O . VAL B 1 20 ? 0.569 8.82 5.23 1 98.94 20 VAL B O 1
ATOM 1844 N N . ILE B 1 21 ? -0.173 10.781 6.043 1 98.94 21 ILE B N 1
ATOM 1845 C CA . ILE B 1 21 ? -1.064 10.141 7.004 1 98.94 21 ILE B CA 1
ATOM 1846 C C . ILE B 1 21 ? -2.51 10.25 6.52 1 98.94 21 ILE B C 1
ATOM 1848 O O . ILE B 1 21 ? -2.973 11.336 6.168 1 98.94 21 ILE B O 1
ATOM 1852 N N . GLN B 1 22 ? -3.199 9.203 6.59 1 98.19 22 GLN B N 1
ATOM 1853 C CA . GLN B 1 22 ? -4.527 8.984 6.027 1 98.19 22 GLN B CA 1
ATOM 1854 C C . GLN B 1 22 ? -5.586 9.766 6.797 1 98.19 22 GLN B C 1
ATOM 1856 O O . GLN B 1 22 ? -5.309 10.312 7.867 1 98.19 22 GLN B O 1
ATOM 1861 N N . GLU B 1 23 ? -6.812 9.805 6.152 1 96.75 23 GLU B N 1
ATOM 1862 C CA . GLU B 1 23 ? -8.055 10.156 6.836 1 96.75 23 GLU B CA 1
ATOM 1863 C C . GLU B 1 23 ? -8.688 8.938 7.496 1 96.75 23 GLU B C 1
ATOM 1865 O O . GLU B 1 23 ? -8.031 7.902 7.66 1 96.75 23 GLU B O 1
ATOM 1870 N N . ALA B 1 24 ? -9.992 9.055 7.91 1 95.19 24 ALA B N 1
ATOM 1871 C CA . ALA B 1 24 ? -10.695 8.023 8.656 1 95.19 24 ALA B CA 1
ATOM 1872 C C . ALA B 1 24 ? -11.133 6.879 7.746 1 95.19 24 ALA B C 1
ATOM 1874 O O . ALA B 1 24 ? -11.875 5.988 8.164 1 95.19 24 ALA B O 1
ATOM 1875 N N . PHE B 1 25 ? -10.641 6.852 6.504 1 94.88 25 PHE B N 1
ATOM 1876 C CA . PHE B 1 25 ? -11.188 5.906 5.535 1 94.88 25 PHE B CA 1
ATOM 1877 C C . PHE B 1 25 ? -10.125 4.926 5.07 1 94.88 25 PHE B C 1
ATOM 1879 O O . PHE B 1 25 ? -10.375 4.098 4.191 1 94.88 25 PHE B O 1
ATOM 1886 N N . GLY B 1 26 ? -8.961 5 5.652 1 95.44 26 GLY B N 1
ATOM 1887 C CA . GLY B 1 26 ? -7.879 4.094 5.305 1 95.44 26 GLY B CA 1
ATOM 1888 C C . GLY B 1 26 ? -7.016 4.609 4.168 1 95.44 26 GLY B C 1
ATOM 1889 O O . GLY B 1 26 ? -7.023 5.805 3.869 1 95.44 26 GLY B O 1
ATOM 1890 N N . ILE B 1 27 ? -6.172 3.725 3.619 1 97.38 27 ILE B N 1
ATOM 1891 C CA . ILE B 1 27 ? -5.324 4.066 2.48 1 97.38 27 ILE B CA 1
ATOM 1892 C C . ILE B 1 27 ? -6.141 3.992 1.191 1 97.38 27 ILE B C 1
ATOM 1894 O O . ILE B 1 27 ? -6.051 3.012 0.447 1 97.38 27 ILE B O 1
ATOM 1898 N N . THR B 1 28 ? -6.879 5.066 0.978 1 94.81 28 THR B N 1
ATOM 1899 C CA . THR B 1 28 ? -7.766 5.164 -0.176 1 94.81 28 THR B CA 1
ATOM 1900 C C . THR B 1 28 ? -6.977 5.492 -1.439 1 94.81 28 THR B C 1
ATOM 1902 O O . THR B 1 28 ? -5.789 5.82 -1.369 1 94.81 28 THR B O 1
ATOM 1905 N N . GLN B 1 29 ? -7.715 5.43 -2.564 1 93.5 29 GLN B N 1
ATOM 1906 C CA . GLN B 1 29 ? -7.133 5.875 -3.826 1 93.5 29 GLN B CA 1
ATOM 1907 C C . GLN B 1 29 ? -6.609 7.305 -3.715 1 93.5 29 GLN B C 1
ATOM 1909 O O . GLN B 1 29 ? -5.566 7.633 -4.281 1 93.5 29 GLN B O 1
ATOM 1914 N N . HIS B 1 30 ? -7.324 8.117 -3.016 1 94.25 30 HIS B N 1
ATOM 1915 C CA . HIS B 1 30 ? -6.918 9.508 -2.838 1 94.25 30 HIS B CA 1
ATOM 1916 C C . HIS B 1 30 ? -5.578 9.602 -2.115 1 94.25 30 HIS B C 1
ATOM 1918 O O . HIS B 1 30 ? -4.707 10.375 -2.518 1 94.25 30 HIS B O 1
ATOM 1924 N N . ILE B 1 31 ? -5.395 8.82 -1.095 1 97.06 31 ILE B N 1
ATOM 1925 C CA . ILE B 1 31 ? -4.156 8.852 -0.327 1 97.06 31 ILE B CA 1
ATOM 1926 C C . ILE B 1 31 ? -2.994 8.383 -1.198 1 97.06 31 ILE B C 1
ATOM 1928 O O . ILE B 1 31 ? -1.911 8.969 -1.175 1 97.06 31 ILE B O 1
ATOM 1932 N N . VAL B 1 32 ? -3.191 7.363 -1.984 1 97.12 32 VAL B N 1
ATOM 1933 C CA . VAL B 1 32 ? -2.154 6.883 -2.893 1 97.12 32 VAL B CA 1
ATOM 1934 C C . VAL B 1 32 ? -1.841 7.957 -3.932 1 97.12 32 VAL B C 1
ATOM 1936 O O . VAL B 1 32 ? -0.675 8.18 -4.266 1 97.12 32 VAL B O 1
ATOM 1939 N N . ASP B 1 33 ? -2.855 8.625 -4.426 1 95.81 33 ASP B N 1
ATOM 1940 C CA . ASP B 1 33 ? -2.668 9.719 -5.375 1 95.81 33 ASP B CA 1
ATOM 1941 C C . ASP B 1 33 ? -1.837 10.844 -4.758 1 95.81 33 ASP B C 1
ATOM 1943 O O . ASP B 1 33 ? -1.005 11.445 -5.438 1 95.81 33 ASP B O 1
ATOM 1947 N N . VAL B 1 34 ? -2.123 11.133 -3.514 1 97.12 34 VAL B N 1
ATOM 1948 C CA . VAL B 1 34 ? -1.33 12.148 -2.818 1 97.12 34 VAL B CA 1
ATOM 1949 C C . VAL B 1 34 ? 0.134 11.711 -2.775 1 97.12 34 VAL B C 1
ATOM 1951 O O . VAL B 1 34 ? 1.032 12.516 -3.037 1 97.12 34 VAL B O 1
ATOM 1954 N N . CYS B 1 35 ? 0.397 10.461 -2.457 1 98.12 35 CYS B N 1
ATOM 1955 C CA . CYS B 1 35 ? 1.765 9.953 -2.475 1 98.12 35 CYS B CA 1
ATOM 1956 C C . CYS B 1 35 ? 2.391 10.117 -3.854 1 98.12 35 CYS B C 1
ATOM 1958 O O . CYS B 1 35 ? 3.543 10.539 -3.971 1 98.12 35 CYS B O 1
ATOM 1960 N N . SER B 1 36 ? 1.659 9.836 -4.879 1 96.88 36 SER B N 1
ATOM 1961 C CA . SER B 1 36 ? 2.152 9.945 -6.246 1 96.88 36 SER B CA 1
ATOM 1962 C C . SER B 1 36 ? 2.467 11.391 -6.605 1 96.88 36 SER B C 1
ATOM 1964 O O . SER B 1 36 ? 3.455 11.672 -7.289 1 96.88 36 SER B O 1
ATOM 1966 N N . ARG B 1 37 ? 1.626 12.32 -6.18 1 96.38 37 ARG B N 1
ATOM 1967 C CA . ARG B 1 37 ? 1.87 13.734 -6.434 1 96.38 37 ARG B CA 1
ATOM 1968 C C . ARG B 1 37 ? 3.168 14.195 -5.777 1 96.38 37 ARG B C 1
ATOM 1970 O O . ARG B 1 37 ? 3.93 14.961 -6.367 1 96.38 37 ARG B O 1
ATOM 1977 N N . PHE B 1 38 ? 3.395 13.734 -4.551 1 97.69 38 PHE B N 1
ATOM 1978 C CA . PHE B 1 38 ? 4.656 14.086 -3.908 1 97.69 38 PHE B CA 1
ATOM 1979 C C . PHE B 1 38 ? 5.836 13.469 -4.648 1 97.69 38 PHE B C 1
ATOM 1981 O O . PHE B 1 38 ? 6.883 14.102 -4.793 1 97.69 38 PHE B O 1
ATOM 1988 N N . ALA B 1 39 ? 5.711 12.234 -5.102 1 97.06 39 ALA B N 1
ATOM 1989 C CA . ALA B 1 39 ? 6.773 11.617 -5.887 1 97.06 39 ALA B CA 1
ATOM 1990 C C . ALA B 1 39 ? 7.051 12.414 -7.16 1 97.06 39 ALA B C 1
ATOM 1992 O O . ALA B 1 39 ? 8.211 12.625 -7.527 1 97.06 39 ALA B O 1
ATOM 1993 N N . ASP B 1 40 ? 5.977 12.852 -7.824 1 95.25 40 ASP B N 1
ATOM 1994 C CA . ASP B 1 40 ? 6.113 13.672 -9.023 1 95.25 40 ASP B CA 1
ATOM 1995 C C . ASP B 1 40 ? 6.867 14.969 -8.719 1 95.25 40 ASP B C 1
ATOM 1997 O O . ASP B 1 40 ? 7.551 15.508 -9.586 1 95.25 40 ASP B O 1
ATOM 2001 N N . ALA B 1 41 ? 6.723 15.414 -7.484 1 94.94 41 ALA B N 1
ATOM 2002 C CA . ALA B 1 41 ? 7.414 16.625 -7.051 1 94.94 41 ALA B CA 1
ATOM 2003 C C . ALA B 1 41 ? 8.836 16.312 -6.582 1 94.94 41 ALA B C 1
ATOM 2005 O O . ALA B 1 41 ? 9.539 17.188 -6.086 1 94.94 41 ALA B O 1
ATOM 2006 N N . GLY B 1 42 ? 9.242 15.047 -6.641 1 95.31 42 GLY B N 1
ATOM 2007 C CA . GLY B 1 42 ? 10.617 14.656 -6.371 1 95.31 42 GLY B CA 1
ATOM 2008 C C . GLY B 1 42 ? 10.82 14.117 -4.969 1 95.31 42 GLY B C 1
ATOM 2009 O O . GLY B 1 42 ? 11.953 13.977 -4.512 1 95.31 42 GLY B O 1
ATOM 2010 N N . TYR B 1 43 ? 9.734 13.812 -4.234 1 97.38 43 TYR B N 1
ATOM 2011 C CA . TYR B 1 43 ? 9.852 13.328 -2.863 1 97.38 43 TYR B CA 1
ATOM 2012 C C . TYR B 1 43 ? 9.531 11.836 -2.787 1 97.38 43 TYR B C 1
ATOM 2014 O O . TYR B 1 43 ? 8.617 11.352 -3.461 1 97.38 43 TYR B O 1
ATOM 2022 N N . HIS B 1 44 ? 10.281 11.047 -1.991 1 97.69 44 HIS B N 1
ATOM 2023 C CA . HIS B 1 44 ? 9.898 9.688 -1.625 1 97.69 44 HIS B CA 1
ATOM 2024 C C . HIS B 1 44 ? 8.75 9.695 -0.623 1 97.69 44 HIS B C 1
ATOM 2026 O O . HIS B 1 44 ? 8.945 10.016 0.55 1 97.69 44 HIS B O 1
ATOM 2032 N N . ALA B 1 45 ? 7.566 9.344 -1.082 1 98.75 45 ALA B N 1
ATOM 2033 C CA . ALA B 1 45 ? 6.375 9.406 -0.239 1 98.75 45 ALA B CA 1
ATOM 2034 C C . ALA B 1 45 ? 6.062 8.039 0.364 1 98.75 45 ALA B C 1
ATOM 2036 O O . ALA B 1 45 ? 6.105 7.02 -0.333 1 98.75 45 ALA B O 1
ATOM 2037 N N . VAL B 1 46 ? 5.766 8.008 1.675 1 98.75 46 VAL B N 1
ATOM 2038 C CA . VAL B 1 46 ? 5.453 6.773 2.389 1 98.75 46 VAL B CA 1
ATOM 2039 C C . VAL B 1 46 ? 4.219 6.984 3.268 1 98.75 46 VAL B C 1
ATOM 2041 O O . VAL B 1 46 ? 4.172 7.926 4.066 1 98.75 46 VAL B O 1
ATOM 2044 N N . ALA B 1 47 ? 3.248 6.141 3.088 1 98.88 47 ALA B N 1
ATOM 2045 C CA . ALA B 1 47 ? 2.041 6.18 3.912 1 98.88 47 ALA B CA 1
ATOM 2046 C C . ALA B 1 47 ? 1.913 4.918 4.758 1 98.88 47 ALA B C 1
ATOM 2048 O O . ALA B 1 47 ? 1.727 3.82 4.227 1 98.88 47 ALA B O 1
ATOM 2049 N N . PRO B 1 48 ? 2.006 5.074 6.082 1 98.81 48 PRO B N 1
ATOM 2050 C CA . PRO B 1 48 ? 1.74 3.908 6.926 1 98.81 48 PRO B CA 1
ATOM 2051 C C . PRO B 1 48 ? 0.255 3.562 7.004 1 98.81 48 PRO B C 1
ATOM 2053 O O . PRO B 1 48 ? -0.591 4.461 7.043 1 98.81 48 PRO B O 1
ATOM 2056 N N . HIS B 1 49 ? -0.04 2.264 6.973 1 98.5 49 HIS B N 1
ATOM 2057 C CA . HIS B 1 49 ? -1.406 1.779 7.133 1 98.5 49 HIS B CA 1
ATOM 2058 C C . HIS B 1 49 ? -1.819 1.766 8.602 1 98.5 49 HIS B C 1
ATOM 2060 O O . HIS B 1 49 ? -1.564 0.792 9.312 1 98.5 49 HIS B O 1
ATOM 2066 N N . LEU B 1 50 ? -2.562 2.762 9.016 1 97.88 50 LEU B N 1
ATOM 2067 C CA . LEU B 1 50 ? -2.82 2.912 10.445 1 97.88 50 LEU B CA 1
ATOM 2068 C C . LEU B 1 50 ? -3.865 1.908 10.914 1 97.88 50 LEU B C 1
ATOM 2070 O O . LEU B 1 50 ? -3.961 1.62 12.109 1 97.88 50 LEU B O 1
ATOM 2074 N N . PHE B 1 51 ? -4.648 1.377 10.008 1 96.56 51 PHE B N 1
ATOM 2075 C CA . PHE B 1 51 ? -5.719 0.462 10.391 1 96.56 51 PHE B CA 1
ATOM 2076 C C . PHE B 1 51 ? -5.273 -0.987 10.234 1 96.56 51 PHE B C 1
ATOM 2078 O O . PHE B 1 51 ? -6.098 -1.903 10.273 1 96.56 51 PHE B O 1
ATOM 2085 N N . HIS B 1 52 ? -4 -1.241 10.078 1 95.56 52 HIS B N 1
ATOM 2086 C CA . HIS B 1 52 ? -3.535 -2.584 9.75 1 95.56 52 HIS B CA 1
ATOM 2087 C C . HIS B 1 52 ? -3.84 -3.562 10.883 1 95.56 52 HIS B C 1
ATOM 2089 O O . HIS B 1 52 ? -4.082 -4.746 10.633 1 95.56 52 HIS B O 1
ATOM 2095 N N . ARG B 1 53 ? -3.947 -3.08 12.156 1 94.75 53 ARG B N 1
ATOM 2096 C CA . ARG B 1 53 ? -4.238 -3.947 13.297 1 94.75 53 ARG B CA 1
ATOM 2097 C C . ARG B 1 53 ? -5.715 -4.336 13.32 1 94.75 53 ARG B C 1
ATOM 2099 O O . ARG B 1 53 ? -6.102 -5.277 14.016 1 94.75 53 ARG B O 1
ATOM 2106 N N . ALA B 1 54 ? -6.535 -3.584 12.586 1 92.5 54 ALA B N 1
ATOM 2107 C CA . ALA B 1 54 ? -7.965 -3.867 12.5 1 92.5 54 ALA B CA 1
ATOM 2108 C C . ALA B 1 54 ? -8.336 -4.402 11.125 1 92.5 54 ALA B C 1
ATOM 2110 O O . ALA B 1 54 ? -9.461 -4.195 10.656 1 92.5 54 ALA B O 1
ATOM 2111 N N . GLY B 1 55 ? -7.391 -5.008 10.398 1 88.5 55 GLY B N 1
ATOM 2112 C CA . GLY B 1 55 ? -7.652 -5.664 9.125 1 88.5 55 GLY B CA 1
ATOM 2113 C C . GLY B 1 55 ? -7.355 -4.781 7.926 1 88.5 55 GLY B C 1
ATOM 2114 O O . GLY B 1 55 ? -7.512 -5.211 6.781 1 88.5 55 GLY B O 1
ATOM 2115 N N . ASP B 1 56 ? -7.098 -3.447 8.156 1 91.69 56 ASP B N 1
ATOM 2116 C CA . ASP B 1 56 ? -6.656 -2.48 7.156 1 91.69 56 ASP B CA 1
ATOM 2117 C C . ASP B 1 56 ? -7.758 -2.211 6.133 1 91.69 56 ASP B C 1
ATOM 2119 O O . ASP B 1 56 ? -7.531 -2.311 4.926 1 91.69 56 ASP B O 1
ATOM 2123 N N . PRO B 1 57 ? -8.898 -1.954 6.57 1 90.12 57 PRO B N 1
ATOM 2124 C CA . PRO B 1 57 ? -9.984 -1.697 5.621 1 90.12 57 PRO B CA 1
ATOM 2125 C C . PRO B 1 57 ? -9.805 -0.392 4.852 1 90.12 57 PRO B C 1
ATOM 2127 O O . PRO B 1 57 ? -9.156 0.538 5.352 1 90.12 57 PRO B O 1
ATOM 2130 N N . VAL B 1 58 ? -10.273 -0.367 3.666 1 92.75 58 VAL B N 1
ATOM 2131 C CA . VAL B 1 58 ? -10.484 0.849 2.887 1 92.75 58 VAL B CA 1
ATOM 2132 C C . VAL B 1 58 ? -11.977 1.097 2.705 1 92.75 58 VAL B C 1
ATOM 2134 O O . VAL B 1 58 ? -12.688 0.267 2.129 1 92.75 58 VAL B O 1
ATOM 2137 N N . LEU B 1 59 ? -12.43 2.213 3.174 1 91.19 59 LEU B N 1
ATOM 2138 C CA . LEU B 1 59 ? -13.867 2.479 3.268 1 91.19 59 LEU B CA 1
ATOM 2139 C C . LEU B 1 59 ? -14.289 3.529 2.248 1 91.19 59 LEU B C 1
ATOM 2141 O O . LEU B 1 59 ? -13.5 4.41 1.894 1 91.19 59 LEU B O 1
ATOM 2145 N N . GLY B 1 60 ? -15.547 3.375 1.789 1 88.12 60 GLY B N 1
ATOM 2146 C CA . GLY B 1 60 ? -16.156 4.48 1.06 1 88.12 60 GLY B CA 1
ATOM 2147 C C . GLY B 1 60 ? -16.359 5.719 1.912 1 88.12 60 GLY B C 1
ATOM 2148 O O . GLY B 1 60 ? -16.531 5.617 3.127 1 88.12 60 GLY B O 1
ATOM 2149 N N . TYR B 1 61 ? -16.375 6.848 1.299 1 88 61 TYR B N 1
ATOM 2150 C CA . TYR B 1 61 ? -16.453 8.117 2.021 1 88 61 TYR B CA 1
ATOM 2151 C C . TYR B 1 61 ? -17.812 8.289 2.666 1 88 61 TYR B C 1
ATOM 2153 O O . TYR B 1 61 ? -18 9.133 3.547 1 88 61 TYR B O 1
ATOM 2161 N N . ASP B 1 62 ? -18.75 7.535 2.248 1 86.44 62 ASP B N 1
ATOM 2162 C CA . ASP B 1 62 ? -20.094 7.598 2.807 1 86.44 62 ASP B CA 1
ATOM 2163 C C . ASP B 1 62 ? -20.25 6.617 3.967 1 86.44 62 ASP B C 1
ATOM 2165 O O . ASP B 1 62 ? -21.312 6.57 4.605 1 86.44 62 ASP B O 1
ATOM 2169 N N . ASP B 1 63 ? -19.219 5.918 4.285 1 88.94 63 ASP B N 1
ATOM 2170 C CA . ASP B 1 63 ? -19.312 4.871 5.297 1 88.94 63 ASP B CA 1
ATOM 2171 C C . ASP B 1 63 ? -18.734 5.34 6.629 1 88.94 63 ASP B C 1
ATOM 2173 O O . ASP B 1 63 ? -17.859 4.684 7.203 1 88.94 63 ASP B O 1
ATOM 2177 N N . LEU B 1 64 ? -19.297 6.406 7.16 1 83.75 64 LEU B N 1
ATOM 2178 C CA . LEU B 1 64 ? -18.844 6.965 8.43 1 83.75 64 LEU B CA 1
ATOM 2179 C C . LEU B 1 64 ? -19.156 6.023 9.586 1 83.75 64 LEU B C 1
ATOM 2181 O O . LEU B 1 64 ? -18.422 5.973 10.578 1 83.75 64 LEU B O 1
ATOM 2185 N N . LYS B 1 65 ? -20.281 5.262 9.477 1 88.06 65 LYS B N 1
ATOM 2186 C CA . LYS B 1 65 ? -20.703 4.328 10.516 1 88.06 65 LYS B CA 1
ATOM 2187 C C . LYS B 1 65 ? -19.625 3.289 10.797 1 88.06 65 LYS B C 1
ATOM 2189 O O . LYS B 1 65 ? -19.422 2.902 11.945 1 88.06 65 LYS B O 1
ATOM 2194 N N . THR B 1 66 ? -18.922 2.885 9.766 1 87.56 66 THR B N 1
ATOM 2195 C CA . THR B 1 66 ? -17.859 1.903 9.914 1 87.56 66 THR B CA 1
ATOM 2196 C C . THR B 1 66 ? -16.547 2.584 10.312 1 87.56 66 THR B C 1
ATOM 2198 O O . THR B 1 66 ? -15.75 2.023 11.062 1 87.56 66 THR B O 1
ATOM 2201 N N . ALA B 1 67 ? -16.312 3.773 9.906 1 90.38 67 ALA B N 1
ATOM 2202 C CA . ALA B 1 67 ? -15.062 4.5 10.109 1 90.38 67 ALA B CA 1
ATOM 2203 C C . ALA B 1 67 ? -14.891 4.891 11.578 1 90.38 67 ALA B C 1
ATOM 2205 O O . ALA B 1 67 ? -13.789 4.82 12.117 1 90.38 67 ALA B O 1
ATOM 2206 N N . MET B 1 68 ? -15.945 5.305 12.219 1 89.44 68 MET B N 1
ATOM 2207 C CA . MET B 1 68 ? -15.867 5.879 13.555 1 89.44 68 MET B CA 1
ATOM 2208 C C . MET B 1 68 ? -15.367 4.848 14.562 1 89.44 68 MET B C 1
ATOM 2210 O O . MET B 1 68 ? -14.461 5.125 15.344 1 89.44 68 MET B O 1
ATOM 2214 N N . PRO B 1 69 ? -15.922 3.584 14.531 1 90.62 69 PRO B N 1
ATOM 2215 C CA . PRO B 1 69 ? -15.375 2.568 15.438 1 90.62 69 PRO B CA 1
ATOM 2216 C C . PRO B 1 69 ? -13.898 2.277 15.18 1 90.62 69 PRO B C 1
ATOM 2218 O O . PRO B 1 69 ? -13.148 1.989 16.109 1 90.62 69 PRO B O 1
ATOM 2221 N N . LEU B 1 70 ? -13.5 2.289 13.961 1 91.44 70 LEU B N 1
ATOM 2222 C CA . LEU B 1 70 ? -12.102 2.061 13.625 1 91.44 70 LEU B CA 1
ATOM 2223 C C . LEU B 1 70 ? -11.211 3.127 14.25 1 91.44 70 LEU B C 1
ATOM 2225 O O . LEU B 1 70 ? -10.148 2.816 14.789 1 91.44 70 LEU B O 1
ATOM 2229 N N . LEU B 1 71 ? -11.672 4.371 14.188 1 92.75 71 LEU B N 1
ATOM 2230 C CA . LEU B 1 71 ? -10.938 5.461 14.82 1 92.75 71 LEU B CA 1
ATOM 2231 C C . LEU B 1 71 ? -10.781 5.215 16.312 1 92.75 71 LEU B C 1
ATOM 2233 O O . LEU B 1 71 ? -9.742 5.535 16.891 1 92.75 71 LEU B O 1
ATOM 2237 N N . GLY B 1 72 ? -11.82 4.672 16.859 1 91.81 72 GLY B N 1
ATOM 2238 C CA . GLY B 1 72 ? -11.836 4.414 18.297 1 91.81 72 GLY B CA 1
ATOM 2239 C C . GLY B 1 72 ? -10.836 3.355 18.719 1 91.81 72 GLY B C 1
ATOM 2240 O O . GLY B 1 72 ? -10.484 3.268 19.906 1 91.81 72 GLY B O 1
ATOM 2241 N N . THR B 1 73 ? -10.359 2.51 17.812 1 92 73 THR B N 1
ATOM 2242 C CA . THR B 1 73 ? -9.414 1.445 18.141 1 92 73 THR B CA 1
ATOM 2243 C C . THR B 1 73 ? -7.984 1.976 18.141 1 92 73 THR B C 1
ATOM 2245 O O . THR B 1 73 ? -7.074 1.309 18.641 1 92 73 THR B O 1
ATOM 2248 N N . LEU B 1 74 ? -7.758 3.129 17.688 1 96.25 74 LEU B N 1
ATOM 2249 C CA . LEU B 1 74 ? -6.414 3.678 17.562 1 96.25 74 LEU B CA 1
ATOM 2250 C C . LEU B 1 74 ? -5.934 4.254 18.891 1 96.25 74 LEU B C 1
ATOM 2252 O O . LEU B 1 74 ? -6.715 4.855 19.625 1 96.25 74 LEU B O 1
ATOM 2256 N N . THR B 1 75 ? -4.684 4.051 19.188 1 97.62 75 THR B N 1
ATOM 2257 C CA . THR B 1 75 ? -4.02 4.68 20.328 1 97.62 75 THR B CA 1
ATOM 2258 C C . THR B 1 75 ? -2.805 5.484 19.859 1 97.62 75 THR B C 1
ATOM 2260 O O . THR B 1 75 ? -2.188 5.156 18.844 1 97.62 75 THR B O 1
ATOM 2263 N N . SER B 1 76 ? -2.463 6.48 20.672 1 98.31 76 SER B N 1
ATOM 2264 C CA . SER B 1 76 ? -1.308 7.301 20.328 1 98.31 76 SER B CA 1
ATOM 2265 C C . SER B 1 76 ? -0.044 6.457 20.203 1 98.31 76 SER B C 1
ATOM 2267 O O . SER B 1 76 ? 0.769 6.664 19.297 1 98.31 76 SER B O 1
ATOM 2269 N N . ALA B 1 77 ? 0.095 5.484 21.078 1 98 77 ALA B N 1
ATOM 2270 C CA . ALA B 1 77 ? 1.277 4.629 21.062 1 98 77 ALA B CA 1
ATOM 2271 C C . ALA B 1 77 ? 1.367 3.848 19.75 1 98 77 ALA B C 1
ATOM 2273 O O . ALA B 1 77 ? 2.436 3.768 19.141 1 98 77 ALA B O 1
ATOM 2274 N N . GLN B 1 78 ? 0.257 3.295 19.312 1 97.56 78 GLN B N 1
ATOM 2275 C CA . GLN B 1 78 ? 0.221 2.52 18.078 1 97.56 78 GLN B CA 1
ATOM 2276 C C . GLN B 1 78 ? 0.448 3.412 16.859 1 97.56 78 GLN B C 1
ATOM 2278 O O . GLN B 1 78 ? 1.172 3.037 15.945 1 97.56 78 GLN B O 1
ATOM 2283 N N . ILE B 1 79 ? -0.176 4.574 16.859 1 98.56 79 ILE B N 1
ATOM 2284 C CA . ILE B 1 79 ? -0.012 5.531 15.773 1 98.56 79 ILE B CA 1
ATOM 2285 C C . ILE B 1 79 ? 1.455 5.945 15.672 1 98.56 79 ILE B C 1
ATOM 2287 O O . ILE B 1 79 ? 2.027 5.945 14.578 1 98.56 79 ILE B O 1
ATOM 2291 N N . ASP B 1 80 ? 2.045 6.242 16.828 1 98.69 80 ASP B N 1
ATOM 2292 C CA . ASP B 1 80 ? 3.445 6.652 16.859 1 98.69 80 ASP B CA 1
ATOM 2293 C C . ASP B 1 80 ? 4.348 5.555 16.297 1 98.69 80 ASP B C 1
ATOM 2295 O O . ASP B 1 80 ? 5.285 5.836 15.547 1 98.69 80 ASP B O 1
ATOM 2299 N N . GLU B 1 81 ? 4.062 4.336 16.672 1 98.06 81 GLU B N 1
ATOM 2300 C CA . GLU B 1 81 ? 4.824 3.203 16.156 1 98.06 81 GLU B CA 1
ATOM 2301 C C . GLU B 1 81 ? 4.742 3.133 14.633 1 98.06 81 GLU B C 1
ATOM 2303 O O . GLU B 1 81 ? 5.746 2.873 13.961 1 98.06 81 GLU B O 1
ATOM 2308 N N . ASP B 1 82 ? 3.59 3.352 14.094 1 98.44 82 ASP B N 1
ATOM 2309 C CA . ASP B 1 82 ? 3.389 3.281 12.648 1 98.44 82 ASP B CA 1
ATOM 2310 C C . ASP B 1 82 ? 4.094 4.434 11.938 1 98.44 82 ASP B C 1
ATOM 2312 O O . ASP B 1 82 ? 4.695 4.242 10.883 1 98.44 82 ASP B O 1
ATOM 2316 N N . VAL B 1 83 ? 4.031 5.641 12.5 1 98.81 83 VAL B N 1
ATOM 2317 C CA . VAL B 1 83 ? 4.734 6.789 11.945 1 98.81 83 VAL B CA 1
ATOM 2318 C C . VAL B 1 83 ? 6.242 6.535 11.977 1 98.81 83 VAL B C 1
ATOM 2320 O O . VAL B 1 83 ? 6.945 6.828 11.008 1 98.81 83 VAL B O 1
ATOM 2323 N N . ASP B 1 84 ? 6.719 5.977 13.086 1 98.5 84 ASP B N 1
ATOM 2324 C CA . ASP B 1 84 ? 8.141 5.676 13.211 1 98.5 84 ASP B CA 1
ATOM 2325 C C . ASP B 1 84 ? 8.586 4.652 12.164 1 98.5 84 ASP B C 1
ATOM 2327 O O . ASP B 1 84 ? 9.703 4.719 11.664 1 98.5 84 ASP B O 1
ATOM 2331 N N . ALA B 1 85 ? 7.75 3.707 11.867 1 97.94 85 ALA B N 1
ATOM 2332 C CA . ALA B 1 85 ? 8.062 2.732 10.828 1 97.94 85 ALA B CA 1
ATOM 2333 C C . ALA B 1 85 ? 8.258 3.416 9.477 1 97.94 85 ALA B C 1
ATOM 2335 O O . ALA B 1 85 ? 9.172 3.064 8.727 1 97.94 85 ALA B O 1
ATOM 2336 N N . ALA B 1 86 ? 7.406 4.363 9.164 1 98.56 86 ALA B N 1
ATOM 2337 C CA . ALA B 1 86 ? 7.543 5.121 7.922 1 98.56 86 ALA B CA 1
ATOM 2338 C C . ALA B 1 86 ? 8.836 5.93 7.91 1 98.56 86 ALA B C 1
ATOM 2340 O O . ALA B 1 86 ? 9.555 5.953 6.906 1 98.56 86 ALA B O 1
ATOM 2341 N N . ALA B 1 87 ? 9.141 6.57 9.023 1 98.38 87 ALA B N 1
ATOM 2342 C CA . ALA B 1 87 ? 10.383 7.336 9.133 1 98.38 87 ALA B CA 1
ATOM 2343 C C . ALA B 1 87 ? 11.602 6.43 8.977 1 98.38 87 ALA B C 1
ATOM 2345 O O . ALA B 1 87 ? 12.578 6.805 8.32 1 98.38 87 ALA B O 1
ATOM 2346 N N . THR B 1 88 ? 11.531 5.305 9.578 1 96.75 88 THR B N 1
ATOM 2347 C CA . THR B 1 88 ? 12.617 4.336 9.477 1 96.75 88 THR B CA 1
ATOM 2348 C C . THR B 1 88 ? 12.82 3.893 8.031 1 96.75 88 THR B C 1
ATOM 2350 O O . THR B 1 88 ? 13.961 3.756 7.574 1 96.75 88 THR B O 1
ATOM 2353 N N . ALA B 1 89 ? 11.734 3.668 7.34 1 96.19 89 ALA B N 1
ATOM 2354 C CA . ALA B 1 89 ? 11.836 3.287 5.934 1 96.19 89 ALA B CA 1
ATOM 2355 C C . ALA B 1 89 ? 12.539 4.371 5.121 1 96.19 89 ALA B C 1
ATOM 2357 O O . ALA B 1 89 ? 13.367 4.07 4.258 1 96.19 89 ALA B O 1
ATOM 2358 N N . LEU B 1 90 ? 12.203 5.613 5.348 1 97.31 90 LEU B N 1
ATOM 2359 C CA . LEU B 1 90 ? 12.844 6.723 4.648 1 97.31 90 LEU B CA 1
ATOM 2360 C C . LEU B 1 90 ? 14.32 6.816 5.016 1 97.31 90 LEU B C 1
ATOM 2362 O O . LEU B 1 90 ? 15.164 7.059 4.148 1 97.31 90 LEU B O 1
ATOM 2366 N N . SER B 1 91 ? 14.625 6.629 6.301 1 96.56 91 SER B N 1
ATOM 2367 C CA . SER B 1 91 ? 16.016 6.629 6.742 1 96.56 91 SER B CA 1
ATOM 2368 C C . SER B 1 91 ? 16.812 5.527 6.055 1 96.56 91 SER B C 1
ATOM 2370 O O . SER B 1 91 ? 17.953 5.75 5.629 1 96.56 91 SER B O 1
ATOM 2372 N N . ALA B 1 92 ? 16.266 4.355 5.91 1 92.38 92 ALA B N 1
ATOM 2373 C CA . ALA B 1 92 ? 16.906 3.227 5.242 1 92.38 92 ALA B CA 1
ATOM 2374 C C . ALA B 1 92 ? 17.188 3.541 3.775 1 92.38 92 ALA B C 1
ATOM 2376 O O . ALA B 1 92 ? 18.078 2.963 3.17 1 92.38 92 ALA B O 1
ATOM 2377 N N . ALA B 1 93 ? 16.391 4.477 3.254 1 93.56 93 ALA B N 1
ATOM 2378 C CA . ALA B 1 93 ? 16.578 4.891 1.866 1 93.56 93 ALA B CA 1
ATOM 2379 C C . ALA B 1 93 ? 17.578 6.043 1.771 1 93.56 93 ALA B C 1
ATOM 2381 O O . ALA B 1 93 ? 17.766 6.625 0.7 1 93.56 93 ALA B O 1
ATOM 2382 N N . GLY B 1 94 ? 18.141 6.473 2.9 1 94.62 94 GLY B N 1
ATOM 2383 C CA . GLY B 1 94 ? 19.156 7.504 2.908 1 94.62 94 GLY B CA 1
ATOM 2384 C C . GLY B 1 94 ? 18.594 8.891 3.168 1 94.62 94 GLY B C 1
ATOM 2385 O O . GLY B 1 94 ? 19.297 9.891 2.986 1 94.62 94 GLY B O 1
ATOM 2386 N N . ILE B 1 95 ? 17.375 8.945 3.559 1 96.69 95 ILE B N 1
ATOM 2387 C CA . ILE B 1 95 ? 16.734 10.227 3.814 1 96.69 95 ILE B CA 1
ATOM 2388 C C . ILE B 1 95 ? 16.656 10.477 5.32 1 96.69 95 ILE B C 1
ATOM 2390 O O . ILE B 1 95 ? 15.891 9.82 6.023 1 96.69 95 ILE B O 1
ATOM 2394 N N . GLY B 1 96 ? 17.422 11.453 5.809 1 96.62 96 GLY B N 1
ATOM 2395 C CA . GLY B 1 96 ? 17.484 11.75 7.23 1 96.62 96 GLY B CA 1
ATOM 2396 C C . GLY B 1 96 ? 16.266 12.516 7.73 1 96.62 96 GLY B C 1
ATOM 2397 O O . GLY B 1 96 ? 15.477 13.023 6.938 1 96.62 96 GLY B O 1
ATOM 2398 N N . ALA B 1 97 ? 16.125 12.617 8.992 1 97.56 97 ALA B N 1
ATOM 2399 C CA . ALA B 1 97 ? 14.969 13.242 9.633 1 97.56 97 ALA B CA 1
ATOM 2400 C C . ALA B 1 97 ? 14.836 14.703 9.211 1 97.56 97 ALA B C 1
ATOM 2402 O O . ALA B 1 97 ? 13.727 15.188 8.977 1 97.56 97 ALA B O 1
ATOM 2403 N N . GLY B 1 98 ? 15.906 15.406 9.094 1 97.44 98 GLY B N 1
ATOM 2404 C CA . GLY B 1 98 ? 15.875 16.812 8.703 1 97.44 98 GLY B CA 1
ATOM 2405 C C . GLY B 1 98 ? 15.391 17.031 7.285 1 97.44 98 GLY B C 1
ATOM 2406 O O . GLY B 1 98 ? 15.008 18.141 6.918 1 97.44 98 GLY B O 1
ATOM 2407 N N . ASN B 1 99 ? 15.43 15.938 6.488 1 98.19 99 ASN B N 1
ATOM 2408 C CA . ASN B 1 99 ? 14.961 16 5.109 1 98.19 99 ASN B CA 1
ATOM 2409 C C . ASN B 1 99 ? 13.672 15.203 4.922 1 98.19 99 ASN B C 1
ATOM 2411 O O . ASN B 1 99 ? 13.328 14.82 3.803 1 98.19 99 ASN B O 1
ATOM 2415 N N . THR B 1 100 ? 13.039 14.883 6.012 1 98.56 100 THR B N 1
ATOM 2416 C CA . THR B 1 100 ? 11.75 14.195 6.016 1 98.56 100 THR B CA 1
ATOM 2417 C C . THR B 1 100 ? 10.641 15.125 6.5 1 98.56 100 THR B C 1
ATOM 2419 O O . THR B 1 100 ? 10.805 15.82 7.504 1 98.56 100 THR B O 1
ATOM 2422 N N . ALA B 1 101 ? 9.594 15.227 5.758 1 98.88 101 ALA B N 1
ATOM 2423 C CA . ALA B 1 101 ? 8.383 15.93 6.18 1 98.88 101 ALA B CA 1
ATOM 2424 C C . ALA B 1 101 ? 7.258 14.953 6.504 1 98.88 101 ALA B C 1
ATOM 2426 O O . ALA B 1 101 ? 7.336 13.773 6.152 1 98.88 101 ALA B O 1
ATOM 2427 N N . ILE B 1 102 ? 6.258 15.43 7.258 1 98.94 102 ILE B N 1
ATOM 2428 C CA . ILE B 1 102 ? 5.023 14.688 7.469 1 98.94 102 ILE B CA 1
ATOM 2429 C C . ILE B 1 102 ? 3.822 15.562 7.121 1 98.94 102 ILE B C 1
ATOM 2431 O O . ILE B 1 102 ? 3.822 16.766 7.402 1 98.94 102 ILE B O 1
ATOM 2435 N N . VAL B 1 103 ? 2.855 14.984 6.426 1 98.94 103 VAL B N 1
ATOM 2436 C CA . VAL B 1 103 ? 1.585 15.633 6.125 1 98.94 103 VAL B CA 1
ATOM 2437 C C . VAL B 1 103 ? 0.43 14.695 6.465 1 98.94 103 VAL B C 1
ATOM 2439 O O . VAL B 1 103 ? 0.537 13.477 6.285 1 98.94 103 VAL B O 1
ATOM 2442 N N . GLY B 1 104 ? -0.622 15.234 6.977 1 98.88 104 GLY B N 1
ATOM 2443 C CA . GLY B 1 104 ? -1.781 14.414 7.301 1 98.88 104 GLY B CA 1
ATOM 2444 C C . GLY B 1 104 ? -3.098 15.141 7.086 1 98.88 104 GLY B C 1
ATOM 2445 O O . GLY B 1 104 ? -3.137 16.375 7.047 1 98.88 104 GLY B O 1
ATOM 2446 N N . PHE B 1 105 ? -4.172 14.391 6.969 1 98.56 105 PHE B N 1
ATOM 2447 C CA . PHE B 1 105 ? -5.5 14.898 6.645 1 98.56 105 PHE B CA 1
ATOM 2448 C C . PHE B 1 105 ? -6.523 14.43 7.668 1 98.56 105 PHE B C 1
ATOM 2450 O O . PHE B 1 105 ? -6.602 13.234 7.98 1 98.56 105 PHE B O 1
ATOM 2457 N N . CYS B 1 106 ? -7.398 15.359 8.188 1 97.5 106 CYS B N 1
ATOM 2458 C CA . CYS B 1 106 ? -8.391 15 9.195 1 97.5 106 CYS B CA 1
ATOM 2459 C C . CYS B 1 106 ? -7.73 14.383 10.422 1 97.5 106 CYS B C 1
ATOM 2461 O O . CYS B 1 106 ? -6.914 15.031 11.078 1 97.5 106 CYS B O 1
ATOM 2463 N N . MET B 1 107 ? -7.961 13.094 10.727 1 97.25 107 MET B N 1
ATOM 2464 C CA . MET B 1 107 ? -7.23 12.422 11.805 1 97.25 107 MET B CA 1
ATOM 2465 C C . MET B 1 107 ? -5.727 12.477 11.562 1 97.25 107 MET B C 1
ATOM 2467 O O . MET B 1 107 ? -4.945 12.609 12.508 1 97.25 107 MET B O 1
ATOM 2471 N N . GLY B 1 108 ? -5.375 12.375 10.32 1 98.62 108 GLY B N 1
ATOM 2472 C CA . GLY B 1 108 ? -3.969 12.445 9.961 1 98.62 108 GLY B CA 1
ATOM 2473 C C . GLY B 1 108 ? -3.342 13.797 10.266 1 98.62 108 GLY B C 1
ATOM 2474 O O . GLY B 1 108 ? -2.145 13.883 10.547 1 98.62 108 GLY B O 1
ATOM 2475 N N . GLY B 1 109 ? -4.16 14.852 10.117 1 98.81 109 GLY B N 1
ATOM 2476 C CA . GLY B 1 109 ? -3.67 16.156 10.523 1 98.81 109 GLY B CA 1
ATOM 2477 C C . GLY B 1 109 ? -3.35 16.234 12.008 1 98.81 109 GLY B C 1
ATOM 2478 O O . GLY B 1 109 ? -2.385 16.891 12.406 1 98.81 109 GLY B O 1
ATOM 2479 N N . THR B 1 110 ? -4.191 15.586 12.836 1 98.75 110 THR B N 1
ATOM 2480 C CA . THR B 1 110 ? -3.912 15.469 14.266 1 98.75 110 THR B CA 1
ATOM 2481 C C . THR B 1 110 ? -2.598 14.727 14.5 1 98.75 110 THR B C 1
ATOM 2483 O O . THR B 1 110 ? -1.76 15.18 15.281 1 98.75 110 THR B O 1
ATOM 2486 N N . VAL B 1 111 ? -2.385 13.672 13.789 1 98.88 111 VAL B N 1
ATOM 2487 C CA . VAL B 1 111 ? -1.185 12.852 13.906 1 98.88 111 VAL B CA 1
ATOM 2488 C C . VAL B 1 111 ? 0.04 13.664 13.492 1 98.88 111 VAL B C 1
ATOM 2490 O O . VAL B 1 111 ? 1.075 13.625 14.156 1 98.88 111 VAL B O 1
ATOM 2493 N N . ALA B 1 112 ? -0.067 14.414 12.398 1 98.94 112 ALA B N 1
ATOM 2494 C CA . ALA B 1 112 ? 1.047 15.227 11.922 1 98.94 112 ALA B CA 1
ATOM 2495 C C . ALA B 1 112 ? 1.47 16.25 12.969 1 98.94 112 ALA B C 1
ATOM 2497 O O . ALA B 1 112 ? 2.664 16.453 13.211 1 98.94 112 ALA B O 1
ATOM 2498 N N . PHE B 1 113 ? 0.511 16.906 13.641 1 98.94 113 PHE B N 1
ATOM 2499 C CA . PHE B 1 113 ? 0.806 17.875 14.68 1 98.94 113 PHE B CA 1
ATOM 2500 C C . PHE B 1 113 ? 1.562 17.219 15.836 1 98.94 113 PHE B C 1
ATOM 2502 O O . PHE B 1 113 ? 2.609 17.719 16.25 1 98.94 113 PHE B O 1
ATOM 2509 N N . HIS B 1 114 ? 1.051 16.109 16.25 1 98.88 114 HIS B N 1
ATOM 2510 C CA . HIS B 1 114 ? 1.647 15.484 17.422 1 98.88 114 HIS B CA 1
ATOM 2511 C C . HIS B 1 114 ? 2.99 14.844 17.078 1 98.88 114 HIS B C 1
ATOM 2513 O O . HIS B 1 114 ? 3.877 14.766 17.938 1 98.88 114 HIS B O 1
ATOM 2519 N N . THR B 1 115 ? 3.143 14.391 15.844 1 98.88 115 THR B N 1
ATOM 2520 C CA . THR B 1 115 ? 4.465 13.945 15.414 1 98.88 115 THR B CA 1
ATOM 2521 C C . THR B 1 115 ? 5.461 15.102 15.445 1 98.88 115 THR B C 1
ATOM 2523 O O . THR B 1 115 ? 6.605 14.922 15.875 1 98.88 115 THR B O 1
ATOM 2526 N N . ALA B 1 116 ? 5.023 16.312 15.047 1 98.75 116 ALA B N 1
ATOM 2527 C CA . ALA B 1 116 ? 5.871 17.5 15.047 1 98.75 116 ALA B CA 1
ATOM 2528 C C . ALA B 1 116 ? 6.289 17.875 16.469 1 98.75 116 ALA B C 1
ATOM 2530 O O . ALA B 1 116 ? 7.336 18.484 16.672 1 98.75 116 ALA B O 1
ATOM 2531 N N . ALA B 1 117 ? 5.441 17.484 17.422 1 98.31 117 ALA B N 1
ATOM 2532 C CA . ALA B 1 117 ? 5.758 17.75 18.828 1 98.31 117 ALA B CA 1
ATOM 2533 C C . ALA B 1 117 ? 6.73 16.703 19.359 1 98.31 117 ALA B C 1
ATOM 2535 O O . ALA B 1 117 ? 7.508 16.984 20.281 1 98.31 117 ALA B O 1
ATOM 2536 N N . ARG B 1 118 ? 6.719 15.547 18.797 1 98.19 118 ARG B N 1
ATOM 2537 C CA . ARG B 1 118 ? 7.453 14.398 19.328 1 98.19 118 ARG B CA 1
ATOM 2538 C C . ARG B 1 118 ? 8.812 14.258 18.656 1 98.19 118 ARG B C 1
ATOM 2540 O O . ARG B 1 118 ? 9.781 13.836 19.281 1 98.19 118 ARG B O 1
ATOM 2547 N N . LEU B 1 119 ? 8.867 14.523 17.359 1 98.12 119 LEU B N 1
ATOM 2548 C CA . LEU B 1 119 ? 10.062 14.312 16.562 1 98.12 119 LEU B CA 1
ATOM 2549 C C . LEU B 1 119 ? 10.586 15.633 16.016 1 98.12 119 LEU B C 1
ATOM 2551 O O . LEU B 1 119 ? 9.828 16.594 15.852 1 98.12 119 LEU B O 1
ATOM 2555 N N . LYS B 1 120 ? 11.891 15.656 15.719 1 98 120 LYS B N 1
ATOM 2556 C CA . LYS B 1 120 ? 12.5 16.766 14.992 1 98 120 LYS B CA 1
ATOM 2557 C C . LYS B 1 120 ? 12.672 16.422 13.516 1 98 120 LYS B C 1
ATOM 2559 O O . LYS B 1 120 ? 13.742 15.984 13.094 1 98 120 LYS B O 1
ATOM 2564 N N . LEU B 1 121 ? 11.609 16.641 12.805 1 98.5 121 LEU B N 1
ATOM 2565 C CA . LEU B 1 121 ? 11.641 16.484 11.359 1 98.5 121 LEU B CA 1
ATOM 2566 C C . LEU B 1 121 ? 11.922 17.812 10.672 1 98.5 121 LEU B C 1
ATOM 2568 O O . LEU B 1 121 ? 12.156 18.828 11.336 1 98.5 121 LEU B O 1
ATOM 2572 N N . GLY B 1 122 ? 11.992 17.797 9.352 1 98.56 122 GLY B N 1
ATOM 2573 C CA . GLY B 1 122 ? 12.203 19.031 8.609 1 98.56 122 GLY B CA 1
ATOM 2574 C C . GLY B 1 122 ? 10.977 19.922 8.562 1 98.56 122 GLY B C 1
ATOM 2575 O O . GLY B 1 122 ? 11.086 21.141 8.68 1 98.56 122 GLY B O 1
ATOM 2576 N N . ALA B 1 123 ? 9.789 19.234 8.406 1 98.81 123 ALA B N 1
ATOM 2577 C CA . ALA B 1 123 ? 8.555 20.016 8.281 1 98.81 123 ALA B CA 1
ATOM 2578 C C . ALA B 1 123 ? 7.332 19.141 8.578 1 98.81 123 ALA B C 1
ATOM 2580 O O . ALA B 1 123 ? 7.379 17.922 8.438 1 98.81 123 ALA B O 1
ATOM 2581 N N . ALA B 1 124 ? 6.254 19.797 8.977 1 98.94 124 ALA B N 1
ATOM 2582 C CA . ALA B 1 124 ? 4.965 19.141 9.18 1 98.94 124 ALA B CA 1
ATOM 2583 C C . ALA B 1 124 ? 3.818 20.016 8.672 1 98.94 124 ALA B C 1
ATOM 2585 O O . ALA B 1 124 ? 3.863 21.234 8.789 1 98.94 124 ALA B O 1
ATOM 2586 N N . VAL B 1 125 ? 2.824 19.375 8.109 1 98.94 125 VAL B N 1
ATOM 2587 C CA . VAL B 1 125 ? 1.635 20.078 7.645 1 98.94 125 VAL B CA 1
ATOM 2588 C C . VAL B 1 125 ? 0.382 19.312 8.078 1 98.94 125 VAL B C 1
ATOM 2590 O O . VAL B 1 125 ? 0.295 18.109 7.898 1 98.94 125 VAL B O 1
ATOM 2593 N N . SER B 1 126 ? -0.587 20.016 8.641 1 98.94 126 SER B N 1
ATOM 2594 C CA . SER B 1 126 ? -1.886 19.453 9.016 1 98.94 126 SER B CA 1
ATOM 2595 C C . SER B 1 126 ? -3.004 20.047 8.164 1 98.94 126 SER B C 1
ATOM 2597 O O . SER B 1 126 ? -3.209 21.266 8.156 1 98.94 126 SER B O 1
ATOM 2599 N N . PHE B 1 127 ? -3.686 19.203 7.457 1 98.88 127 PHE B N 1
ATOM 2600 C CA . PHE B 1 127 ? -4.949 19.578 6.836 1 98.88 127 PHE B CA 1
ATOM 2601 C C . PHE B 1 127 ? -6.117 19.297 7.777 1 98.88 127 PHE B C 1
ATOM 2603 O O . PHE B 1 127 ? -6.43 18.141 8.07 1 98.88 127 PHE B O 1
ATOM 2610 N N . TYR B 1 128 ? -6.777 20.281 8.25 1 98.38 128 TYR B N 1
ATOM 2611 C CA . TYR B 1 128 ? -7.969 20.25 9.094 1 98.38 128 TYR B CA 1
ATOM 2612 C C . TYR B 1 128 ? -7.852 19.156 10.156 1 98.38 128 TYR B C 1
ATOM 2614 O O . TYR B 1 128 ? -8.758 18.328 10.312 1 98.38 128 TYR B O 1
ATOM 2622 N N . GLY B 1 129 ? -6.719 19.156 10.828 1 98.31 129 GLY B N 1
ATOM 2623 C CA . GLY B 1 129 ? -6.488 18.234 11.922 1 98.31 129 GLY B CA 1
ATOM 2624 C C . GLY B 1 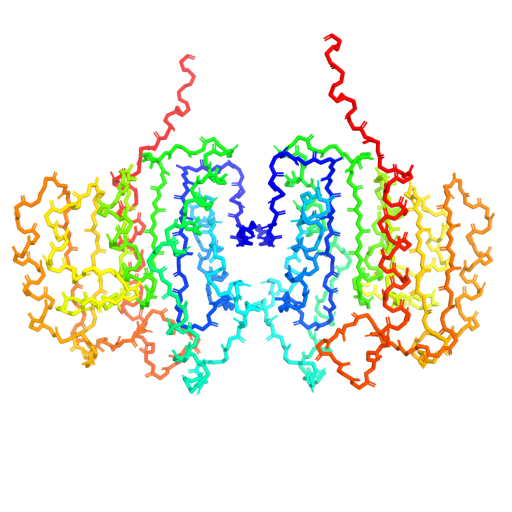129 ? -7.242 18.609 13.188 1 98.31 129 GLY B C 1
ATOM 2625 O O . GLY B 1 129 ? -7.055 19.688 13.734 1 98.31 129 GLY B O 1
ATOM 2626 N N . GLY B 1 130 ? -8.055 17.719 13.656 1 97.25 130 GLY B N 1
ATOM 2627 C CA . GLY B 1 130 ? -8.828 17.969 14.867 1 97.25 130 GLY B CA 1
ATOM 2628 C C . GLY B 1 130 ? -8.031 17.734 16.141 1 97.25 130 GLY B C 1
ATOM 2629 O O . GLY B 1 130 ? -6.801 17.703 16.109 1 97.25 130 GLY B O 1
ATOM 2630 N N . GLY B 1 131 ? -8.781 17.703 17.312 1 97.5 131 GLY B N 1
ATOM 2631 C CA . GLY B 1 131 ? -8.148 17.516 18.594 1 97.5 131 GLY B CA 1
ATOM 2632 C C . GLY B 1 131 ? -7.496 18.781 19.141 1 97.5 131 GLY B C 1
ATOM 2633 O O . GLY B 1 131 ? -6.488 18.719 19.844 1 97.5 131 GLY B O 1
ATOM 2634 N N . VAL B 1 132 ? -8.078 19.938 18.75 1 98.19 132 VAL B N 1
ATOM 2635 C CA . VAL B 1 132 ? -7.477 21.219 19.094 1 98.19 132 VAL B CA 1
ATOM 2636 C C . VAL B 1 132 ? -7.68 21.5 20.578 1 98.19 132 VAL B C 1
ATOM 2638 O O . VAL B 1 132 ? -6.711 21.734 21.312 1 98.19 132 VAL B O 1
ATOM 2641 N N . GLU B 1 133 ? -8.891 21.375 21 1 96.75 133 GLU B N 1
ATOM 2642 C CA . GLU B 1 133 ? -9.211 21.703 22.391 1 96.75 133 GLU B CA 1
ATOM 2643 C C . GLU B 1 133 ? -9.32 20.438 23.234 1 96.75 133 GLU B C 1
ATOM 2645 O O . GLU B 1 133 ? -9.078 20.469 24.438 1 96.75 133 GLU B O 1
ATOM 2650 N N . LYS B 1 134 ? -9.773 19.359 22.625 1 96.5 134 LYS B N 1
ATOM 2651 C CA . LYS B 1 134 ? -9.898 18.062 23.297 1 96.5 134 LYS B CA 1
ATOM 2652 C C . LYS B 1 134 ? -9.023 17.016 22.625 1 96.5 134 LYS B C 1
ATOM 2654 O O . LYS B 1 134 ? -9.102 16.812 21.422 1 96.5 134 LYS B O 1
ATOM 2659 N N . GLY B 1 135 ? -8.312 16.344 23.453 1 96.5 135 GLY B N 1
ATOM 2660 C CA . GLY B 1 135 ? -7.41 15.336 22.938 1 96.5 135 GLY B CA 1
ATOM 2661 C C . GLY B 1 135 ? -8.117 14.242 22.156 1 96.5 135 GLY B C 1
ATOM 2662 O O . GLY B 1 135 ? -9.305 14 22.359 1 96.5 135 GLY B O 1
ATOM 2663 N N . ARG B 1 136 ? -7.375 13.586 21.266 1 95.94 136 ARG B N 1
ATOM 2664 C CA . ARG B 1 136 ? -7.855 12.461 20.469 1 95.94 136 ARG B CA 1
ATOM 2665 C C . ARG B 1 136 ? -6.828 11.336 20.438 1 95.94 136 ARG B C 1
ATOM 2667 O O . ARG B 1 136 ? -5.621 11.594 20.469 1 95.94 136 ARG B O 1
ATOM 2674 N N . PHE B 1 137 ? -7.277 10.094 20.391 1 96.94 137 PHE B N 1
ATOM 2675 C CA . PHE B 1 137 ? -6.484 8.883 20.203 1 96.94 137 PHE B CA 1
ATOM 2676 C C . PHE B 1 137 ? -5.5 8.688 21.344 1 96.94 137 PHE B C 1
ATOM 2678 O O . PHE B 1 137 ? -4.461 8.047 21.172 1 96.94 137 PHE B O 1
ATOM 2685 N N . GLY B 1 138 ? -5.746 9.367 22.438 1 97.38 138 GLY B N 1
ATOM 2686 C CA . GLY B 1 138 ? -4.844 9.281 23.578 1 97.38 138 GLY B CA 1
ATOM 2687 C C . GLY B 1 138 ? -3.83 10.406 23.625 1 97.38 138 GLY B C 1
ATOM 2688 O O . GLY B 1 138 ? -3.02 10.484 24.547 1 97.38 138 GLY B O 1
ATOM 2689 N N . TYR B 1 139 ? -3.812 11.273 22.609 1 98.38 139 TYR B N 1
ATOM 2690 C CA . TYR B 1 139 ? -2.99 12.477 22.641 1 98.38 139 TYR B CA 1
ATOM 2691 C C . TYR B 1 139 ? -3.629 13.555 23.516 1 98.38 139 TYR B C 1
ATOM 2693 O O . TYR B 1 139 ? -4.855 13.617 23.641 1 98.38 139 TYR B O 1
ATOM 2701 N N . PRO B 1 140 ? -2.799 14.383 24.094 1 98.5 140 PRO B N 1
ATOM 2702 C CA . PRO B 1 140 ? -3.381 15.617 24.641 1 98.5 140 PRO B CA 1
ATOM 2703 C C . PRO B 1 140 ? -3.924 16.531 23.547 1 98.5 140 PRO B C 1
ATOM 2705 O O . PRO B 1 140 ? -3.758 16.25 22.359 1 98.5 140 PRO B O 1
ATOM 2708 N N . SER B 1 141 ? -4.645 17.578 23.953 1 98.62 141 SER B N 1
ATOM 2709 C CA . SER B 1 141 ? -5.086 18.547 22.953 1 98.62 141 SER B CA 1
ATOM 2710 C C . SER B 1 141 ? -3.896 19.219 22.281 1 98.62 141 SER B C 1
ATOM 2712 O O . SER B 1 141 ? -2.799 19.266 22.844 1 98.62 141 SER B O 1
ATOM 2714 N N . GLN B 1 142 ? -4.105 19.719 21.094 1 98.69 142 GLN B N 1
ATOM 2715 C CA . GLN B 1 142 ? -3.049 20.422 20.391 1 98.69 142 GLN B CA 1
ATOM 2716 C C . GLN B 1 142 ? -2.619 21.672 21.141 1 98.69 142 GLN B C 1
ATOM 2718 O O . GLN B 1 142 ? -1.436 22.031 21.156 1 98.69 142 GLN B O 1
ATOM 2723 N N . ILE B 1 143 ? -3.564 22.328 21.797 1 98.31 143 ILE B N 1
ATOM 2724 C CA . ILE B 1 143 ? -3.252 23.516 22.578 1 98.31 143 ILE B CA 1
ATOM 2725 C C . ILE B 1 143 ? -2.316 23.156 23.734 1 98.31 143 ILE B C 1
ATOM 2727 O O . ILE B 1 143 ? -1.317 23.828 23.969 1 98.31 143 ILE B O 1
ATOM 2731 N N . GLU B 1 144 ? -2.596 22 24.375 1 97.88 144 GLU B N 1
ATOM 2732 C CA . GLU B 1 144 ? -1.76 21.531 25.469 1 97.88 144 GLU B CA 1
ATOM 2733 C C . GLU B 1 144 ? -0.37 21.141 24.984 1 97.88 144 GLU B C 1
ATOM 2735 O O . GLU B 1 144 ? 0.618 21.297 25.703 1 97.88 144 GLU B O 1
ATOM 2740 N N . ALA B 1 145 ? -0.273 20.672 23.766 1 98.12 145 ALA B N 1
ATOM 2741 C CA . ALA B 1 145 ? 0.977 20.125 23.25 1 98.12 145 ALA B CA 1
ATOM 2742 C C . ALA B 1 145 ? 1.763 21.172 22.484 1 98.12 145 ALA B C 1
ATOM 2744 O O . ALA B 1 145 ? 2.895 20.938 22.062 1 98.12 145 ALA B O 1
ATOM 2745 N N . ALA B 1 146 ? 1.206 22.359 22.281 1 98.19 146 ALA B N 1
ATOM 2746 C CA . ALA B 1 146 ? 1.758 23.391 21.406 1 98.19 146 ALA B CA 1
ATOM 2747 C C . ALA B 1 146 ? 3.197 23.719 21.781 1 98.19 146 ALA B C 1
ATOM 2749 O O . ALA B 1 146 ? 4.066 23.828 20.922 1 98.19 146 ALA B O 1
ATOM 2750 N N . GLY B 1 147 ? 3.48 23.812 23 1 97.31 147 GLY B N 1
ATOM 2751 C CA . GLY B 1 147 ? 4.793 24.203 23.484 1 97.31 147 GLY B CA 1
ATOM 2752 C C . GLY B 1 147 ? 5.863 23.156 23.234 1 97.31 147 GLY B C 1
ATOM 2753 O O . GLY B 1 147 ? 7.055 23.438 23.359 1 97.31 147 GLY B O 1
ATOM 2754 N N . GLN B 1 148 ? 5.488 21.969 22.812 1 97.56 148 GLN B N 1
ATOM 2755 C CA . GLN B 1 148 ? 6.422 20.859 22.625 1 97.56 148 GLN B CA 1
ATOM 2756 C C . GLN B 1 148 ? 6.816 20.734 21.156 1 97.56 148 GLN B C 1
ATOM 2758 O O . GLN B 1 148 ? 7.609 19.859 20.797 1 97.56 148 GLN B O 1
ATOM 2763 N N . LEU B 1 149 ? 6.301 21.625 20.281 1 98.12 149 LEU B N 1
ATOM 2764 C CA . LEU B 1 149 ? 6.598 21.5 18.859 1 98.12 149 LEU B CA 1
ATOM 2765 C C . LEU B 1 149 ? 8.102 21.609 18.609 1 98.12 149 LEU B C 1
ATOM 2767 O O . LEU B 1 149 ? 8.75 22.547 19.094 1 98.12 149 LEU B O 1
ATOM 2771 N N . SER B 1 150 ? 8.609 20.625 17.875 1 97.56 150 SER B N 1
ATOM 2772 C CA . SER B 1 150 ? 10.039 20.578 17.547 1 97.56 150 SER B CA 1
ATOM 2773 C C . SER B 1 150 ? 10.266 20.578 16.047 1 97.56 150 SER B C 1
ATOM 2775 O O . SER B 1 150 ? 11.406 20.656 15.586 1 97.56 150 SER B O 1
ATOM 2777 N N . THR B 1 151 ? 9.258 20.484 15.273 1 98.56 151 THR B N 1
ATOM 2778 C CA . THR B 1 151 ? 9.258 20.531 13.82 1 98.56 151 THR B CA 1
ATOM 2779 C C . THR B 1 151 ? 8.469 21.734 13.312 1 98.56 151 THR B C 1
ATOM 2781 O O . THR B 1 151 ? 7.363 22 13.789 1 98.56 151 THR B O 1
ATOM 2784 N N . PRO B 1 152 ? 9.047 22.531 12.359 1 98.75 152 PRO B N 1
ATOM 2785 C CA . PRO B 1 152 ? 8.211 23.562 11.75 1 98.75 152 PRO B CA 1
ATOM 2786 C C . PRO B 1 152 ? 6.855 23.047 11.289 1 98.75 152 PRO B C 1
ATOM 2788 O O . PRO B 1 152 ? 6.777 21.969 10.688 1 98.75 152 PRO B O 1
ATOM 2791 N N . TRP B 1 153 ? 5.777 23.828 11.602 1 98.88 153 TRP B N 1
ATOM 2792 C CA . TRP B 1 153 ? 4.441 23.266 11.422 1 98.88 153 TRP B CA 1
ATOM 2793 C C . TRP B 1 153 ? 3.516 24.266 10.734 1 98.88 153 TRP B C 1
ATOM 2795 O O . TRP B 1 153 ? 3.447 25.438 11.141 1 98.88 153 TRP B O 1
ATOM 2805 N N . LEU B 1 154 ? 2.852 23.828 9.664 1 98.94 154 LEU B N 1
ATOM 2806 C CA . LEU B 1 154 ? 1.816 24.547 8.945 1 98.94 154 LEU B CA 1
ATOM 2807 C C . LEU B 1 154 ? 0.448 23.922 9.156 1 98.94 154 LEU B C 1
ATOM 2809 O O . LEU B 1 154 ? 0.271 22.719 8.922 1 98.94 154 LEU B O 1
ATOM 2813 N N . GLY B 1 155 ? -0.482 24.688 9.656 1 98.88 155 GLY B N 1
ATOM 2814 C CA . GLY B 1 155 ? -1.857 24.25 9.805 1 98.88 155 GLY B CA 1
ATOM 2815 C C . GLY B 1 155 ? -2.805 24.891 8.805 1 98.88 155 GLY B C 1
ATOM 2816 O O . GLY B 1 155 ? -2.787 26.109 8.617 1 98.88 155 GLY B O 1
ATOM 2817 N N . LEU B 1 156 ? -3.619 24.047 8.141 1 98.94 156 LEU B N 1
ATOM 2818 C CA . LEU B 1 156 ? -4.578 24.484 7.129 1 98.94 156 LEU B CA 1
ATOM 2819 C C . LEU B 1 156 ? -6 24.109 7.539 1 98.94 156 LEU B C 1
ATOM 2821 O O . LEU B 1 156 ? -6.324 22.938 7.68 1 98.94 156 LEU B O 1
ATOM 2825 N N . PHE B 1 157 ? -6.84 25.109 7.727 1 98.75 157 PHE B N 1
ATOM 2826 C CA . PHE B 1 157 ? -8.164 24.875 8.281 1 98.75 157 PHE B CA 1
ATOM 2827 C C . PHE B 1 157 ? -9.234 25.578 7.449 1 98.75 157 PHE B C 1
ATOM 2829 O O . PHE B 1 157 ? -8.969 26.594 6.82 1 98.75 157 PHE B O 1
ATOM 2836 N N . GLY B 1 158 ? -10.414 25 7.414 1 98.5 158 GLY B N 1
ATOM 2837 C CA . GLY B 1 158 ? -11.578 25.641 6.836 1 98.5 158 GLY B CA 1
ATOM 2838 C C . GLY B 1 158 ? -12.492 26.266 7.871 1 98.5 158 GLY B C 1
ATOM 2839 O O . GLY B 1 158 ? -12.836 25.641 8.875 1 98.5 158 GLY B O 1
ATOM 2840 N N . ASP B 1 159 ? -12.992 27.422 7.578 1 98.06 159 ASP B N 1
ATOM 2841 C CA . ASP B 1 159 ? -13.805 28.156 8.555 1 98.06 159 ASP B CA 1
ATOM 2842 C C . ASP B 1 159 ? -15.211 27.562 8.648 1 98.06 159 ASP B C 1
ATOM 2844 O O . ASP B 1 159 ? -15.938 27.828 9.602 1 98.06 159 ASP B O 1
ATOM 2848 N N . ARG B 1 160 ? -15.594 26.828 7.691 1 97.62 160 ARG B N 1
ATOM 2849 C CA . ARG B 1 160 ? -16.922 26.234 7.707 1 97.62 160 ARG B CA 1
ATOM 2850 C C . ARG B 1 160 ? -16.891 24.812 8.273 1 97.62 160 ARG B C 1
ATOM 2852 O O . ARG B 1 160 ? -17.875 24.078 8.195 1 97.62 160 ARG B O 1
ATOM 2859 N N . ASP B 1 161 ? -15.711 24.391 8.742 1 97.38 161 ASP B N 1
ATOM 2860 C CA . ASP B 1 161 ? -15.578 23.125 9.445 1 97.38 161 ASP B CA 1
ATOM 2861 C C . ASP B 1 161 ? -16.219 23.188 10.828 1 97.38 161 ASP B C 1
ATOM 2863 O O . ASP B 1 161 ? -15.664 23.781 11.75 1 97.38 161 ASP B O 1
ATOM 2867 N N . THR B 1 162 ? -17.312 22.516 11.039 1 94.62 162 THR B N 1
ATOM 2868 C CA . THR B 1 162 ? -18.062 22.594 12.289 1 94.62 162 THR B CA 1
ATOM 2869 C C . THR B 1 162 ? -17.391 21.734 13.367 1 94.62 162 THR B C 1
ATOM 2871 O O . THR B 1 162 ? -17.672 21.906 14.555 1 94.62 162 THR B O 1
ATOM 2874 N N . GLY B 1 163 ? -16.531 20.812 12.945 1 95.25 163 GLY B N 1
ATOM 2875 C CA . GLY B 1 163 ? -15.812 19.969 13.898 1 95.25 163 GLY B CA 1
ATOM 2876 C C . GLY B 1 163 ? -14.594 20.656 14.492 1 95.25 163 GLY B C 1
ATOM 2877 O O . GLY B 1 163 ? -14.055 20.203 15.508 1 95.25 163 GLY B O 1
ATOM 2878 N N . ILE B 1 164 ? -14.125 21.688 13.852 1 97.81 164 ILE B N 1
ATOM 2879 C CA . ILE B 1 164 ? -12.992 22.5 14.297 1 97.81 164 ILE B CA 1
ATOM 2880 C C . ILE B 1 164 ? -13.344 23.984 14.195 1 97.81 164 ILE B C 1
ATOM 2882 O O . ILE B 1 164 ? -12.891 24.672 13.273 1 97.81 164 ILE B O 1
ATOM 2886 N N . PRO B 1 165 ? -14.023 24.438 15.172 1 96.88 165 PRO B N 1
ATOM 2887 C CA . PRO B 1 165 ? -14.461 25.828 15.117 1 96.88 165 PRO B CA 1
ATOM 2888 C C . PRO B 1 165 ? -13.297 26.812 15.008 1 96.88 165 PRO B C 1
ATOM 2890 O O . PRO B 1 165 ? -12.25 26.594 15.617 1 96.88 165 PRO B O 1
ATOM 2893 N N . SER B 1 166 ? -13.57 27.922 14.273 1 97.19 166 SER B N 1
ATOM 2894 C CA . SER B 1 166 ? -12.531 28.922 14.016 1 97.19 166 SER B CA 1
ATOM 2895 C C . SER B 1 166 ? -11.977 29.484 15.312 1 97.19 166 SER B C 1
ATOM 2897 O O . SER B 1 166 ? -10.789 29.812 15.398 1 97.19 166 SER B O 1
ATOM 2899 N N . GLU B 1 167 ? -12.789 29.594 16.328 1 97.25 167 GLU B N 1
ATOM 2900 C CA . GLU B 1 167 ? -12.336 30.094 17.625 1 97.25 167 GLU B CA 1
ATOM 2901 C C . GLU B 1 167 ? -11.242 29.188 18.203 1 97.25 167 GLU B C 1
ATOM 2903 O O . GLU B 1 167 ? -10.281 29.688 18.781 1 97.25 167 GLU B O 1
ATOM 2908 N N . GLN B 1 168 ? -11.398 27.922 18.078 1 97.62 168 GLN B N 1
ATOM 2909 C CA . GLN B 1 168 ? -10.398 26.969 18.547 1 97.62 168 GLN B CA 1
ATOM 2910 C C . GLN B 1 168 ? -9.094 27.125 17.766 1 97.62 168 GLN B C 1
ATOM 2912 O O . GLN B 1 168 ? -8.008 27.016 18.344 1 97.62 168 GLN B O 1
ATOM 2917 N N . VAL B 1 169 ? -9.188 27.344 16.484 1 98.44 169 VAL B N 1
ATOM 2918 C CA . VAL B 1 169 ? -8.016 27.516 15.625 1 98.44 169 VAL B CA 1
ATOM 2919 C C . VAL B 1 169 ? -7.238 28.75 16.062 1 98.44 169 VAL B C 1
ATOM 2921 O O . VAL B 1 169 ? -6.008 28.734 16.125 1 98.44 169 VAL B O 1
ATOM 2924 N N . GLU B 1 170 ? -7.973 29.812 16.406 1 98.19 170 GLU B N 1
ATOM 2925 C CA . GLU B 1 170 ? -7.312 31.031 16.859 1 98.19 170 GLU B CA 1
ATOM 2926 C C . GLU B 1 170 ? -6.668 30.828 18.234 1 98.19 170 GLU B C 1
ATOM 2928 O O . GLU B 1 170 ? -5.609 31.391 18.516 1 98.19 170 GLU B O 1
ATOM 2933 N N . GLU B 1 171 ? -7.34 30.047 19.078 1 98 171 GLU B N 1
ATOM 2934 C CA . GLU B 1 171 ? -6.711 29.688 20.344 1 98 171 GLU B CA 1
ATOM 2935 C C . GLU B 1 171 ? -5.41 28.922 20.125 1 98 171 GLU B C 1
ATOM 2937 O O . GLU B 1 171 ? -4.422 29.156 20.828 1 98 171 GLU B O 1
ATOM 2942 N N . LEU B 1 172 ? -5.414 28.047 19.188 1 98.5 172 LEU B N 1
ATOM 2943 C CA . LEU B 1 172 ? -4.203 27.312 18.844 1 98.5 172 LEU B CA 1
ATOM 2944 C C . LEU B 1 172 ? -3.123 28.266 18.328 1 98.5 172 LEU B C 1
ATOM 2946 O O . LEU B 1 172 ? -1.956 28.141 18.703 1 98.5 172 LEU B O 1
ATOM 2950 N N . ARG B 1 173 ? -3.482 29.203 17.453 1 98.31 173 ARG B N 1
ATOM 2951 C CA . ARG B 1 173 ? -2.547 30.219 16.953 1 98.31 173 ARG B CA 1
ATOM 2952 C C . ARG B 1 173 ? -1.862 30.938 18.109 1 98.31 173 ARG B C 1
ATOM 2954 O O . ARG B 1 173 ? -0.646 31.141 18.078 1 98.31 173 ARG B O 1
ATOM 2961 N N . ASN B 1 174 ? -2.65 31.312 19.047 1 97.94 174 ASN B N 1
ATOM 2962 C CA . ASN B 1 174 ? -2.111 32 20.219 1 97.94 174 ASN B CA 1
ATOM 2963 C C . ASN B 1 174 ? -1.138 31.109 20.984 1 97.94 174 ASN B C 1
ATOM 2965 O O . ASN B 1 174 ? -0.082 31.578 21.422 1 97.94 174 ASN B O 1
ATOM 2969 N N . ALA B 1 175 ? -1.527 29.859 21.203 1 97.62 175 ALA B N 1
ATOM 2970 C CA . ALA B 1 175 ? -0.683 28.922 21.922 1 97.62 175 ALA B CA 1
ATOM 2971 C C . ALA B 1 175 ? 0.651 28.719 21.219 1 97.62 175 ALA B C 1
ATOM 2973 O O . ALA B 1 175 ? 1.654 28.375 21.844 1 97.62 175 ALA B O 1
ATOM 2974 N N . LEU B 1 176 ? 0.696 28.938 19.906 1 97.88 176 LEU B N 1
ATOM 2975 C CA . LEU B 1 176 ? 1.87 28.672 19.078 1 97.88 176 LEU B CA 1
ATOM 2976 C C . LEU B 1 176 ? 2.754 29.906 18.969 1 97.88 176 LEU B C 1
ATOM 2978 O O . LEU B 1 176 ? 3.828 29.859 18.359 1 97.88 176 LEU B O 1
ATOM 2982 N N . SER B 1 177 ? 2.363 31.016 19.5 1 94.31 177 SER B N 1
ATOM 2983 C CA . SER B 1 177 ? 3.027 32.312 19.312 1 94.31 177 SER B CA 1
ATOM 2984 C C . SER B 1 177 ? 4.422 32.312 19.938 1 94.31 177 SER B C 1
ATOM 2986 O O . SER B 1 177 ? 5.281 33.094 19.531 1 94.31 177 SER B O 1
ATOM 2988 N N . GLN B 1 178 ? 4.801 31.391 20.797 1 89.94 178 GLN B N 1
ATOM 2989 C CA . GLN B 1 178 ? 6.086 31.469 21.484 1 89.94 178 GLN B CA 1
ATOM 2990 C C . GLN B 1 178 ? 6.891 30.188 21.297 1 89.94 178 GLN B C 1
ATOM 2992 O O . GLN B 1 178 ? 7.832 29.906 22.047 1 89.94 178 GLN B O 1
ATOM 2997 N N . VAL B 1 179 ? 6.5 29.438 20.375 1 94.56 179 VAL B N 1
ATOM 2998 C CA . VAL B 1 179 ? 7.242 28.188 20.172 1 94.56 179 VAL B CA 1
ATOM 2999 C C . VAL B 1 179 ? 8.508 28.469 19.359 1 94.56 179 VAL B C 1
ATOM 3001 O O . VAL B 1 179 ? 8.555 29.422 18.578 1 94.56 179 VAL B O 1
ATOM 3004 N N . PRO B 1 180 ? 9.57 27.688 19.516 1 94 180 PRO B N 1
ATOM 3005 C CA . PRO B 1 180 ? 10.883 27.969 18.953 1 94 180 PRO B CA 1
ATOM 3006 C C . PRO B 1 180 ? 11 27.562 17.484 1 94 180 PRO B C 1
ATOM 3008 O O . PRO B 1 180 ? 12.055 27.75 16.859 1 94 180 PRO B O 1
ATOM 3011 N N . VAL B 1 181 ? 10.062 27 16.906 1 97.5 181 VAL B N 1
ATOM 3012 C CA . VAL B 1 181 ? 10.102 26.609 15.5 1 97.5 181 VAL B CA 1
ATOM 3013 C C . VAL B 1 181 ? 9.094 27.438 14.703 1 97.5 181 VAL B C 1
ATOM 3015 O O . VAL B 1 181 ? 8.18 28.031 15.273 1 97.5 181 VAL B O 1
ATOM 3018 N N . ASP B 1 182 ? 9.289 27.5 13.398 1 98.06 182 ASP B N 1
ATOM 3019 C CA . ASP B 1 182 ? 8.352 28.219 12.539 1 98.06 182 ASP B CA 1
ATOM 3020 C C . ASP B 1 182 ? 6.977 27.547 12.555 1 98.06 182 ASP B C 1
ATOM 3022 O O . ASP B 1 182 ? 6.867 26.328 12.406 1 98.06 182 ASP B O 1
ATOM 3026 N N . THR B 1 183 ? 5.969 28.344 12.805 1 98.69 183 THR B N 1
ATOM 3027 C CA . THR B 1 183 ? 4.59 27.875 12.695 1 98.69 183 THR B CA 1
ATOM 3028 C C . THR B 1 183 ? 3.744 28.859 11.898 1 98.69 183 THR B C 1
ATOM 3030 O O . THR B 1 183 ? 3.979 30.062 11.945 1 98.69 183 THR B O 1
ATOM 3033 N N . GLU B 1 184 ? 2.83 28.359 11.172 1 98.44 184 GLU B N 1
ATOM 3034 C CA . GLU B 1 184 ? 1.86 29.156 10.414 1 98.44 184 GLU B CA 1
ATOM 3035 C C . GLU B 1 184 ? 0.493 28.484 10.391 1 98.44 184 GLU B C 1
ATOM 3037 O O . GLU B 1 184 ? 0.404 27.25 10.32 1 98.44 184 GLU B O 1
ATOM 3042 N N . ILE B 1 185 ? -0.557 29.25 10.57 1 98.75 185 ILE B N 1
ATOM 3043 C CA . ILE B 1 185 ? -1.923 28.781 10.398 1 98.75 185 ILE B CA 1
ATOM 3044 C C . ILE B 1 185 ? -2.611 29.562 9.281 1 98.75 185 ILE B C 1
ATOM 3046 O O . ILE B 1 185 ? -2.605 30.797 9.289 1 98.75 185 ILE B O 1
ATOM 3050 N N . VAL B 1 186 ? -3.145 28.891 8.336 1 98.81 186 VAL B N 1
ATOM 3051 C CA . VAL B 1 186 ? -3.936 29.469 7.25 1 98.81 186 VAL B CA 1
ATOM 3052 C C . VAL B 1 186 ? -5.379 28.969 7.352 1 98.81 186 VAL B C 1
ATOM 3054 O O . VAL B 1 186 ? -5.629 27.781 7.547 1 98.81 186 VAL B O 1
ATOM 3057 N N . ARG B 1 187 ? -6.309 29.906 7.246 1 98.62 187 ARG B N 1
ATOM 3058 C CA . ARG B 1 187 ? -7.734 29.594 7.285 1 98.62 187 ARG B CA 1
ATOM 3059 C C . ARG B 1 187 ? -8.406 29.938 5.965 1 98.62 187 ARG B C 1
ATOM 3061 O O . ARG B 1 187 ? -8.109 30.984 5.367 1 98.62 187 ARG B O 1
ATOM 3068 N N . TYR B 1 188 ? -9.258 29.031 5.504 1 98.69 188 TYR B N 1
ATOM 3069 C CA . TYR B 1 188 ? -10.039 29.219 4.285 1 98.69 188 TYR B CA 1
ATOM 3070 C C . TYR B 1 188 ? -11.5 29.469 4.609 1 98.69 188 TYR B C 1
ATOM 3072 O O . TYR B 1 188 ? -12.234 28.547 4.984 1 98.69 188 TYR B O 1
ATOM 3080 N N . PRO B 1 189 ? -11.992 30.672 4.375 1 97.94 189 PRO B N 1
ATOM 3081 C CA . PRO B 1 189 ? -13.312 31.078 4.871 1 97.94 189 PRO B CA 1
ATOM 3082 C C . PRO B 1 189 ? -14.438 30.219 4.316 1 97.94 189 PRO B C 1
ATOM 3084 O O . PRO B 1 189 ? -15.438 29.984 5.008 1 97.94 189 PRO B O 1
ATOM 3087 N N . ASP B 1 190 ? -14.266 29.656 3.104 1 97.31 190 ASP B N 1
ATOM 3088 C CA . ASP B 1 190 ? -15.383 28.984 2.457 1 97.31 190 ASP B CA 1
ATOM 3089 C C . ASP B 1 190 ? -15.18 27.484 2.434 1 97.31 190 ASP B C 1
ATOM 3091 O O . ASP B 1 190 ? -15.938 26.75 1.786 1 97.31 190 ASP B O 1
ATOM 3095 N N . ALA B 1 191 ? -14.203 27.016 3.117 1 97.81 191 ALA B N 1
ATOM 3096 C CA . ALA B 1 191 ? -13.875 25.594 3.047 1 97.81 191 ALA B CA 1
ATOM 3097 C C . ALA B 1 191 ? -14.414 24.844 4.262 1 97.81 191 ALA B C 1
ATOM 3099 O O . ALA B 1 191 ? -14.391 25.359 5.379 1 97.81 191 ALA B O 1
ATOM 3100 N N . GLU B 1 192 ? -14.938 23.641 4.012 1 97.12 192 GLU B N 1
ATOM 3101 C CA . GLU B 1 192 ? -15.438 22.734 5.039 1 97.12 192 GLU B CA 1
ATOM 3102 C C . GLU B 1 192 ? -14.391 21.688 5.402 1 97.12 192 GLU B C 1
ATOM 3104 O O . GLU B 1 192 ? -13.273 21.703 4.879 1 97.12 192 GLU B O 1
ATOM 3109 N N . HIS B 1 193 ? -14.734 20.844 6.43 1 95.69 193 HIS B N 1
ATOM 3110 C CA . HIS B 1 193 ? -13.875 19.719 6.762 1 95.69 193 HIS B CA 1
ATOM 3111 C C . HIS B 1 193 ? -13.688 18.797 5.562 1 95.69 193 HIS B C 1
ATOM 3113 O O . HIS B 1 193 ? -14.656 18.438 4.887 1 95.69 193 HIS B O 1
ATOM 3119 N N . GLY B 1 194 ? -12.43 18.469 5.262 1 95.56 194 GLY B N 1
ATOM 3120 C CA . GLY B 1 194 ? -12.164 17.562 4.152 1 95.56 194 GLY B CA 1
ATOM 3121 C C . GLY B 1 194 ? -12.078 18.281 2.814 1 95.56 194 GLY B C 1
ATOM 3122 O O . GLY B 1 194 ? -12.172 17.641 1.763 1 95.56 194 GLY B O 1
ATOM 3123 N N . PHE B 1 195 ? -11.859 19.547 2.766 1 95.56 195 PHE B N 1
ATOM 3124 C CA . PHE B 1 195 ? -11.938 20.375 1.562 1 95.56 195 PHE B CA 1
ATOM 3125 C C . PHE B 1 195 ? -10.898 19.922 0.54 1 95.56 195 PHE B C 1
ATOM 3127 O O . PHE B 1 195 ? -10.992 20.266 -0.64 1 95.56 195 PHE B O 1
ATOM 3134 N N . ASN B 1 196 ? -9.891 19.156 0.926 1 95.06 196 ASN B N 1
ATOM 3135 C CA . ASN B 1 196 ? -8.789 18.781 0.047 1 95.06 196 ASN B CA 1
ATOM 3136 C C . ASN B 1 196 ? -9.102 17.531 -0.754 1 95.06 196 ASN B C 1
ATOM 3138 O O . ASN B 1 196 ? -8.398 17.203 -1.719 1 95.06 196 ASN B O 1
ATOM 3142 N N . CYS B 1 197 ? -10.086 16.75 -0.382 1 91.44 197 CYS B N 1
ATOM 3143 C CA . CYS B 1 197 ? -10.328 15.453 -0.982 1 91.44 197 CYS B CA 1
ATOM 3144 C C . CYS B 1 197 ? -11.234 15.57 -2.199 1 91.44 197 CYS B C 1
ATOM 3146 O O . CYS B 1 197 ? -12.453 15.68 -2.061 1 91.44 197 CYS B O 1
ATOM 3148 N N . ASN B 1 198 ? -10.664 15.406 -3.332 1 90.31 198 ASN B N 1
ATOM 3149 C CA . ASN B 1 198 ? -11.422 15.547 -4.574 1 90.31 198 ASN B CA 1
ATOM 3150 C C . ASN B 1 198 ? -12.312 14.344 -4.832 1 90.31 198 ASN B C 1
ATOM 3152 O O . ASN B 1 198 ? -13.188 14.383 -5.699 1 90.31 198 ASN B O 1
ATOM 3156 N N . ASP B 1 199 ? -12.188 13.305 -4.055 1 87.38 199 ASP B N 1
ATOM 3157 C CA . ASP B 1 199 ? -13.062 12.141 -4.164 1 87.38 199 ASP B CA 1
ATOM 3158 C C . ASP B 1 199 ? -14.336 12.328 -3.336 1 87.38 199 ASP B C 1
ATOM 3160 O O . ASP B 1 199 ? -15.219 11.477 -3.346 1 87.38 199 ASP B O 1
ATOM 3164 N N . ARG B 1 200 ? -14.375 13.438 -2.617 1 89.56 200 ARG B N 1
ATOM 3165 C CA . ARG B 1 200 ? -15.57 13.828 -1.873 1 89.56 200 ARG B CA 1
ATOM 3166 C C . ARG B 1 200 ? -16.141 15.133 -2.406 1 89.56 200 ARG B C 1
ATOM 3168 O O . ARG B 1 200 ? -16 16.188 -1.768 1 89.56 200 ARG B O 1
ATOM 3175 N N . PRO B 1 201 ? -16.906 15.078 -3.441 1 88.19 201 PRO B N 1
ATOM 3176 C CA . PRO B 1 201 ? -17.359 16.281 -4.133 1 88.19 201 PRO B CA 1
ATOM 3177 C C . PRO B 1 201 ? -18.234 17.172 -3.258 1 88.19 201 PRO B C 1
ATOM 3179 O O . PRO B 1 201 ? -18.281 18.391 -3.459 1 88.19 201 PRO B O 1
ATOM 3182 N N . ALA B 1 202 ? -18.875 16.656 -2.26 1 89.19 202 ALA B N 1
ATOM 3183 C CA . ALA B 1 202 ? -19.781 17.422 -1.412 1 89.19 202 ALA B CA 1
ATOM 3184 C C . ALA B 1 202 ? -19.016 18.453 -0.58 1 89.19 202 ALA B C 1
ATOM 3186 O O . ALA B 1 202 ? -19.562 19.5 -0.228 1 89.19 202 ALA B O 1
ATOM 3187 N N . VAL B 1 203 ? -17.75 18.172 -0.278 1 92.31 203 VAL B N 1
ATOM 3188 C CA . VAL B 1 203 ? -17.031 19.062 0.624 1 92.31 203 VAL B CA 1
ATOM 3189 C C . VAL B 1 203 ? -15.773 19.594 -0.067 1 92.31 203 VAL B C 1
ATOM 3191 O O . VAL B 1 203 ? -15.133 20.516 0.421 1 92.31 203 VAL B O 1
ATOM 3194 N N . TYR B 1 204 ? -15.492 19.094 -1.251 1 94.19 204 TYR B N 1
ATOM 3195 C CA . TYR B 1 204 ? -14.305 19.516 -1.979 1 94.19 204 TYR B CA 1
ATOM 3196 C C . TYR B 1 204 ? -14.383 21 -2.342 1 94.19 204 TYR B C 1
ATOM 3198 O O . TYR B 1 204 ? -15.406 21.453 -2.855 1 94.19 204 TYR B O 1
ATOM 3206 N N . ASN B 1 205 ? -13.336 21.703 -1.987 1 97.12 205 ASN B N 1
ATOM 3207 C CA . ASN B 1 205 ? -13.156 23.094 -2.387 1 97.12 205 ASN B CA 1
ATOM 3208 C C . ASN B 1 205 ? -11.891 23.297 -3.217 1 97.12 205 ASN B C 1
ATOM 3210 O O . ASN B 1 205 ? -10.789 23.328 -2.67 1 97.12 205 ASN B O 1
ATOM 3214 N N . GLU B 1 206 ? -12.086 23.438 -4.52 1 96.5 206 GLU B N 1
ATOM 3215 C CA . GLU B 1 206 ? -10.969 23.406 -5.461 1 96.5 206 GLU B CA 1
ATOM 3216 C C . GLU B 1 206 ? -9.977 24.516 -5.172 1 96.5 206 GLU B C 1
ATOM 3218 O O . GLU B 1 206 ? -8.766 24.297 -5.156 1 96.5 206 GLU B O 1
ATOM 3223 N N . ALA B 1 207 ? -10.477 25.75 -4.945 1 97.38 207 ALA B N 1
ATOM 3224 C CA . ALA B 1 207 ? -9.594 26.891 -4.707 1 97.38 207 ALA B CA 1
ATOM 3225 C C . ALA B 1 207 ? -8.773 26.688 -3.438 1 97.38 207 ALA B C 1
ATOM 3227 O O . ALA B 1 207 ? -7.559 26.906 -3.441 1 97.38 207 ALA B O 1
ATOM 3228 N N . ALA B 1 208 ? -9.391 26.297 -2.352 1 98.12 208 ALA B N 1
ATOM 3229 C CA . ALA B 1 208 ? -8.695 26.047 -1.091 1 98.12 208 ALA B CA 1
ATOM 3230 C C . ALA B 1 208 ? -7.688 24.922 -1.231 1 98.12 208 ALA B C 1
ATOM 3232 O O . ALA B 1 208 ? -6.555 25.016 -0.752 1 98.12 208 ALA B O 1
ATOM 3233 N N . ALA B 1 209 ? -8.094 23.844 -1.901 1 97.81 209 ALA B N 1
ATOM 3234 C CA . ALA B 1 209 ? -7.23 22.688 -2.094 1 97.81 209 ALA B CA 1
ATOM 3235 C C . ALA B 1 209 ? -5.98 23.062 -2.885 1 97.81 209 ALA B C 1
ATOM 3237 O O . ALA B 1 209 ? -4.871 22.641 -2.539 1 97.81 209 ALA B O 1
ATOM 3238 N N . ARG B 1 210 ? -6.113 23.812 -3.982 1 97.06 210 ARG B N 1
ATOM 3239 C CA . ARG B 1 210 ? -4.992 24.219 -4.82 1 97.06 210 ARG B CA 1
ATOM 3240 C C . ARG B 1 210 ? -4.016 25.094 -4.035 1 97.06 210 ARG B C 1
ATOM 3242 O O . ARG B 1 210 ? -2.801 24.891 -4.109 1 97.06 210 ARG B O 1
ATOM 3249 N N . ASP B 1 211 ? -4.57 26.047 -3.324 1 98.5 211 ASP B N 1
ATOM 3250 C CA . ASP B 1 211 ? -3.721 26.922 -2.518 1 98.5 211 ASP B CA 1
ATOM 3251 C C . ASP B 1 211 ? -3.01 26.125 -1.422 1 98.5 211 ASP B C 1
ATOM 3253 O O . ASP B 1 211 ? -1.812 26.312 -1.194 1 98.5 211 ASP B O 1
ATOM 3257 N N . ALA B 1 212 ? -3.768 25.297 -0.713 1 98.56 212 ALA B N 1
ATOM 3258 C CA . ALA B 1 212 ? -3.213 24.5 0.368 1 98.56 212 ALA B CA 1
ATOM 3259 C C . ALA B 1 212 ? -2.068 23.625 -0.134 1 98.56 212 ALA B C 1
ATOM 3261 O O . ALA B 1 212 ? -1.044 23.484 0.539 1 98.56 212 ALA B O 1
ATOM 3262 N N . TRP B 1 21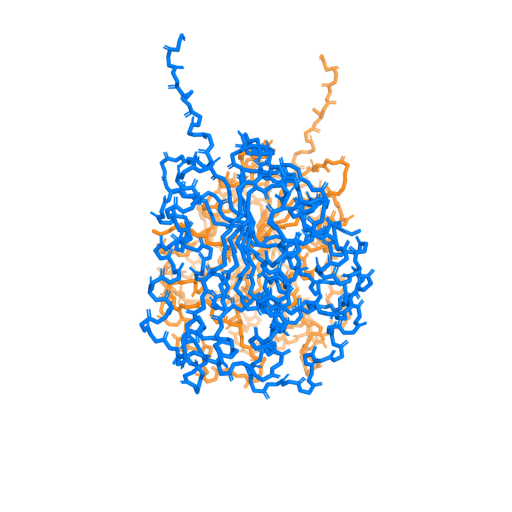3 ? -2.238 23 -1.29 1 98.12 213 TRP B N 1
ATOM 3263 C CA . TRP B 1 213 ? -1.181 22.188 -1.883 1 98.12 213 TRP B CA 1
ATOM 3264 C C . TRP B 1 213 ? 0.057 23.031 -2.168 1 98.12 213 TRP B C 1
ATOM 3266 O O . TRP B 1 213 ? 1.176 22.641 -1.827 1 98.12 213 TRP B O 1
ATOM 3276 N N . SER B 1 214 ? -0.143 24.156 -2.781 1 98 214 SER B N 1
ATOM 3277 C CA . SER B 1 214 ? 0.97 25.047 -3.088 1 98 214 SER B CA 1
ATOM 3278 C C . SER B 1 214 ? 1.726 25.453 -1.822 1 98 214 SER B C 1
ATOM 3280 O O . SER B 1 214 ? 2.957 25.422 -1.794 1 98 214 SER B O 1
ATOM 3282 N N . ARG B 1 215 ? 1.004 25.797 -0.805 1 98.5 215 ARG B N 1
ATOM 3283 C CA . ARG B 1 215 ? 1.621 26.188 0.46 1 98.5 215 ARG B CA 1
ATOM 3284 C C . ARG B 1 215 ? 2.389 25.016 1.072 1 98.5 215 ARG B C 1
ATOM 3286 O O . ARG B 1 215 ? 3.443 25.219 1.678 1 98.5 215 ARG B O 1
ATOM 3293 N N . THR B 1 216 ? 1.845 23.828 0.959 1 98.69 216 THR B N 1
ATOM 3294 C CA . THR B 1 216 ? 2.494 22.641 1.482 1 98.69 216 THR B CA 1
ATOM 3295 C C . THR B 1 216 ? 3.838 22.406 0.797 1 98.6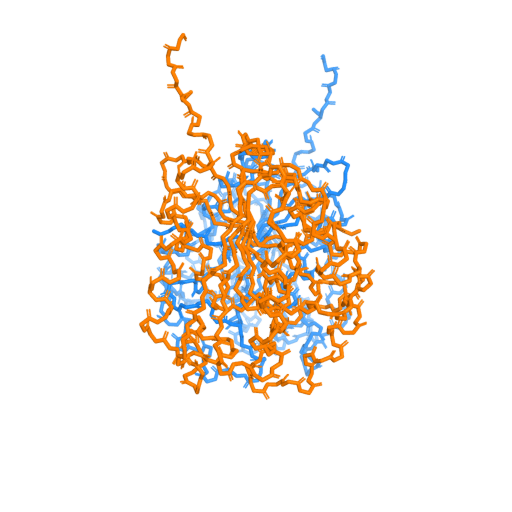9 216 THR B C 1
ATOM 3297 O O . THR B 1 216 ? 4.859 22.234 1.465 1 98.69 216 THR B O 1
ATOM 3300 N N . VAL B 1 217 ? 3.875 22.422 -0.513 1 97.25 217 VAL B N 1
ATOM 3301 C CA . VAL B 1 217 ? 5.094 22.188 -1.278 1 97.25 217 VAL B CA 1
ATOM 3302 C C . VAL B 1 217 ? 6.109 23.281 -0.98 1 97.25 217 VAL B C 1
ATOM 3304 O O . VAL B 1 217 ? 7.297 23.016 -0.79 1 97.25 217 VAL B O 1
ATOM 3307 N N . ASP B 1 218 ? 5.652 24.547 -0.905 1 97.5 218 ASP B N 1
ATOM 3308 C CA . ASP B 1 218 ? 6.531 25.656 -0.567 1 97.5 218 ASP B CA 1
ATOM 3309 C C . ASP B 1 218 ? 7.117 25.484 0.833 1 97.5 218 ASP B C 1
ATOM 3311 O O . ASP B 1 218 ? 8.297 25.766 1.057 1 97.5 218 ASP B O 1
ATOM 3315 N N . TRP B 1 219 ? 6.238 25.062 1.797 1 98.44 219 TRP B N 1
ATOM 3316 C CA . TRP B 1 219 ? 6.68 24.844 3.17 1 98.44 219 TRP B CA 1
ATOM 3317 C C . TRP B 1 219 ? 7.789 23.797 3.221 1 98.44 219 TRP B C 1
ATOM 3319 O O . TRP B 1 219 ? 8.797 23.984 3.902 1 98.44 219 TRP B O 1
ATOM 3329 N N . PHE B 1 220 ? 7.602 22.703 2.514 1 97.94 220 PHE B N 1
ATOM 3330 C CA . PHE B 1 220 ? 8.625 21.656 2.449 1 97.94 220 PHE B CA 1
ATOM 3331 C C . PHE B 1 220 ? 9.898 22.188 1.808 1 97.94 220 PHE B C 1
ATOM 3333 O O . PHE B 1 220 ? 11 21.938 2.299 1 97.94 220 PHE B O 1
ATOM 3340 N N . GLY B 1 221 ? 9.805 22.922 0.707 1 94.88 221 GLY B N 1
ATOM 3341 C CA . GLY B 1 221 ? 10.961 23.516 0.048 1 94.88 221 GLY B CA 1
ATOM 3342 C C . GLY B 1 221 ? 11.766 24.422 0.958 1 94.88 221 GLY B C 1
ATOM 3343 O O . GLY B 1 221 ? 13 24.453 0.873 1 94.88 221 GLY B O 1
ATOM 3344 N N . THR B 1 222 ? 11.094 25.141 1.796 1 95.94 222 THR B N 1
ATOM 3345 C CA . THR B 1 222 ? 11.719 26.094 2.699 1 95.94 222 THR B CA 1
ATOM 3346 C C . THR B 1 222 ? 12.445 25.359 3.834 1 95.94 222 THR B C 1
ATOM 3348 O O . THR B 1 222 ? 13.523 25.781 4.262 1 95.94 222 THR B O 1
ATOM 3351 N N . HIS B 1 223 ? 11.898 24.234 4.312 1 97.44 223 HIS B N 1
ATOM 3352 C CA . HIS B 1 223 ? 12.336 23.719 5.605 1 97.44 223 HIS B CA 1
ATOM 3353 C C . HIS B 1 223 ? 13.133 22.422 5.441 1 97.44 223 HIS B C 1
ATOM 3355 O O . HIS B 1 223 ? 13.867 22.031 6.352 1 97.44 223 HIS B O 1
ATOM 3361 N N . LEU B 1 224 ? 12.875 21.672 4.301 1 95.56 224 LEU B N 1
ATOM 3362 C CA . LEU B 1 224 ? 13.664 20.469 4.094 1 95.56 224 LEU B CA 1
ATOM 3363 C C . LEU B 1 224 ? 15.062 20.812 3.588 1 95.56 224 LEU B C 1
ATOM 3365 O O . LEU B 1 224 ? 15.227 21.734 2.791 1 95.56 224 LEU B O 1
ATOM 3369 N N . GLN B 1 225 ? 16.047 20.25 4.18 1 77.44 225 GLN B N 1
ATOM 3370 C CA . GLN B 1 225 ? 17.438 20.5 3.879 1 77.44 225 GLN B CA 1
ATOM 3371 C C . GLN B 1 225 ? 17.828 19.922 2.523 1 77.44 225 GLN B C 1
ATOM 3373 O O . GLN B 1 225 ? 17.438 18.797 2.188 1 77.44 225 GLN B O 1
ATOM 3378 N N . VAL B 1 226 ? 17.797 20.625 1.449 1 61.72 226 VAL B N 1
ATOM 3379 C CA . VAL B 1 226 ? 18.219 20.031 0.188 1 61.72 226 VAL B CA 1
ATOM 3380 C C . VAL B 1 226 ? 19.562 19.328 0.367 1 61.72 226 VAL B C 1
ATOM 3382 O O . VAL B 1 226 ? 20.516 19.922 0.888 1 61.72 226 VAL B O 1
ATOM 3385 N N . SER B 1 227 ? 19.641 18.016 0.606 1 51.28 227 SER B N 1
ATOM 3386 C CA . SER B 1 227 ? 20.938 17.359 0.601 1 51.28 227 SER B CA 1
ATOM 3387 C C . SER B 1 227 ? 21.766 17.781 -0.601 1 51.28 227 SER B C 1
ATOM 3389 O O . SER B 1 227 ? 21.281 17.812 -1.729 1 51.28 227 SER B O 1
ATOM 3391 N N . SER B 1 228 ? 22.609 18.844 -0.342 1 40.88 228 SER B N 1
ATOM 3392 C CA . SER B 1 228 ? 23.656 19.094 -1.331 1 40.88 228 SER B CA 1
ATOM 3393 C C . SER B 1 228 ? 24.312 17.797 -1.787 1 40.88 228 SER B C 1
ATOM 3395 O O . SER B 1 228 ? 24.859 17.047 -0.972 1 40.88 228 SER B O 1
ATOM 3397 N N . GLY B 1 229 ? 23.812 16.953 -2.492 1 37.69 229 GLY B N 1
ATOM 3398 C CA . GLY B 1 229 ? 24.844 16.172 -3.148 1 37.69 229 GLY B CA 1
ATOM 3399 C C . GLY B 1 229 ? 26.062 17 -3.551 1 37.69 229 GLY B C 1
ATOM 3400 O O . GLY B 1 229 ? 26.125 17.5 -4.672 1 37.69 229 GLY B O 1
ATOM 3401 N N . GLY B 1 230 ? 26.609 17.922 -2.824 1 26.36 230 GLY B N 1
ATOM 3402 C CA . GLY B 1 230 ? 27.922 18.438 -3.182 1 26.36 230 GLY B CA 1
ATOM 3403 C C . GLY B 1 230 ? 28.953 17.359 -3.357 1 26.36 230 GLY B C 1
ATOM 3404 O O . GLY B 1 230 ? 28.953 16.359 -2.627 1 26.36 230 GLY B O 1
ATOM 3405 N N . ILE B 1 231 ? 29.453 17.156 -4.613 1 28.41 231 ILE B N 1
ATOM 3406 C CA . ILE B 1 231 ? 30.812 16.75 -4.953 1 28.41 231 ILE B CA 1
ATOM 3407 C C . ILE B 1 231 ? 31.812 17.5 -4.066 1 28.41 231 ILE B C 1
ATOM 3409 O O . ILE B 1 231 ? 32.062 18.688 -4.262 1 28.41 231 ILE B O 1
ATOM 3413 N N . GLY B 1 232 ? 31.516 17.531 -2.76 1 17.98 232 GLY B N 1
ATOM 3414 C CA . GLY B 1 232 ? 32.812 17.766 -2.15 1 17.98 232 GLY B CA 1
ATOM 3415 C C . GLY B 1 232 ? 33.75 16.562 -2.264 1 17.98 232 GLY B C 1
ATOM 3416 O O . GLY B 1 232 ? 33.281 15.438 -2.451 1 17.98 232 GLY B O 1
#

InterPro domains:
  IPR002925 Dienelactone hydrolase [PF01738] (15-223)
  IPR029058 Alpha/Beta hydrolase fold [G3DSA:3.40.50.1820] (2-222)
  IPR029058 Alpha/Beta hydrolase fold [SSF53474] (8-224)
  IPR051049 Dienelactone hydrolase-like enzyme [PTHR46623] (10-223)

Secondary structure (DSSP, 8-state):
-PPPEEEEPPTT--SEEEEEE-BTTBS-HHHHHHHHHHHHTTEEEEEE-TTGGGT-----TT-HHHHHHHHHT--HHHHHHHHHHHHHHHHHTT--GGGEEEEEETHHHHHHHHHHHHS--SEEEEES---SSS--TTPPPHHHHGGG--S-EEEEEETT-TTS-HHHHHHHHHHTTT-SS-EEEEEETT--TTTT-TT-TTT--HHHHHHHHHHHHHHHHHHS--------/-PPPEEEEPPTT--SEEEEEE-BTTBS-HHHHHHHHHHHHTTEEEEEE-TTGGGT-----TT-HHHHHHHHHT--HHHHHHHHHHHHHHHHHTT--GGGEEEEEETHHHHHHHHHHHHS--SEEEEES---SSS--TTPPPHHHHGGG--S-EEEEEETT-TTS-HHHHHHHHHHTTT-SS-EEEEEETT--TTTT-TT-TTT--HHHHHHHHHHHHHHHHHHS--------

Organism: NCBI:txid1990687

Foldseek 3Di:
DQWDKDKDAAPPAALFEEEEEEALFFCDPQSSVVRVVVSPVRYIYMYTTLLVVVVGGGHDPPPVVVSVVSQVVAALVSLVVRSVSRQVVRVVVVHHQQRYEYEYAACGLQNQLVCQLVDQHLATEGHAYDQQCHHGRHDHRSLVSLQSGRYEYEYEEECQAPRQHPVSVVSNVVSNVPHPHHYYYDYHDHAYGPCQRVSPVVRHDPVSNVVSVVVVSVSSVVRRDRPPPPPD/DQWDKDKDAAPPAALFEEEEEEALFFCDPQSSVVRVVVSPVRYIYMYTTLLVVVVGHGHDPPPVVVSVVSQVVAALVSLVVRSVSRQVVRVVVVHHQQRYEYEYAACGLQNQLVCQLVDQHQETEGHAYDQQCHHGRHDHRSLVSLQSGRYEYEYEEECQAPRQHPVSVVSNVVSNVPHPHHYYYDYHDHAYGPCQGPSDVVRHDPVSNVVSVVVVSVSSVVRRDRPPPPPD

Nearest PDB structures (foldseek):
  3f67-assembly1_A  TM=9.193E-01  e=7.168E-22  Klebsiella pneumoniae subsp. pneumoniae MGH 78578
  4u2b-assembly1_A  TM=9.132E-01  e=5.899E-17  Pseudomonas knackmussii
  1zi6-assembly1_A  TM=9.087E-01  e=3.397E-16  Pseudomonas putida
  4u2g-assembly1_A  TM=9.026E-01  e=1.345E-15  Pseudomonas knackmussii
  4u2f-assembly1_A  TM=9.026E-01  e=1.957E-15  Pseudomonas knackmussii

Solvent-accessible surface area (backbone atoms only — not comparable to full-atom values): 23235 Å² total; per-residue (Å²): 131,63,57,42,27,40,36,17,53,22,78,95,55,58,64,28,28,32,39,44,36,40,46,73,34,33,81,33,42,66,52,53,48,52,28,46,52,40,11,76,72,28,19,31,15,30,27,41,47,86,43,50,92,75,56,33,59,66,52,59,91,84,42,54,83,64,27,53,61,56,57,67,71,48,40,44,69,59,52,49,51,33,52,48,50,40,52,49,52,38,40,77,72,70,33,48,50,49,23,23,31,32,36,12,31,37,64,12,5,33,50,23,52,52,44,20,33,73,38,63,37,16,26,24,30,18,37,48,37,48,33,47,85,50,48,51,47,80,38,70,16,45,46,77,43,30,75,45,41,52,16,30,36,38,39,40,36,25,50,56,12,81,89,50,44,54,69,55,53,52,51,38,53,60,49,46,71,77,37,91,43,59,68,50,76,48,75,34,75,88,22,30,65,60,19,68,39,77,90,40,70,92,37,38,27,68,69,59,30,54,50,51,50,52,52,49,56,52,49,41,64,72,42,31,49,68,71,71,81,61,88,114,131,62,57,41,28,40,34,18,55,23,78,94,55,60,65,27,28,33,38,43,36,42,46,73,34,34,81,34,40,67,50,53,48,52,29,46,53,40,11,74,73,27,21,31,14,31,26,44,48,85,43,51,91,76,56,33,59,66,53,60,91,84,42,55,84,63,26,53,61,56,55,67,71,47,40,45,68,58,52,50,52,34,53,48,50,41,50,49,53,38,40,77,72,71,32,50,51,47,21,23,31,32,36,12,30,35,64,13,5,32,50,21,52,52,44,20,33,73,38,64,36,17,25,24,31,18,37,48,37,48,31,46,84,50,50,51,47,81,38,70,16,44,46,78,43,31,74,47,42,54,15,29,36,38,38,40,38,23,50,56,12,80,88,49,45,56,68,56,53,52,52,37,53,60,48,45,70,77,39,92,44,61,70,48,78,48,75,34,75,88,22,29,66,60,20,67,40,77,90,41,71,92,35,37,28,68,70,59,30,54,51,50,48,52,52,49,54,51,49,42,64,73,42,31,49,67,72,69,80,61,88,115